Protein AF-A0A9D2DF94-F1 (afdb_monomer)

Secondary structure (DSSP, 8-state):
--------STTSSSS-------PPPPPPHHHHHHHHHHHHH-GGGTT-BTTSHHHHHHHHHHHHHHHHHTPEE-EEPTTS-EESEEEEEETTEEEEEEEEEE--S-TTTTTSEEEEEEE--B--EEEETTEEEE---IIIIIIHHHHHHHHHHHHHHTGGG-SSEEEEEEES-STTTSHHHHHHHHHS-GGGEEEEEEE-S-S-HHHH-SEEEE-GGGBTTHHHHHHHS--TT--EEEES-S--TT---THHHHHTTT--EEEEE--TTS-TTSTT--GGGS-HHHHHHHHHHHHHHHHHHHHSS---B--HHHHSPPSEEEEEEEEEEEEEE--TTSS--EEEEEEEEEEEEEEEESSSSEEEEEEEEEEEEEEEEE-B-TTT-SB---S-EEEEEEEEEEEEEEEEEEEESTTTSSEEEEEEEEEEEEEEEEEEETTEE----SEEEEEEEEEEEEETTEEEEEEEEEEEEESSTTPPEEEEEEEEEEEEEEE-

Nearest PDB structures (foldseek):
  6r2q-assembly1_B  TM=3.034E-01  e=2.262E-02  Shewanella baltica
  6sli-assembly1_B  TM=2.478E-01  e=3.093E-01  Porphyromonas gingivalis W83
  6wim-assembly1_A  TM=2.226E-01  e=1.630E-01  Escherichia coli
  6z8i-assembly1_B  TM=2.993E-01  e=1.001E+00  Bacteroides thetaiotaomicron VPI-5482
  6z2n-assembly1_AAA  TM=1.581E-01  e=5.274E-01  Pseudomonas aeruginosa PAO1

Mean predicted aligned error: 13.37 Å

Organism: NCBI:txid2838766

Foldseek 3Di:
DDDDDDPDDPPPPPPDDPPPPPDDPDDDLLRLLLVLLCVLLPVVLQQFAFLDPSVVVNLVVLQVLLVVLPFAADDADPVRDGHQWDWDDDPNGIGTKGKTKQAADAPVARLAEEEEEEESGGDGWDDDPPDIQGQRCSLFPSLQSSLLSVLSSVCSVVSVLFRYMYMRMHAGCFVVPLPRLLVVCVPDPLVRYQEYEYEHRQFACVVLVAWEKEQLLQFDVSVVLLVPQDQPPHDYHYFNHNDDPPDDGSQVSSLVVSHRYIYTHSDDPAPPPHSNSGSVNTDSVSSVSVSVSVNSSNSCVRNPPDTGGDRVVNVWDDQKWKWKKKWKFWKWFAQPPDQPGWDIDIKMKIWMKMWGDPGQFKIKIKIWIWIKHKTWGFDADPVPRHGDPDPDIKIKIWTKIKIWIWIWGWDADPRPFQKIKIKIKTKMKMATDFIDINRHGDDDDRIWMFMKIKTWMDGPFKIWIKIKTFTWDASDPPHDIDTGMIIMITMIMGID

Structure (mmCIF, N/CA/C/O backbone):
data_AF-A0A9D2DF94-F1
#
_entry.id   AF-A0A9D2DF94-F1
#
loop_
_atom_site.group_PDB
_atom_site.id
_atom_site.type_symbol
_atom_site.label_atom_id
_atom_site.label_alt_id
_atom_site.label_comp_id
_atom_site.label_asym_id
_atom_site.label_entity_id
_atom_site.label_seq_id
_atom_site.pdbx_PDB_ins_code
_atom_site.Cartn_x
_atom_site.Cartn_y
_atom_site.Cartn_z
_atom_site.occupancy
_atom_site.B_iso_or_equiv
_atom_site.auth_seq_id
_atom_site.auth_comp_id
_atom_site.auth_asym_id
_atom_site.auth_atom_id
_atom_site.pdbx_PDB_model_num
ATOM 1 N N . MET A 1 1 ? 2.032 -2.775 96.070 1.00 42.78 1 MET A N 1
ATOM 2 C CA . MET A 1 1 ? 0.635 -3.167 95.772 1.00 42.78 1 MET A CA 1
ATOM 3 C C . MET A 1 1 ? -0.093 -2.008 95.100 1.00 42.78 1 MET A C 1
ATOM 5 O O . MET A 1 1 ? -0.609 -1.140 95.788 1.00 42.78 1 MET A O 1
ATOM 9 N N . LYS A 1 2 ? -0.090 -1.944 93.763 1.00 35.66 2 LYS A N 1
ATOM 10 C CA . LYS A 1 2 ? -0.871 -0.963 92.993 1.00 35.66 2 LYS A CA 1
ATOM 11 C C . LYS A 1 2 ? -1.497 -1.677 91.794 1.00 35.66 2 LYS A C 1
ATOM 13 O O . LYS A 1 2 ? -0.820 -1.980 90.822 1.00 35.66 2 LYS A O 1
ATOM 18 N N . ARG A 1 3 ? -2.787 -1.989 91.918 1.00 43.31 3 ARG A N 1
ATOM 19 C CA . ARG A 1 3 ? -3.701 -2.318 90.820 1.00 43.31 3 ARG A CA 1
ATOM 20 C C . ARG A 1 3 ? -4.643 -1.129 90.706 1.00 43.31 3 ARG A C 1
ATOM 22 O O . ARG A 1 3 ? -5.334 -0.862 91.686 1.00 43.31 3 ARG A O 1
ATOM 29 N N . LYS A 1 4 ? -4.653 -0.455 89.555 1.00 44.94 4 LYS A N 1
ATOM 30 C CA . LYS A 1 4 ? -5.827 0.126 88.878 1.00 44.94 4 LYS A CA 1
ATOM 31 C C . LYS A 1 4 ? -5.368 1.094 87.781 1.00 44.94 4 LYS A C 1
ATOM 33 O O . LYS A 1 4 ? -4.530 1.950 88.029 1.00 44.94 4 LYS A O 1
ATOM 38 N N . THR A 1 5 ? -6.006 0.926 86.622 1.00 48.88 5 THR A N 1
ATOM 39 C CA . THR A 1 5 ? -6.172 1.908 85.540 1.00 48.88 5 THR A CA 1
ATOM 40 C C . THR A 1 5 ? -4.938 2.197 84.681 1.00 48.88 5 THR A C 1
ATOM 42 O O . THR A 1 5 ? -4.026 2.876 85.120 1.00 48.88 5 THR A O 1
ATOM 45 N N . ILE A 1 6 ? -4.946 1.694 83.442 1.00 45.94 6 ILE A N 1
ATOM 46 C CA . ILE A 1 6 ? -4.793 2.453 82.182 1.00 45.94 6 ILE A CA 1
ATOM 47 C C . ILE A 1 6 ? -5.205 1.473 81.070 1.00 45.94 6 ILE A C 1
ATOM 49 O O . ILE A 1 6 ? -4.428 0.663 80.579 1.00 45.94 6 ILE A O 1
ATOM 53 N N . LEU A 1 7 ? -6.496 1.505 80.747 1.00 44.06 7 LEU A N 1
ATOM 54 C CA . LEU A 1 7 ? -7.114 0.871 79.585 1.00 44.06 7 LEU A CA 1
ATOM 55 C C . LEU A 1 7 ? -7.745 2.015 78.781 1.00 44.06 7 LEU A C 1
ATOM 57 O O . LEU A 1 7 ? -8.958 2.192 78.816 1.00 44.06 7 LEU A O 1
ATOM 61 N N . SER A 1 8 ? -6.928 2.906 78.201 1.00 45.28 8 SER A N 1
ATOM 62 C CA . SER A 1 8 ? -7.443 4.091 77.477 1.00 45.28 8 SER A CA 1
ATOM 63 C C . SER A 1 8 ? -6.497 4.709 76.432 1.00 45.28 8 SER A C 1
ATOM 65 O O . SER A 1 8 ? -6.723 5.847 76.044 1.00 45.28 8 SER A O 1
ATOM 67 N N . VAL A 1 9 ? -5.449 4.022 75.950 1.00 42.62 9 VAL A N 1
ATOM 68 C CA . VAL A 1 9 ? -4.521 4.628 74.956 1.00 42.62 9 VAL A CA 1
ATOM 69 C C . VAL A 1 9 ? -4.419 3.853 73.633 1.00 42.62 9 VAL A C 1
ATOM 71 O O . VAL A 1 9 ? -3.905 4.384 72.659 1.00 42.62 9 VAL A O 1
ATOM 74 N N . LEU A 1 10 ? -4.997 2.652 73.509 1.00 40.09 10 LEU A N 1
ATOM 75 C CA . LEU A 1 10 ? -4.842 1.843 72.286 1.00 40.09 10 LEU A CA 1
ATOM 76 C C . LEU A 1 10 ? -5.990 1.934 71.260 1.00 40.09 10 LEU A C 1
ATOM 78 O O . LEU A 1 10 ? -6.009 1.144 70.326 1.00 40.09 10 LEU A O 1
ATOM 82 N N . CYS A 1 11 ? -6.926 2.882 71.401 1.00 39.53 11 CYS A N 1
ATOM 83 C CA . CYS A 1 11 ? -8.041 3.073 70.448 1.00 39.53 11 CYS A CA 1
ATOM 84 C C . CYS A 1 11 ? -8.144 4.492 69.856 1.00 39.53 11 CYS A C 1
ATOM 86 O O . CYS A 1 11 ? -9.167 4.832 69.273 1.00 39.53 11 CYS A O 1
ATOM 88 N N . LEU A 1 12 ? -7.104 5.326 69.976 1.00 42.69 12 LEU A N 1
ATOM 89 C CA . LEU A 1 12 ? -7.075 6.684 69.397 1.00 42.69 12 LEU A CA 1
ATOM 90 C C . LEU A 1 12 ? -5.973 6.892 68.343 1.00 42.69 12 LEU A C 1
ATOM 92 O O . LEU A 1 12 ? -5.789 8.002 67.862 1.00 42.69 12 LEU A O 1
ATOM 96 N N . GLY A 1 13 ? -5.275 5.825 67.941 1.00 39.75 13 GLY A N 1
ATOM 97 C CA . GLY A 1 13 ? -4.242 5.856 66.894 1.00 39.75 13 GLY A CA 1
ATOM 98 C C . GLY A 1 13 ? -4.671 5.276 65.541 1.00 39.75 13 GLY A C 1
ATOM 99 O O . GLY A 1 13 ? -3.809 4.980 64.725 1.00 39.75 13 GLY A O 1
ATOM 100 N N . LEU A 1 14 ? -5.971 5.056 65.314 1.00 43.41 14 LEU A N 1
ATOM 101 C CA . LEU A 1 14 ? -6.504 4.423 64.093 1.00 43.41 14 LEU A CA 1
ATOM 102 C C . LEU A 1 14 ? -7.499 5.303 63.316 1.00 43.41 14 LEU A C 1
ATOM 104 O O . LEU A 1 14 ? -8.155 4.831 62.395 1.00 43.41 14 LEU A O 1
ATOM 108 N N . CYS A 1 15 ? -7.563 6.597 63.637 1.00 47.00 15 CYS A N 1
ATOM 109 C CA . CYS A 1 15 ? -8.243 7.612 62.832 1.00 47.00 15 CYS A CA 1
ATOM 110 C C . CYS A 1 15 ? -7.205 8.632 62.360 1.00 47.00 15 CYS A C 1
ATOM 112 O O . CYS A 1 15 ? -6.947 9.613 63.051 1.00 47.00 15 CYS A O 1
ATOM 114 N N . GLY A 1 16 ? -6.569 8.387 61.215 1.00 47.66 16 GLY A N 1
ATOM 115 C CA . GLY A 1 16 ? -5.606 9.351 60.676 1.00 47.66 16 GLY A CA 1
ATOM 116 C C . GLY A 1 16 ? -4.729 8.870 59.530 1.00 47.66 16 GLY A C 1
ATOM 117 O O . GLY A 1 16 ? -3.616 9.354 59.401 1.00 47.66 16 GLY A O 1
ATOM 118 N N . LEU A 1 17 ? -5.192 7.929 58.710 1.00 45.47 17 LEU A N 1
ATOM 119 C CA . LEU A 1 17 ? -4.581 7.632 57.415 1.00 45.47 17 LEU A CA 1
ATOM 120 C C . LEU A 1 17 ? -5.717 7.518 56.402 1.00 45.47 17 LEU A C 1
ATOM 122 O O . LEU A 1 17 ? -6.112 6.435 55.984 1.00 45.47 17 LEU A O 1
ATOM 126 N N . THR A 1 18 ? -6.283 8.665 56.028 1.00 48.00 18 THR A N 1
ATOM 127 C CA . THR A 1 18 ? -6.866 8.800 54.695 1.00 48.00 18 THR A CA 1
ATOM 128 C C . THR A 1 18 ? -5.715 8.580 53.724 1.00 48.00 18 THR A C 1
ATOM 130 O O . THR A 1 18 ? -4.928 9.491 53.466 1.00 48.00 18 THR A O 1
ATOM 133 N N . ALA A 1 19 ? -5.562 7.342 53.257 1.00 48.56 19 ALA A N 1
ATOM 134 C CA . ALA A 1 19 ? -4.784 7.057 52.072 1.00 48.56 19 ALA A CA 1
ATOM 135 C C . ALA A 1 19 ? -5.438 7.856 50.943 1.00 48.56 19 ALA A C 1
ATOM 137 O O . ALA A 1 19 ? -6.475 7.469 50.408 1.00 48.56 19 ALA A O 1
ATOM 138 N N . ALA A 1 20 ? -4.869 9.020 50.633 1.00 47.56 20 ALA A N 1
ATOM 139 C CA . ALA A 1 20 ? -5.037 9.602 49.321 1.00 47.56 20 ALA A CA 1
ATOM 140 C C . ALA A 1 20 ? -4.431 8.573 48.366 1.00 47.56 20 ALA A C 1
ATOM 142 O O . ALA A 1 20 ? -3.210 8.479 48.248 1.00 47.56 20 ALA A O 1
ATOM 143 N N . ALA A 1 21 ? -5.276 7.718 47.789 1.00 46.78 21 ALA A N 1
ATOM 144 C CA . ALA A 1 21 ? -4.892 6.912 46.650 1.00 46.78 21 ALA A CA 1
ATOM 145 C C . ALA A 1 21 ? -4.476 7.917 45.576 1.00 46.78 21 ALA A C 1
ATOM 147 O O . ALA A 1 21 ? -5.322 8.587 44.987 1.00 46.78 21 ALA A O 1
ATOM 148 N N . GLN A 1 22 ? -3.169 8.113 45.415 1.00 48.66 22 GLN A N 1
ATOM 149 C CA . GLN A 1 22 ? -2.643 8.823 44.265 1.00 48.66 22 GLN A CA 1
ATOM 150 C C . GLN A 1 22 ? -3.040 7.970 43.066 1.00 48.66 22 GLN A C 1
ATOM 152 O O . GLN A 1 22 ? -2.504 6.881 42.870 1.00 48.66 22 GLN A O 1
ATOM 157 N N . THR A 1 23 ? -4.057 8.416 42.334 1.00 63.16 23 THR A N 1
ATOM 158 C CA . THR A 1 23 ? -4.373 7.887 41.013 1.00 63.16 23 THR A CA 1
ATOM 159 C C . THR A 1 23 ? -3.102 8.023 40.190 1.00 63.16 23 THR A C 1
ATOM 161 O O . THR A 1 23 ? -2.596 9.138 40.032 1.00 63.16 23 THR A O 1
ATOM 164 N N . LEU A 1 24 ? -2.539 6.893 39.759 1.00 66.31 24 LEU A N 1
ATOM 165 C CA . LEU A 1 24 ? -1.429 6.904 38.814 1.00 66.31 24 LEU A CA 1
ATOM 166 C C . LEU A 1 24 ? -1.848 7.758 37.605 1.00 66.31 24 LEU A C 1
ATOM 168 O O . LEU A 1 24 ? -3.020 7.702 37.225 1.00 66.31 24 LEU A O 1
ATOM 172 N N . PRO A 1 25 ? -0.946 8.585 37.052 1.00 75.62 25 PRO A N 1
ATOM 173 C CA . PRO A 1 25 ? -1.251 9.330 35.839 1.00 75.62 25 PRO A CA 1
ATOM 174 C C . PRO A 1 25 ? -1.626 8.358 34.717 1.00 75.62 25 PRO A C 1
ATOM 176 O O . PRO A 1 25 ? -1.071 7.258 34.645 1.00 75.62 25 PRO A O 1
ATOM 179 N N . ASP A 1 26 ? -2.563 8.766 33.860 1.00 84.69 26 ASP A N 1
ATOM 180 C CA . ASP A 1 26 ? -2.932 7.973 32.690 1.00 84.69 26 ASP A CA 1
ATOM 181 C C . ASP A 1 26 ? -1.690 7.730 31.817 1.00 84.69 26 ASP A C 1
ATOM 183 O O . ASP A 1 26 ? -0.894 8.657 31.617 1.00 84.69 26 ASP A O 1
ATOM 187 N N . PRO A 1 27 ? -1.500 6.501 31.302 1.00 90.88 27 PRO A N 1
ATOM 188 C CA . PRO A 1 27 ? -0.343 6.176 30.480 1.00 90.88 27 PRO A CA 1
ATOM 189 C C . PRO A 1 27 ? -0.313 7.061 29.234 1.00 90.88 27 PRO A C 1
ATOM 191 O O . PRO A 1 27 ? -1.351 7.328 28.619 1.00 90.88 27 PRO A O 1
ATOM 194 N N . THR A 1 28 ? 0.880 7.490 28.837 1.00 96.38 28 THR A N 1
ATOM 195 C CA . THR A 1 28 ? 1.116 8.214 27.581 1.00 96.38 28 THR A CA 1
ATOM 196 C C . THR A 1 28 ? 0.735 7.357 26.369 1.00 96.38 28 THR A C 1
ATOM 198 O O . THR A 1 28 ? 0.613 6.134 26.467 1.00 96.38 28 THR A O 1
ATOM 201 N N . LEU A 1 29 ? 0.559 7.979 25.195 1.00 97.38 29 LEU A N 1
ATOM 202 C CA . LEU A 1 29 ? 0.272 7.225 23.968 1.00 97.38 29 LEU A CA 1
ATOM 203 C C . LEU A 1 29 ? 1.370 6.189 23.669 1.00 97.38 29 LEU A C 1
ATOM 205 O O . LEU A 1 29 ? 1.054 5.046 23.362 1.00 97.38 29 LEU A O 1
ATOM 209 N N . GLU A 1 30 ? 2.646 6.554 23.812 1.00 98.19 30 GLU A N 1
ATOM 210 C CA . GLU A 1 30 ? 3.765 5.627 23.592 1.00 98.19 30 GLU A CA 1
ATOM 211 C C . GLU A 1 30 ? 3.714 4.416 24.535 1.00 98.19 30 GLU A C 1
ATOM 213 O O . GLU A 1 30 ? 3.973 3.290 24.112 1.00 98.19 30 GLU A O 1
ATOM 218 N N . GLU A 1 31 ? 3.349 4.626 25.803 1.00 98.19 31 GLU A N 1
ATOM 219 C CA . GLU A 1 31 ? 3.200 3.544 26.783 1.00 98.19 31 GLU A CA 1
ATOM 220 C C . GLU A 1 31 ? 2.021 2.625 26.448 1.00 98.19 31 GLU A C 1
ATOM 222 O O . GLU A 1 31 ? 2.153 1.407 26.574 1.00 98.19 31 GLU A O 1
ATOM 227 N N . ARG A 1 32 ? 0.892 3.170 25.975 1.00 98.31 32 ARG A N 1
ATOM 228 C CA . ARG A 1 32 ? -0.251 2.355 25.528 1.00 98.31 32 ARG A CA 1
ATOM 229 C C . ARG A 1 32 ? 0.069 1.565 24.262 1.00 98.31 32 ARG A C 1
ATOM 231 O O . ARG A 1 32 ? -0.202 0.369 24.215 1.00 98.31 32 ARG A O 1
ATOM 238 N N . LEU A 1 33 ? 0.712 2.194 23.276 1.00 98.81 33 LEU A N 1
ATOM 239 C CA . LEU A 1 33 ? 1.182 1.514 22.065 1.00 98.81 33 LEU A CA 1
ATOM 240 C C . LEU A 1 33 ? 2.133 0.364 22.414 1.00 98.81 33 LEU A C 1
ATOM 242 O O . LEU A 1 33 ? 1.956 -0.747 21.916 1.00 98.81 33 LEU A O 1
ATOM 246 N N . ARG A 1 34 ? 3.091 0.598 23.320 1.00 98.69 34 ARG A N 1
ATOM 247 C CA . ARG A 1 34 ? 3.986 -0.451 23.823 1.00 98.69 34 ARG A CA 1
ATOM 248 C C . ARG A 1 34 ? 3.229 -1.582 24.497 1.00 98.69 34 ARG A C 1
ATOM 250 O O . ARG A 1 34 ? 3.480 -2.735 24.167 1.00 98.69 34 ARG A O 1
ATOM 257 N N . LEU A 1 35 ? 2.271 -1.270 25.366 1.00 98.50 35 LEU A N 1
ATOM 258 C CA . LEU A 1 35 ? 1.453 -2.283 26.029 1.00 98.50 35 LEU A CA 1
ATOM 259 C C . LEU A 1 35 ? 0.700 -3.168 25.022 1.00 98.50 35 LEU A C 1
ATOM 261 O O . LEU A 1 35 ? 0.670 -4.389 25.186 1.00 98.50 35 LEU A O 1
ATOM 265 N N . HIS A 1 36 ? 0.110 -2.573 23.981 1.00 98.75 36 HIS A N 1
ATOM 266 C CA . HIS A 1 36 ? -0.574 -3.319 22.924 1.00 98.75 36 HIS A CA 1
ATOM 267 C C . HIS A 1 36 ? 0.383 -4.246 22.171 1.00 98.75 36 HIS A C 1
ATOM 269 O O . HIS A 1 36 ? 0.096 -5.438 22.045 1.00 98.75 36 HIS A O 1
ATOM 275 N N . VAL A 1 37 ? 1.537 -3.731 21.734 1.00 98.81 37 VAL A N 1
ATOM 276 C CA . VAL A 1 37 ? 2.544 -4.533 21.025 1.00 98.81 37 VAL A CA 1
ATOM 277 C C . VAL A 1 37 ? 3.058 -5.666 21.910 1.00 98.81 37 VAL A C 1
ATOM 279 O O . VAL A 1 37 ? 3.031 -6.817 21.484 1.00 98.81 37 VAL A O 1
ATOM 282 N N . GLU A 1 38 ? 3.480 -5.388 23.144 1.00 98.56 38 GLU A N 1
ATOM 283 C CA . GLU A 1 38 ? 3.994 -6.404 24.076 1.00 98.56 38 GLU A CA 1
ATOM 284 C C . GLU A 1 38 ? 2.948 -7.488 24.368 1.00 98.56 38 GLU A C 1
ATOM 286 O O . GLU A 1 38 ? 3.274 -8.673 24.418 1.00 98.56 38 GLU A O 1
ATOM 291 N N . THR A 1 39 ? 1.672 -7.107 24.490 1.00 98.62 39 THR A N 1
ATOM 292 C CA . THR A 1 39 ? 0.588 -8.075 24.699 1.00 98.62 39 THR A CA 1
ATOM 293 C C . THR A 1 39 ? 0.397 -8.977 23.484 1.00 98.62 39 THR A C 1
ATOM 295 O O . THR A 1 39 ? 0.301 -10.193 23.635 1.00 98.62 39 THR A O 1
ATOM 298 N N . LEU A 1 40 ? 0.355 -8.402 22.279 1.00 98.62 40 LEU A N 1
ATOM 299 C CA . LEU A 1 40 ? 0.165 -9.159 21.042 1.00 98.62 40 LEU A CA 1
ATOM 300 C C . LEU A 1 40 ? 1.382 -10.042 20.734 1.00 98.62 40 LEU A C 1
ATOM 302 O O . LEU A 1 40 ? 1.231 -11.151 20.231 1.00 98.62 40 LEU A O 1
ATOM 306 N N . THR A 1 41 ? 2.587 -9.596 21.070 1.00 98.31 41 THR A N 1
ATOM 307 C CA . THR A 1 41 ? 3.849 -10.300 20.779 1.00 98.31 41 THR A CA 1
ATOM 308 C C . THR A 1 41 ? 4.280 -11.295 21.855 1.00 98.31 41 THR A C 1
ATOM 310 O O . THR A 1 41 ? 5.284 -11.981 21.669 1.00 98.31 41 THR A O 1
ATOM 313 N N . ALA A 1 42 ? 3.530 -11.424 22.951 1.00 98.00 42 ALA A N 1
ATOM 314 C CA . ALA A 1 42 ? 3.865 -12.318 24.053 1.00 98.00 42 ALA A CA 1
ATOM 315 C C . ALA A 1 42 ? 4.059 -13.779 23.602 1.00 98.00 42 ALA A C 1
ATOM 317 O O . ALA A 1 42 ? 3.268 -14.311 22.820 1.00 98.00 42 ALA A O 1
ATOM 318 N N . ASP A 1 43 ? 5.046 -14.473 24.181 1.00 97.31 43 ASP A N 1
ATOM 319 C CA . ASP A 1 43 ? 5.338 -15.892 23.911 1.00 97.31 43 ASP A CA 1
ATOM 320 C C . ASP A 1 43 ? 4.103 -16.795 24.044 1.00 97.31 43 ASP A C 1
ATOM 322 O O . ASP A 1 43 ? 3.960 -17.772 23.310 1.00 97.31 43 ASP A O 1
ATOM 326 N N . SER A 1 44 ? 3.176 -16.462 24.951 1.00 97.19 44 SER A N 1
ATOM 327 C CA . SER A 1 44 ? 1.930 -17.213 25.144 1.00 97.19 44 SER A CA 1
ATOM 328 C C . SER A 1 44 ? 1.016 -17.215 23.918 1.00 97.19 44 SER A C 1
ATOM 330 O O . SER A 1 44 ? 0.159 -18.089 23.814 1.00 97.19 44 SER A O 1
ATOM 332 N N . LEU A 1 45 ? 1.190 -16.260 23.001 1.00 97.38 45 LEU A N 1
ATOM 333 C CA . LEU A 1 45 ? 0.445 -16.180 21.748 1.00 97.38 45 LEU A CA 1
ATOM 334 C C . LEU A 1 45 ? 1.151 -16.879 20.578 1.00 97.38 45 LEU A C 1
ATOM 336 O O . LEU A 1 45 ? 0.592 -16.930 19.485 1.00 97.38 45 LEU A O 1
ATOM 340 N N . LEU A 1 46 ? 2.340 -17.459 20.791 1.00 96.69 46 LEU A N 1
ATOM 341 C CA . LEU A 1 46 ? 3.027 -18.347 19.843 1.00 96.69 46 LEU A CA 1
ATOM 342 C C . LEU A 1 46 ? 3.066 -17.826 18.391 1.00 96.69 46 LEU A C 1
ATOM 344 O O . LEU A 1 46 ? 2.954 -18.612 17.455 1.00 96.69 46 LEU A O 1
ATOM 348 N N . GLY A 1 47 ? 3.188 -16.509 18.208 1.00 96.12 47 GLY A N 1
ATOM 349 C CA . GLY A 1 47 ? 3.249 -15.867 16.892 1.00 96.12 47 GLY A CA 1
ATOM 350 C C . GLY A 1 47 ? 1.927 -15.755 16.130 1.00 96.12 47 GLY A C 1
ATOM 351 O O . GLY A 1 47 ? 1.953 -15.445 14.949 1.00 96.12 47 GLY A O 1
ATOM 352 N N . ARG A 1 48 ? 0.783 -15.988 16.788 1.00 97.69 48 ARG A N 1
ATOM 353 C CA . ARG A 1 48 ? -0.567 -15.648 16.293 1.00 97.69 48 ARG A CA 1
ATOM 354 C C . ARG A 1 48 ? -0.895 -16.179 14.882 1.00 97.69 48 ARG A C 1
ATOM 356 O O . ARG A 1 48 ? -1.493 -15.454 14.101 1.00 97.69 48 ARG A O 1
ATOM 363 N N . GLU A 1 49 ? -0.543 -17.432 14.576 1.00 97.56 49 GLU A N 1
ATOM 364 C CA . GLU A 1 49 ? -0.873 -18.070 13.282 1.00 97.56 49 GLU A CA 1
ATOM 365 C C . GLU A 1 49 ? -2.365 -17.939 12.947 1.00 97.56 49 GLU A C 1
ATOM 367 O O . GLU A 1 49 ? -3.206 -18.199 13.817 1.00 97.56 49 GLU A O 1
ATOM 372 N N . GLY A 1 50 ? -2.693 -17.547 11.713 1.00 96.62 50 GLY A N 1
ATOM 373 C CA . GLY A 1 50 ? -4.063 -17.310 11.257 1.00 96.62 50 GLY A CA 1
ATOM 374 C C . GLY A 1 50 ? -5.018 -18.461 11.596 1.00 96.62 50 GLY A C 1
ATOM 375 O O . GLY A 1 50 ? -4.699 -19.642 11.464 1.00 96.62 50 GLY A O 1
ATOM 376 N N . GLY A 1 51 ? -6.200 -18.137 12.127 1.00 95.25 51 GLY A N 1
ATOM 377 C CA . GLY A 1 51 ? -7.210 -19.141 12.503 1.00 95.25 51 GLY A CA 1
ATOM 378 C C . GLY A 1 51 ? -6.831 -20.092 13.660 1.00 95.25 51 GLY A C 1
ATOM 379 O O . GLY A 1 51 ? -7.633 -20.950 14.060 1.00 95.25 51 GLY A O 1
ATOM 380 N N . SER A 1 52 ? -5.643 -19.949 14.255 1.00 96.62 52 SER A N 1
ATOM 381 C CA . SER A 1 52 ? -5.198 -20.755 15.396 1.00 96.62 52 SER A CA 1
ATOM 382 C C . SER A 1 52 ? -5.926 -20.399 16.705 1.00 96.62 52 SER A C 1
ATOM 384 O O . SER A 1 52 ? -6.715 -19.456 16.803 1.00 96.62 52 SER A O 1
ATOM 386 N N . GLU A 1 53 ? -5.680 -21.176 17.766 1.00 96.62 53 GLU A N 1
ATOM 387 C CA . GLU A 1 53 ? -6.152 -20.819 19.113 1.00 96.62 53 GLU A CA 1
ATOM 388 C C . GLU A 1 53 ? -5.524 -19.512 19.611 1.00 96.62 53 GLU A C 1
ATOM 390 O O . GLU A 1 53 ? -6.203 -18.717 20.257 1.00 96.62 53 GLU A O 1
ATOM 395 N N . THR A 1 54 ? -4.252 -19.263 19.303 1.00 96.94 54 THR A N 1
ATOM 396 C CA . THR A 1 54 ? -3.560 -18.071 19.794 1.00 96.94 54 THR A CA 1
ATOM 397 C C . THR A 1 54 ? -3.940 -16.815 19.014 1.00 96.94 54 THR A C 1
ATOM 399 O O . THR A 1 54 ? -4.084 -15.757 19.624 1.00 96.94 54 THR A O 1
ATOM 402 N N . ALA A 1 55 ? -4.240 -16.930 17.716 1.00 96.75 55 ALA A N 1
ATOM 403 C CA . ALA A 1 55 ? -4.911 -15.866 16.967 1.00 96.75 55 ALA A CA 1
ATOM 404 C C . ALA A 1 55 ? -6.273 -15.521 17.593 1.00 96.75 55 ALA A C 1
ATOM 406 O O . ALA A 1 55 ? -6.572 -14.352 17.818 1.00 96.75 55 ALA A O 1
ATOM 407 N N . ARG A 1 56 ? -7.072 -16.516 18.005 1.00 97.00 56 ARG A N 1
ATOM 408 C CA . ARG A 1 56 ? -8.344 -16.264 18.714 1.00 97.00 56 ARG A CA 1
ATOM 409 C C . ARG A 1 56 ? -8.162 -15.574 20.070 1.00 97.00 56 ARG A C 1
ATOM 411 O O . ARG A 1 56 ? -9.015 -14.782 20.467 1.00 97.00 56 ARG A O 1
ATOM 418 N N . GLN A 1 57 ? -7.063 -15.837 20.775 1.00 98.19 57 GLN A N 1
ATOM 419 C CA . GLN A 1 57 ? -6.722 -15.121 22.009 1.00 98.19 57 GLN A CA 1
ATOM 420 C C . GLN A 1 57 ? -6.341 -13.659 21.738 1.00 98.19 57 GLN A C 1
ATOM 422 O O . GLN A 1 57 ? -6.793 -12.778 22.472 1.00 98.19 57 GLN A O 1
ATOM 427 N N . ALA A 1 58 ? -5.576 -13.396 20.674 1.00 98.44 58 ALA A N 1
ATOM 428 C CA . ALA A 1 58 ? -5.274 -12.040 20.216 1.00 98.44 58 ALA A CA 1
ATOM 429 C C . ALA A 1 58 ? -6.556 -11.292 19.805 1.00 98.44 58 ALA A C 1
ATOM 431 O O . ALA A 1 58 ? -6.799 -10.178 20.266 1.00 98.44 58 ALA A O 1
ATOM 432 N N . ALA A 1 59 ? -7.443 -11.943 19.052 1.00 98.38 59 ALA A N 1
ATOM 433 C CA . ALA A 1 59 ? -8.739 -11.399 18.661 1.00 98.38 59 ALA A CA 1
ATOM 434 C C . ALA A 1 59 ? -9.593 -11.003 19.882 1.00 98.38 59 ALA A C 1
ATOM 436 O O . ALA A 1 59 ? -10.141 -9.905 19.932 1.00 98.38 59 ALA A O 1
ATOM 437 N N . ALA A 1 60 ? -9.638 -11.848 20.920 1.00 98.38 60 ALA A N 1
ATOM 438 C CA . ALA A 1 60 ? -10.350 -11.555 22.167 1.00 98.38 60 ALA A CA 1
ATOM 439 C C . ALA A 1 60 ? -9.714 -10.419 22.993 1.00 98.38 60 ALA A C 1
ATOM 441 O O . ALA A 1 60 ? -10.375 -9.815 23.840 1.00 98.38 60 ALA A O 1
ATOM 442 N N . TYR A 1 61 ? -8.418 -10.154 22.823 1.00 98.69 61 TYR A N 1
ATOM 443 C CA . TYR A 1 61 ? -7.771 -8.976 23.400 1.00 98.69 61 TYR A CA 1
ATOM 444 C C . TYR A 1 61 ? -8.205 -7.700 22.668 1.00 98.69 61 TYR A C 1
ATOM 446 O O . TYR A 1 61 ? -8.604 -6.733 23.315 1.00 98.69 61 TYR A O 1
ATOM 454 N N . ILE A 1 62 ? -8.203 -7.726 21.335 1.00 98.75 62 ILE A N 1
ATOM 455 C CA . ILE A 1 62 ? -8.594 -6.586 20.495 1.00 98.75 62 ILE A CA 1
ATOM 456 C C . ILE A 1 62 ? -10.084 -6.261 20.668 1.00 98.75 62 ILE A C 1
ATOM 458 O O . ILE A 1 62 ? -10.437 -5.098 20.833 1.00 98.75 62 ILE A O 1
ATOM 462 N N . GLU A 1 63 ? -10.951 -7.279 20.706 1.00 98.44 63 GLU A N 1
ATOM 463 C CA . GLU A 1 63 ? -12.385 -7.125 20.993 1.00 98.44 63 GLU A CA 1
ATOM 464 C C . GLU A 1 63 ? -12.604 -6.375 22.314 1.00 98.44 63 GLU A C 1
ATOM 466 O O . GLU A 1 63 ? -13.331 -5.384 22.343 1.00 98.44 63 GLU A O 1
ATOM 471 N N . ARG A 1 64 ? -11.898 -6.769 23.382 1.00 98.44 64 ARG A N 1
ATOM 472 C CA . ARG A 1 64 ? -11.964 -6.076 24.677 1.00 98.44 64 ARG A CA 1
ATOM 473 C C . ARG A 1 64 ? -11.458 -4.640 24.602 1.00 98.44 64 ARG A C 1
ATOM 475 O O . ARG A 1 64 ? -12.091 -3.757 25.168 1.00 98.44 64 ARG A O 1
ATOM 482 N N . ALA A 1 65 ? -10.367 -4.383 23.882 1.00 98.56 65 ALA A N 1
ATOM 483 C CA . ALA A 1 65 ? -9.872 -3.021 23.694 1.00 98.56 65 ALA A CA 1
ATOM 484 C C . ALA A 1 65 ? -10.909 -2.133 22.978 1.00 98.56 65 ALA A C 1
ATOM 486 O O . ALA A 1 65 ? -11.142 -0.997 23.391 1.00 98.56 65 ALA A O 1
ATOM 487 N N . PHE A 1 66 ? -11.577 -2.652 21.943 1.00 98.56 66 PHE A N 1
ATOM 488 C CA . PHE A 1 66 ? -12.652 -1.947 21.237 1.00 98.56 66 PHE A CA 1
ATOM 489 C C . PHE A 1 66 ? -13.876 -1.698 22.131 1.00 98.56 66 PHE A C 1
ATOM 491 O O . PHE A 1 66 ? -14.441 -0.599 22.099 1.00 98.56 66 PHE A O 1
ATOM 498 N N . GLU A 1 67 ? -14.263 -2.676 22.952 1.00 97.75 67 GLU A N 1
ATOM 499 C CA . GLU A 1 67 ? -15.329 -2.530 23.950 1.00 97.75 67 GLU A CA 1
ATOM 500 C C . GLU A 1 67 ? -14.997 -1.461 24.999 1.00 97.75 67 GLU A C 1
ATOM 502 O O . GLU A 1 67 ? -15.826 -0.592 25.271 1.00 97.75 67 GLU A O 1
ATOM 507 N N . GLU A 1 68 ? -13.782 -1.477 25.553 1.00 97.69 68 GLU A N 1
ATOM 508 C CA . GLU A 1 68 ? -13.316 -0.512 26.558 1.00 97.69 68 GLU A CA 1
ATOM 509 C C . GLU A 1 68 ? -13.235 0.919 26.011 1.00 97.69 68 GLU A C 1
ATOM 511 O O . GLU A 1 68 ? -13.497 1.877 26.739 1.00 97.69 68 GLU A O 1
ATOM 516 N N . ILE A 1 69 ? -12.906 1.077 24.726 1.00 98.19 69 ILE A N 1
ATOM 517 C CA . ILE A 1 69 ? -12.968 2.370 24.027 1.00 98.19 69 ILE A CA 1
ATOM 518 C C . ILE A 1 69 ? -14.427 2.831 23.847 1.00 98.19 69 ILE A C 1
ATOM 520 O O . ILE A 1 69 ? -14.694 4.029 23.765 1.00 98.19 69 ILE A O 1
ATOM 524 N N . GLY A 1 70 ? -15.393 1.911 23.810 1.00 97.75 70 GLY A N 1
ATOM 525 C CA . GLY A 1 70 ? -16.804 2.219 23.572 1.00 97.75 70 GLY A CA 1
ATOM 526 C C . GLY A 1 70 ? -17.157 2.319 22.086 1.00 97.75 70 GLY A C 1
ATOM 527 O O . GLY A 1 70 ? -18.009 3.133 21.701 1.00 97.75 70 GLY A O 1
ATOM 528 N N . LEU A 1 71 ? -16.488 1.520 21.247 1.00 97.88 71 LEU A N 1
ATOM 529 C CA . LEU A 1 71 ? -16.907 1.299 19.863 1.00 97.88 71 LEU A CA 1
ATOM 530 C C . LEU A 1 71 ? -18.223 0.510 19.818 1.00 97.88 71 LEU A C 1
ATOM 532 O O . LEU A 1 71 ? -18.573 -0.198 20.762 1.00 97.88 71 LEU A O 1
ATOM 536 N N . GLN A 1 72 ? -18.956 0.610 18.709 1.00 96.19 72 GLN A N 1
ATOM 537 C CA . GLN A 1 72 ? -20.125 -0.238 18.468 1.00 96.19 72 GLN A CA 1
ATOM 538 C C . GLN A 1 72 ? -19.725 -1.494 17.672 1.00 96.19 72 GLN A C 1
ATOM 540 O O . GLN A 1 72 ? -18.862 -1.405 16.797 1.00 96.19 72 GLN A O 1
ATOM 545 N N . PRO A 1 73 ? -20.337 -2.661 17.936 1.00 94.88 73 PRO A N 1
ATOM 546 C CA . PRO A 1 73 ? -20.036 -3.894 17.211 1.00 94.88 73 PRO A CA 1
ATOM 547 C C . PRO A 1 73 ? -20.487 -3.830 15.742 1.00 94.88 73 PRO A C 1
ATOM 549 O O . PRO A 1 73 ? -21.661 -3.605 15.450 1.00 94.88 73 PRO A O 1
ATOM 552 N N . GLY A 1 74 ? -19.570 -4.053 14.798 1.00 86.62 74 GLY A N 1
ATOM 553 C CA . GLY A 1 74 ? -19.812 -3.833 13.366 1.00 86.62 74 GLY A CA 1
ATOM 554 C C . GLY A 1 74 ? -20.278 -5.043 12.553 1.00 86.62 74 GLY A C 1
ATOM 555 O O . GLY A 1 74 ? -20.744 -4.861 11.430 1.00 86.62 74 GLY A O 1
ATOM 556 N N . SER A 1 75 ? -20.208 -6.267 13.084 1.00 83.25 75 SER A N 1
ATOM 557 C CA . SER A 1 75 ? -20.629 -7.476 12.363 1.00 83.25 75 SER A CA 1
ATOM 558 C C . SER A 1 75 ? -22.056 -7.881 12.727 1.00 83.25 75 SER A C 1
ATOM 560 O O . SER A 1 75 ? -22.336 -8.242 13.869 1.00 83.25 75 SER A O 1
ATOM 562 N N . ALA A 1 76 ? -22.954 -7.912 11.743 1.00 79.06 76 ALA A N 1
ATOM 563 C CA . ALA A 1 76 ? -24.308 -8.426 11.935 1.00 79.06 76 ALA A CA 1
ATOM 564 C C . ALA A 1 76 ? -24.305 -9.952 12.155 1.00 79.06 76 ALA A C 1
ATOM 566 O O . ALA A 1 76 ? -23.626 -10.705 11.449 1.00 79.06 76 ALA A O 1
ATOM 567 N N . ARG A 1 77 ? -25.093 -10.423 13.122 1.00 75.62 77 ARG A N 1
ATOM 568 C CA . ARG A 1 77 ? -25.383 -11.839 13.363 1.00 75.62 77 ARG A CA 1
ATOM 569 C C . ARG A 1 77 ? -26.691 -12.247 12.684 1.00 75.62 77 ARG A C 1
ATOM 571 O O . ARG A 1 77 ? -27.538 -11.426 12.342 1.00 75.62 77 ARG A O 1
ATOM 578 N N . LYS A 1 78 ? -26.870 -13.560 12.494 1.00 70.62 78 LYS A N 1
ATOM 579 C CA . LYS A 1 78 ? -28.057 -14.139 11.831 1.00 70.62 78 LYS A CA 1
ATOM 580 C C . LYS A 1 78 ? -29.371 -13.890 12.581 1.00 70.62 78 LYS A C 1
ATOM 582 O O . LYS A 1 78 ? -30.433 -13.981 11.977 1.00 70.62 78 LYS A O 1
ATOM 587 N N . ASP A 1 79 ? -29.298 -13.629 13.877 1.00 74.81 79 ASP A N 1
ATOM 588 C CA . ASP A 1 79 ? -30.422 -13.325 14.765 1.00 74.81 79 ASP A CA 1
ATOM 589 C C . ASP A 1 79 ? -30.759 -11.822 14.827 1.00 74.81 79 ASP A C 1
ATOM 591 O O . ASP A 1 79 ? -31.711 -11.445 15.506 1.00 74.81 79 ASP A O 1
ATOM 595 N N . 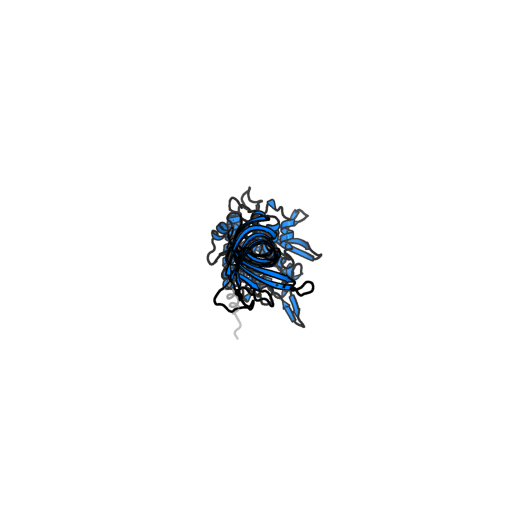GLY A 1 80 ? -30.030 -10.976 14.089 1.00 70.44 80 GLY A N 1
ATOM 596 C CA . GLY A 1 80 ? -30.213 -9.524 14.070 1.00 70.44 80 GLY A CA 1
ATOM 597 C C . GLY A 1 80 ? -29.443 -8.774 15.162 1.00 70.44 80 GLY A C 1
ATOM 598 O O . GLY A 1 80 ? -29.531 -7.550 15.212 1.00 70.44 80 GLY A O 1
ATOM 599 N N . ASP A 1 81 ? -28.691 -9.481 16.011 1.00 82.19 81 ASP A N 1
ATOM 600 C CA . ASP A 1 81 ? -27.752 -8.887 16.966 1.00 82.19 81 ASP A CA 1
ATOM 601 C C . ASP A 1 81 ? -26.452 -8.448 16.264 1.00 82.19 81 ASP A C 1
ATOM 603 O O . ASP A 1 81 ? -26.154 -8.869 15.143 1.00 82.19 81 ASP A O 1
ATOM 607 N N . HIS A 1 82 ? -25.655 -7.610 16.918 1.00 85.44 82 HIS A N 1
ATOM 608 C CA . HIS A 1 82 ? -24.353 -7.176 16.423 1.00 85.44 82 HIS A CA 1
ATOM 609 C C . HIS A 1 82 ? -23.226 -7.730 17.303 1.00 85.44 82 HIS A C 1
ATOM 611 O O . HIS A 1 82 ? -23.331 -7.809 18.521 1.00 85.44 82 HIS A O 1
ATOM 617 N N . SER A 1 83 ? -22.114 -8.115 16.682 1.00 92.44 83 SER A N 1
ATOM 618 C CA . SER A 1 83 ? -20.904 -8.582 17.361 1.00 92.44 83 SER A CA 1
ATOM 619 C C . SER A 1 83 ? -19.682 -7.888 16.781 1.00 92.44 83 SER A C 1
ATOM 621 O O . SER A 1 83 ? -19.678 -7.514 15.610 1.00 92.44 83 SER A O 1
ATOM 623 N N . PHE A 1 84 ? -18.627 -7.741 17.579 1.00 95.81 84 PHE A N 1
ATOM 624 C CA . PHE A 1 84 ? -17.330 -7.358 17.033 1.00 95.81 84 PHE A CA 1
ATOM 625 C C . PHE A 1 84 ? -16.769 -8.456 16.125 1.00 95.81 84 PHE A C 1
ATOM 627 O O . PHE A 1 84 ? -16.073 -8.170 15.165 1.00 95.81 84 PHE A O 1
ATOM 634 N N . VAL A 1 85 ? -17.109 -9.720 16.366 1.00 95.44 85 VAL A N 1
ATOM 635 C CA . VAL A 1 85 ? -16.468 -10.845 15.685 1.00 95.44 85 VAL A CA 1
ATOM 636 C C . VAL A 1 85 ? -17.199 -11.236 14.394 1.00 95.44 85 VAL A C 1
ATOM 638 O O . VAL A 1 85 ? -18.276 -11.846 14.445 1.00 95.44 85 VAL A O 1
ATOM 641 N N . GLN A 1 86 ? -16.569 -10.995 13.244 1.00 94.75 86 GLN A N 1
ATOM 642 C CA . GLN A 1 86 ? -16.985 -11.503 11.934 1.00 94.75 86 GLN A CA 1
ATOM 643 C C . GLN A 1 86 ? -16.271 -12.828 11.639 1.00 94.75 86 GLN A C 1
ATOM 645 O O . GLN A 1 86 ? -15.078 -12.860 11.356 1.00 94.75 86 GLN A O 1
ATOM 650 N N . ARG A 1 87 ? -17.009 -13.942 11.685 1.00 94.25 87 ARG A N 1
ATOM 651 C CA . ARG A 1 87 ? -16.459 -15.287 11.442 1.00 94.25 87 ARG A CA 1
ATOM 652 C C . ARG A 1 87 ? -16.565 -15.679 9.977 1.00 94.25 87 ARG A C 1
ATOM 654 O O . ARG A 1 87 ? -17.627 -15.510 9.380 1.00 94.25 87 ARG A O 1
ATOM 661 N N . PHE A 1 88 ? -15.518 -16.308 9.460 1.00 94.25 88 PHE A N 1
ATOM 662 C CA . PHE A 1 88 ? -15.491 -16.875 8.115 1.00 94.25 88 PHE A CA 1
ATOM 663 C C . PHE A 1 88 ? -14.642 -18.154 8.073 1.00 94.25 88 PHE A C 1
ATOM 665 O O . PHE A 1 88 ? -13.961 -18.501 9.039 1.00 94.25 88 PHE A O 1
ATOM 672 N N . GLU A 1 89 ? -14.748 -18.905 6.978 1.00 94.31 89 GLU A N 1
ATOM 673 C CA . GLU A 1 89 ? -14.058 -20.184 6.799 1.00 94.31 89 GLU A CA 1
ATOM 674 C C . GLU A 1 89 ? -13.334 -20.203 5.448 1.00 94.31 89 GLU A C 1
ATOM 676 O O . GLU A 1 89 ? -13.926 -19.889 4.410 1.00 94.31 89 GLU A O 1
ATOM 681 N N . ARG A 1 90 ? -12.057 -20.587 5.460 1.00 92.69 90 ARG A N 1
ATOM 682 C CA . ARG A 1 90 ? -11.218 -20.808 4.274 1.00 92.69 90 ARG A CA 1
ATOM 683 C C . ARG A 1 90 ? -10.439 -22.101 4.488 1.00 92.69 90 ARG A C 1
ATOM 685 O O . ARG A 1 90 ? -9.966 -22.368 5.582 1.00 92.69 90 ARG A O 1
ATOM 692 N N . HIS A 1 91 ? -10.369 -22.952 3.465 1.00 90.12 91 HIS A N 1
ATOM 693 C CA . HIS A 1 91 ? -9.627 -24.222 3.517 1.00 90.12 91 HIS A CA 1
ATOM 694 C C . HIS A 1 91 ? -9.933 -25.136 4.733 1.00 90.12 91 HIS A C 1
ATOM 696 O O . HIS A 1 91 ? -9.065 -25.873 5.187 1.00 90.12 91 HIS A O 1
ATOM 702 N N . ASN A 1 92 ? -11.187 -25.151 5.211 1.00 90.19 92 ASN A N 1
ATOM 703 C CA . ASN A 1 92 ? -11.652 -25.854 6.425 1.00 90.19 92 ASN A CA 1
ATOM 704 C C . ASN A 1 92 ? -11.079 -25.323 7.757 1.00 90.19 92 ASN A C 1
ATOM 706 O O . ASN A 1 92 ? -11.261 -25.958 8.799 1.00 90.19 92 ASN A O 1
ATOM 710 N N . THR A 1 93 ? -10.427 -24.162 7.742 1.00 93.50 93 THR A N 1
ATOM 711 C CA . THR A 1 93 ? -9.988 -23.424 8.930 1.00 93.50 93 THR A CA 1
ATOM 712 C C . THR A 1 93 ? -10.928 -22.245 9.165 1.00 93.50 93 THR A C 1
ATOM 714 O O . THR A 1 93 ? -11.420 -21.615 8.225 1.00 93.50 93 THR A O 1
ATOM 717 N N . ARG A 1 94 ? -11.227 -21.969 10.438 1.00 95.88 94 ARG A N 1
ATOM 718 C CA . ARG A 1 94 ? -12.096 -20.861 10.847 1.00 95.88 94 ARG A CA 1
ATOM 719 C C . ARG A 1 94 ? -11.254 -19.680 11.294 1.00 95.88 94 ARG A C 1
ATOM 721 O O . ARG A 1 94 ? -10.427 -19.838 12.184 1.00 95.88 94 ARG A O 1
ATOM 728 N N . TYR A 1 95 ? -11.579 -18.519 10.758 1.00 97.06 95 TYR A N 1
ATOM 729 C CA . TYR A 1 95 ? -10.917 -17.249 11.028 1.00 97.06 95 TYR A CA 1
ATOM 730 C C . TYR A 1 95 ? -11.935 -16.246 11.571 1.00 97.06 95 TYR A C 1
ATOM 732 O O . TYR A 1 95 ? -13.159 -16.473 11.505 1.00 97.06 95 TYR A O 1
ATOM 740 N N . ALA A 1 96 ? -11.441 -15.144 12.126 1.00 96.50 96 ALA A N 1
ATOM 741 C CA . ALA A 1 96 ? -12.297 -14.128 12.712 1.00 96.50 96 ALA A CA 1
ATOM 742 C C . ALA A 1 96 ? -11.727 -12.710 12.589 1.00 96.50 96 ALA A C 1
ATOM 744 O O . ALA A 1 96 ? -10.820 -12.347 13.321 1.00 96.50 96 ALA A O 1
ATOM 745 N N . ASN A 1 97 ? -12.354 -11.857 11.778 1.00 97.88 97 ASN A N 1
ATOM 746 C CA . ASN A 1 97 ? -12.069 -10.423 11.848 1.00 97.88 97 ASN A CA 1
ATOM 747 C C . ASN A 1 97 ? -12.736 -9.815 13.091 1.00 97.88 97 ASN A C 1
ATOM 749 O O . ASN A 1 97 ? -13.842 -10.225 13.473 1.00 97.88 97 ASN A O 1
ATOM 753 N N . ILE A 1 98 ? -12.115 -8.788 13.673 1.00 98.38 98 ILE A N 1
ATOM 754 C CA . ILE A 1 98 ? -12.701 -7.964 14.738 1.00 98.38 98 ILE A CA 1
ATOM 755 C C . ILE A 1 98 ? -13.083 -6.601 14.157 1.00 98.38 98 ILE A C 1
ATOM 757 O O . ILE A 1 98 ? -12.228 -5.846 13.714 1.00 98.38 98 ILE A O 1
ATOM 761 N N . VAL A 1 99 ? -14.376 -6.289 14.152 1.00 97.62 99 VAL A N 1
ATOM 762 C CA . VAL A 1 99 ? -14.985 -5.138 13.479 1.00 97.62 99 VAL A CA 1
ATOM 763 C C . VAL A 1 99 ? -15.690 -4.257 14.509 1.00 97.62 99 VAL A C 1
ATOM 765 O O . VAL A 1 99 ? -16.759 -4.607 15.015 1.00 97.62 99 VAL A O 1
ATOM 768 N N . GLY A 1 100 ? -15.117 -3.093 14.798 1.00 97.19 100 GLY A N 1
ATOM 769 C CA . GLY A 1 100 ? -15.767 -2.013 15.543 1.00 97.19 100 GLY A CA 1
ATOM 770 C C . GLY A 1 100 ? -16.181 -0.871 14.616 1.00 97.19 100 GLY A C 1
ATOM 771 O O . GLY A 1 100 ? -15.623 -0.716 13.532 1.00 97.19 100 GLY A O 1
ATOM 772 N N . PHE A 1 101 ? -17.146 -0.047 15.024 1.00 95.00 101 PHE A N 1
ATOM 773 C CA . PHE A 1 101 ? -17.475 1.170 14.287 1.00 95.00 101 PHE A CA 1
ATOM 774 C C . PHE A 1 101 ? -17.806 2.375 15.161 1.00 95.00 101 PHE A C 1
ATOM 776 O O . PHE A 1 101 ? -18.301 2.252 16.285 1.00 95.00 101 PHE A O 1
ATOM 783 N N . LEU A 1 102 ? -17.558 3.547 14.579 1.00 97.62 102 LEU A N 1
ATOM 784 C CA . LEU A 1 102 ? -17.971 4.860 15.057 1.00 97.62 102 LEU A CA 1
ATOM 785 C C . LEU A 1 102 ? -19.012 5.426 14.079 1.00 97.62 102 LEU A C 1
ATOM 787 O O . LEU A 1 102 ? -18.679 5.643 12.909 1.00 97.62 102 LEU A O 1
ATOM 791 N N . PRO A 1 103 ? -20.277 5.615 14.498 1.00 96.62 103 PRO A N 1
ATOM 792 C CA . PRO A 1 103 ? -21.334 6.072 13.607 1.00 96.62 103 PRO A CA 1
ATOM 793 C C . PRO A 1 103 ? -21.097 7.504 13.125 1.00 96.62 103 PRO A C 1
ATOM 795 O O . PRO A 1 103 ? -20.849 8.411 13.913 1.00 96.62 103 PRO A O 1
ATOM 798 N N . GLY A 1 104 ? -21.291 7.717 11.825 1.00 96.94 104 GLY A N 1
ATOM 799 C CA . GLY A 1 104 ? -21.347 9.058 11.257 1.00 96.94 104 GLY A CA 1
ATOM 800 C C . GLY A 1 104 ? -22.594 9.822 11.712 1.00 96.94 104 GLY A C 1
ATOM 801 O O . GLY A 1 104 ? -23.677 9.242 11.882 1.00 96.94 104 GLY A O 1
ATOM 802 N N . ASN A 1 105 ? -22.455 11.136 11.868 1.00 96.56 105 ASN A N 1
ATOM 803 C CA . ASN A 1 105 ? -23.515 12.020 12.351 1.00 96.56 105 ASN A CA 1
ATOM 804 C C . ASN A 1 105 ? -24.305 12.744 11.242 1.00 96.56 105 ASN A C 1
ATOM 806 O O . ASN A 1 105 ? -25.352 13.327 11.533 1.00 96.56 105 ASN A O 1
ATOM 810 N N . ASP A 1 106 ? -23.868 12.684 9.978 1.00 96.94 106 ASP A N 1
ATOM 811 C CA . ASP A 1 106 ? -24.587 13.304 8.860 1.00 96.94 106 ASP A CA 1
ATOM 812 C C . ASP A 1 106 ? -25.628 12.317 8.294 1.00 96.94 106 ASP A C 1
ATOM 814 O O . ASP A 1 106 ? -25.264 11.231 7.840 1.00 96.94 106 ASP A O 1
ATOM 818 N N . PRO A 1 107 ? -26.930 12.661 8.252 1.00 95.25 107 PRO A N 1
ATOM 819 C CA . PRO A 1 107 ? -27.977 11.763 7.758 1.00 95.25 107 PRO A CA 1
ATOM 820 C C . PRO A 1 107 ? -27.785 11.254 6.323 1.00 95.25 107 PRO A C 1
ATOM 822 O O . PRO A 1 107 ? -28.345 10.215 5.976 1.00 95.25 107 PRO A O 1
ATOM 825 N N . ARG A 1 108 ? -27.030 11.978 5.488 1.00 94.38 108 ARG A N 1
ATOM 826 C CA . ARG A 1 108 ? -26.736 11.605 4.098 1.00 94.38 108 ARG A CA 1
ATOM 827 C C . ARG A 1 108 ? -25.475 10.757 3.991 1.00 94.38 108 ARG A C 1
ATOM 829 O O . ARG A 1 108 ? -25.451 9.843 3.176 1.00 94.38 108 ARG A O 1
ATOM 836 N N . LEU A 1 109 ? -24.456 11.052 4.799 1.00 95.94 109 LEU A N 1
ATOM 837 C CA . LEU A 1 109 ? -23.133 10.425 4.683 1.00 95.94 109 LEU A CA 1
ATOM 838 C C . LEU A 1 109 ? -22.909 9.270 5.665 1.00 95.94 109 LEU A C 1
ATOM 840 O O . LEU A 1 109 ? -22.018 8.459 5.451 1.00 95.94 109 LEU A O 1
ATOM 844 N N . ARG A 1 110 ? -23.723 9.122 6.713 1.00 95.00 110 ARG A N 1
ATOM 845 C CA . ARG A 1 110 ? -23.525 8.093 7.751 1.00 95.00 110 ARG A CA 1
ATOM 846 C C . ARG A 1 110 ? -23.601 6.640 7.268 1.00 95.00 110 ARG A C 1
ATOM 848 O O . ARG A 1 110 ? -23.162 5.750 7.988 1.00 95.00 110 ARG A O 1
ATOM 855 N N . ASN A 1 111 ? -24.158 6.392 6.082 1.00 94.06 111 ASN A N 1
ATOM 856 C CA . ASN A 1 111 ? -24.187 5.063 5.454 1.00 94.06 111 ASN A CA 1
ATOM 857 C C . ASN A 1 111 ? -23.010 4.835 4.489 1.00 94.06 111 ASN A C 1
ATOM 859 O O . ASN A 1 111 ? -22.941 3.793 3.846 1.00 94.06 111 ASN A O 1
ATOM 863 N N . GLU A 1 112 ? -22.110 5.810 4.374 1.00 96.06 112 GLU A N 1
ATOM 864 C CA . GLU A 1 112 ? -20.826 5.679 3.702 1.00 96.06 112 GLU A CA 1
ATOM 865 C C . GLU A 1 112 ? -19.759 5.294 4.731 1.00 96.06 112 GLU A C 1
ATOM 867 O O . GLU A 1 112 ? -19.737 5.829 5.846 1.00 96.06 112 GLU A O 1
ATOM 872 N N . TYR A 1 113 ? -18.883 4.365 4.354 1.00 96.00 113 TYR A N 1
ATOM 873 C CA . TYR A 1 113 ? -17.896 3.764 5.241 1.00 96.00 113 TYR A CA 1
ATOM 874 C C . TYR A 1 113 ? -16.474 4.146 4.846 1.00 96.00 113 TYR A C 1
ATOM 876 O O . TYR A 1 113 ? -16.078 3.996 3.686 1.00 96.00 113 TYR A O 1
ATOM 884 N N . ILE A 1 114 ? -15.713 4.595 5.841 1.00 97.88 114 ILE A N 1
ATOM 885 C CA . ILE A 1 114 ? -14.253 4.696 5.802 1.00 97.88 114 ILE A CA 1
ATOM 886 C C . ILE A 1 114 ? -13.709 3.563 6.660 1.00 97.88 114 ILE A C 1
ATOM 888 O O . ILE A 1 114 ? -14.088 3.448 7.822 1.00 97.88 114 ILE A O 1
ATOM 892 N N . ILE A 1 115 ? -12.863 2.712 6.094 1.00 98.19 115 ILE A N 1
ATOM 893 C CA . ILE A 1 115 ? -12.305 1.559 6.802 1.00 98.19 115 ILE A CA 1
ATOM 894 C C . ILE A 1 115 ? -10.854 1.858 7.152 1.00 98.19 115 ILE A C 1
ATOM 896 O O . ILE A 1 115 ? -10.060 2.170 6.270 1.00 98.19 115 ILE A O 1
ATOM 900 N N . LEU A 1 116 ? -10.509 1.733 8.426 1.00 98.75 116 LEU A N 1
ATOM 901 C CA . LEU A 1 116 ? -9.130 1.586 8.872 1.00 98.75 116 LEU A CA 1
ATOM 902 C C . LEU A 1 116 ? -8.940 0.131 9.278 1.00 98.75 116 LEU A C 1
ATOM 904 O O . LEU A 1 116 ? -9.766 -0.402 10.025 1.00 98.75 116 LEU A O 1
ATOM 908 N N . GLY A 1 117 ? -7.878 -0.508 8.807 1.00 98.38 117 GLY A N 1
ATOM 909 C CA . GLY A 1 117 ? -7.601 -1.877 9.202 1.00 98.38 117 GLY A CA 1
ATOM 910 C C . GLY A 1 117 ? -6.130 -2.213 9.320 1.00 98.38 117 GLY A C 1
ATOM 911 O O . GLY A 1 117 ? -5.278 -1.522 8.774 1.00 98.38 117 GLY A O 1
ATOM 912 N N . ALA A 1 118 ? -5.867 -3.265 10.078 1.00 98.69 118 ALA A N 1
ATOM 913 C CA . ALA A 1 118 ? -4.555 -3.856 10.299 1.00 98.69 118 ALA A CA 1
ATOM 914 C C . ALA A 1 118 ? -4.761 -5.348 10.562 1.00 98.69 118 ALA A C 1
ATOM 916 O O . ALA A 1 118 ? -5.718 -5.706 11.253 1.00 98.69 118 ALA A O 1
ATOM 917 N N . HIS A 1 119 ? -3.905 -6.219 10.046 1.00 98.56 119 HIS A N 1
ATOM 918 C CA . HIS A 1 119 ? -3.979 -7.628 10.415 1.00 98.56 119 HIS A CA 1
ATOM 919 C C . HIS A 1 119 ? -3.327 -7.869 11.776 1.00 98.56 119 HIS A C 1
ATOM 921 O O . HIS A 1 119 ? -2.353 -7.211 12.153 1.00 98.56 119 HIS A O 1
ATOM 927 N N . TYR A 1 120 ? -3.904 -8.790 12.542 1.00 98.44 120 TYR A N 1
ATOM 928 C CA . TYR A 1 120 ? -3.391 -9.154 13.860 1.00 98.44 120 TYR A CA 1
ATOM 929 C C . TYR A 1 120 ? -2.717 -10.529 13.871 1.00 98.44 120 TYR A C 1
ATOM 931 O O . TYR A 1 120 ? -2.015 -10.843 14.840 1.00 98.44 120 TYR A O 1
ATOM 939 N N . ASP A 1 121 ? -2.938 -11.359 12.849 1.00 98.06 121 ASP A N 1
ATOM 940 C CA . ASP A 1 121 ? -2.237 -12.628 12.687 1.00 98.06 121 ASP A CA 1
ATOM 941 C C . ASP A 1 121 ? -0.767 -12.417 12.306 1.00 98.06 121 ASP A C 1
ATOM 943 O O . ASP A 1 121 ? -0.355 -11.320 11.927 1.00 98.06 121 ASP A O 1
ATOM 947 N N . HIS A 1 122 ? 0.036 -13.463 12.487 1.00 97.00 122 HIS A N 1
ATOM 948 C CA . HIS A 1 122 ? 1.401 -13.540 11.974 1.00 97.00 122 HIS A CA 1
ATOM 949 C C . HIS A 1 122 ? 1.784 -15.012 11.712 1.00 97.00 122 HIS A C 1
ATOM 951 O O . HIS A 1 122 ? 0.947 -15.906 11.772 1.00 97.00 122 HIS A O 1
ATOM 957 N N . LEU A 1 123 ? 3.056 -15.304 11.439 1.00 95.31 123 LEU A N 1
ATOM 958 C CA . LEU A 1 123 ? 3.549 -16.605 10.964 1.00 95.31 123 LEU A CA 1
ATOM 959 C C . LEU A 1 123 ? 3.549 -17.764 11.982 1.00 95.31 123 LEU A C 1
ATOM 961 O O . LEU A 1 123 ? 3.945 -18.881 11.631 1.00 95.31 123 LEU A O 1
ATOM 965 N N . GLY A 1 124 ? 3.202 -17.530 13.248 1.00 96.38 124 GLY A N 1
ATOM 966 C CA . GLY A 1 124 ? 3.223 -18.570 14.276 1.00 96.38 124 GLY A CA 1
ATOM 967 C C . GLY A 1 124 ? 4.626 -18.935 14.783 1.00 96.38 124 GLY A C 1
ATOM 968 O O . GLY A 1 124 ? 5.467 -18.084 15.084 1.00 96.38 124 GLY A O 1
ATOM 969 N N . PHE A 1 125 ? 4.902 -20.233 14.911 1.00 96.12 125 PHE A N 1
ATOM 970 C CA . PHE A 1 125 ? 6.185 -20.742 15.400 1.00 96.12 125 PHE A CA 1
ATOM 971 C C . PHE A 1 125 ? 6.687 -21.928 14.577 1.00 96.12 125 PHE A C 1
ATOM 973 O O . PHE A 1 125 ? 5.940 -22.618 13.888 1.00 96.12 125 PHE A O 1
ATOM 980 N N . ARG A 1 126 ? 7.989 -22.207 14.676 1.00 94.88 126 ARG A N 1
ATOM 981 C CA . ARG A 1 126 ? 8.625 -23.368 14.045 1.00 94.88 126 ARG A CA 1
ATOM 982 C C . ARG A 1 126 ? 9.451 -24.142 15.057 1.00 94.88 126 ARG A C 1
ATOM 984 O O . ARG A 1 126 ? 10.182 -23.560 15.851 1.00 94.88 126 ARG A O 1
ATOM 991 N N . VAL A 1 127 ? 9.389 -25.468 14.986 1.00 94.25 127 VAL A N 1
ATOM 992 C CA . VAL A 1 127 ? 10.246 -26.344 15.794 1.00 94.25 127 VAL A CA 1
ATOM 993 C C . VAL A 1 127 ? 11.558 -26.584 15.050 1.00 94.25 127 VAL A C 1
ATOM 995 O O . VAL A 1 127 ? 11.562 -27.082 13.922 1.00 94.25 127 VAL A O 1
ATOM 998 N N . LYS A 1 128 ? 12.687 -26.244 15.677 1.00 89.94 128 LYS A N 1
ATOM 999 C CA . LYS A 1 128 ? 14.035 -26.453 15.139 1.00 89.94 128 LYS A CA 1
ATOM 1000 C C . LYS A 1 128 ? 14.858 -27.283 16.121 1.00 89.94 128 LYS A C 1
ATOM 1002 O O . LYS A 1 128 ? 15.432 -26.772 17.075 1.00 89.94 128 LYS A O 1
ATOM 1007 N N . GLY A 1 129 ? 14.948 -28.586 15.861 1.00 90.56 129 GLY A N 1
ATOM 1008 C CA . GLY A 1 129 ? 15.601 -29.513 16.783 1.00 90.56 129 GLY A CA 1
ATOM 1009 C C . GLY A 1 129 ? 14.775 -29.674 18.058 1.00 90.56 129 GLY A C 1
ATOM 1010 O O . GLY A 1 129 ? 13.674 -30.210 17.995 1.00 90.56 129 GLY A O 1
ATOM 1011 N N . GLN A 1 130 ? 15.314 -29.228 19.195 1.00 87.81 130 GLN A N 1
ATOM 1012 C CA . GLN A 1 130 ? 14.606 -29.210 20.484 1.00 87.81 130 GLN A CA 1
ATOM 1013 C C . GLN A 1 130 ? 14.016 -27.834 20.824 1.00 87.81 130 GLN A C 1
ATOM 1015 O O . GLN A 1 130 ? 13.295 -27.719 21.811 1.00 87.81 130 GLN A O 1
ATOM 1020 N N . ASP A 1 131 ? 14.296 -26.818 20.005 1.00 91.25 131 ASP A N 1
ATOM 1021 C CA . ASP A 1 131 ? 13.901 -25.441 20.271 1.00 91.25 131 ASP A CA 1
ATOM 1022 C C . ASP A 1 131 ? 12.611 -25.081 19.528 1.00 91.25 131 ASP A C 1
ATOM 1024 O O . ASP A 1 131 ? 12.393 -25.489 18.381 1.00 91.25 131 ASP A O 1
ATOM 1028 N N . THR A 1 132 ? 11.780 -24.266 20.172 1.00 93.19 132 THR A N 1
ATOM 1029 C CA . THR A 1 132 ? 10.634 -23.600 19.547 1.00 93.19 132 THR A CA 1
ATOM 1030 C C . THR A 1 132 ? 11.043 -22.176 19.210 1.00 93.19 132 THR A C 1
ATOM 1032 O O . THR A 1 132 ? 11.397 -21.405 20.097 1.00 93.19 132 THR A O 1
ATOM 1035 N N . VAL A 1 133 ? 11.010 -21.834 17.927 1.00 96.06 133 VAL A N 1
ATOM 1036 C CA . VAL A 1 133 ? 11.321 -20.497 17.426 1.00 96.06 133 VAL A CA 1
ATOM 1037 C C . VAL A 1 133 ? 10.009 -19.800 17.102 1.00 96.06 133 VAL A C 1
ATOM 1039 O O . VAL A 1 133 ? 9.324 -20.189 16.156 1.00 96.06 133 VAL A O 1
ATOM 1042 N N . ILE A 1 134 ? 9.658 -18.797 17.900 1.00 97.06 134 ILE A N 1
ATOM 1043 C CA . ILE A 1 134 ? 8.449 -17.994 17.717 1.00 97.06 134 ILE A CA 1
ATOM 1044 C C . ILE A 1 134 ? 8.763 -16.837 16.767 1.00 97.06 134 ILE A C 1
ATOM 1046 O O . ILE A 1 134 ? 9.816 -16.208 16.862 1.00 97.06 134 ILE A O 1
ATOM 1050 N N . TYR A 1 135 ? 7.848 -16.572 15.843 1.00 97.56 135 TYR A N 1
ATOM 1051 C CA . TYR A 1 135 ? 7.849 -15.371 15.025 1.00 97.56 135 TYR A CA 1
ATOM 1052 C C . TYR A 1 135 ? 6.885 -14.405 15.706 1.00 97.56 135 TYR A C 1
ATOM 1054 O O . TYR A 1 135 ? 5.683 -14.632 15.704 1.00 97.56 135 TYR A O 1
ATOM 1062 N N . HIS A 1 136 ? 7.408 -13.395 16.401 1.00 98.00 136 HIS A N 1
ATOM 1063 C CA . HIS A 1 136 ? 6.580 -12.545 17.262 1.00 98.00 136 HIS A CA 1
ATOM 1064 C C . HIS A 1 136 ? 5.735 -11.540 16.480 1.00 98.00 136 HIS A C 1
ATOM 1066 O O . HIS A 1 136 ? 4.658 -11.171 16.957 1.00 98.00 136 HIS A O 1
ATOM 1072 N N . GLY A 1 137 ? 6.204 -11.111 15.306 1.00 97.44 137 GLY A N 1
ATOM 1073 C CA . GLY A 1 137 ? 5.473 -10.187 14.448 1.00 97.44 137 GLY A CA 1
ATOM 1074 C C . GLY A 1 137 ? 5.201 -8.856 15.138 1.00 97.44 137 GLY A C 1
ATOM 1075 O O . GLY A 1 137 ? 4.040 -8.477 15.328 1.00 97.44 137 GLY A O 1
ATOM 1076 N N . ALA A 1 138 ? 6.254 -8.233 15.671 1.00 98.50 138 ALA A N 1
ATOM 1077 C CA . ALA A 1 138 ? 6.145 -6.984 16.410 1.00 98.50 138 ALA A CA 1
ATOM 1078 C C . ALA A 1 138 ? 5.884 -5.801 15.481 1.00 98.50 138 ALA A C 1
ATOM 1080 O O . ALA A 1 138 ? 4.921 -5.066 15.691 1.00 98.50 138 ALA A O 1
ATOM 1081 N N . ASP A 1 139 ? 6.717 -5.621 14.460 1.00 98.19 139 ASP A N 1
ATOM 1082 C CA . ASP A 1 139 ? 6.441 -4.677 13.388 1.00 98.19 139 ASP A CA 1
ATOM 1083 C C . ASP A 1 139 ? 5.325 -5.223 12.494 1.00 98.19 139 ASP A C 1
ATOM 1085 O O . ASP A 1 139 ? 4.420 -4.464 12.163 1.00 98.19 139 ASP A O 1
ATOM 1089 N N . ASP A 1 140 ? 5.339 -6.530 12.217 1.00 96.88 140 ASP A N 1
ATOM 1090 C CA . ASP A 1 140 ? 4.458 -7.228 11.275 1.00 96.88 140 ASP A CA 1
ATOM 1091 C C . ASP A 1 140 ? 3.507 -8.235 11.968 1.00 96.88 140 ASP A C 1
ATOM 1093 O O . ASP A 1 140 ? 3.861 -9.372 12.243 1.00 96.88 140 ASP A O 1
ATOM 1097 N N . ASN A 1 141 ? 2.292 -7.871 12.368 1.00 98.06 141 ASN A N 1
ATOM 1098 C CA . ASN A 1 141 ? 1.740 -6.521 12.339 1.00 98.06 141 ASN A CA 1
ATOM 1099 C C . ASN A 1 141 ? 1.073 -6.122 13.666 1.00 98.06 141 ASN A C 1
ATOM 1101 O O . ASN A 1 141 ? 0.033 -5.454 13.730 1.00 98.06 141 ASN A O 1
ATOM 1105 N N . ALA A 1 142 ? 1.712 -6.491 14.785 1.00 98.75 142 ALA A N 1
ATOM 1106 C CA . ALA A 1 142 ? 1.303 -5.984 16.096 1.00 98.75 142 ALA A CA 1
ATOM 1107 C C . ALA A 1 142 ? 1.401 -4.448 16.169 1.00 98.75 142 ALA A C 1
ATOM 1109 O O . ALA A 1 142 ? 0.589 -3.819 16.850 1.00 98.75 142 ALA A O 1
ATOM 1110 N N . SER A 1 143 ? 2.348 -3.837 15.448 1.00 98.81 143 SER A N 1
ATOM 1111 C CA . SER A 1 143 ? 2.507 -2.383 15.374 1.00 98.81 143 SER A CA 1
ATOM 1112 C C . SER A 1 143 ? 1.298 -1.694 14.733 1.00 98.81 143 SER A C 1
ATOM 1114 O O . SER A 1 143 ? 0.759 -0.755 15.323 1.00 98.81 143 SER A O 1
ATOM 1116 N N . GLY A 1 144 ? 0.817 -2.179 13.582 1.00 98.69 144 GLY A N 1
ATOM 1117 C CA . GLY A 1 144 ? -0.359 -1.639 12.904 1.00 98.69 144 GLY A CA 1
ATOM 1118 C C . GLY A 1 144 ? -1.634 -1.883 13.694 1.00 98.69 144 GLY A C 1
ATOM 1119 O O . GLY A 1 144 ? -2.443 -0.967 13.839 1.00 98.69 144 GLY A O 1
ATOM 1120 N N . THR A 1 145 ? -1.771 -3.058 14.315 1.00 98.88 145 THR A N 1
ATOM 1121 C CA . THR A 1 145 ? -2.895 -3.349 15.219 1.00 98.88 145 THR A CA 1
ATOM 1122 C C . THR A 1 145 ? -2.909 -2.407 16.432 1.00 98.88 145 THR A C 1
ATOM 1124 O O . THR A 1 145 ? -3.966 -1.900 16.811 1.00 98.88 145 THR A O 1
ATOM 1127 N N . ALA A 1 146 ? -1.751 -2.114 17.032 1.00 98.94 146 ALA A N 1
ATOM 1128 C CA . ALA A 1 146 ? -1.649 -1.162 18.139 1.00 98.94 146 ALA A CA 1
ATOM 1129 C C . ALA A 1 146 ? -2.022 0.268 17.710 1.00 98.94 146 ALA A C 1
ATOM 1131 O O . ALA A 1 146 ? -2.784 0.939 18.411 1.00 98.94 146 ALA A O 1
ATOM 1132 N N . VAL A 1 147 ? -1.537 0.717 16.545 1.00 98.94 147 VAL A N 1
ATOM 1133 C CA . VAL A 1 147 ? -1.910 2.015 15.959 1.00 98.94 147 VAL A CA 1
ATOM 1134 C C . VAL A 1 147 ? -3.413 2.069 15.672 1.00 98.94 147 VAL A C 1
ATOM 1136 O O . VAL A 1 147 ? -4.052 3.056 16.019 1.00 98.94 147 VAL A O 1
ATOM 1139 N N . LEU A 1 148 ? -4.010 1.002 15.133 1.00 98.94 148 LEU A N 1
ATOM 1140 C CA . LEU A 1 148 ? -5.451 0.913 14.884 1.00 98.94 148 LEU A CA 1
ATOM 1141 C C . LEU A 1 148 ? -6.269 1.106 16.172 1.00 98.94 148 LEU A C 1
ATOM 1143 O O . LEU A 1 148 ? -7.221 1.891 16.181 1.00 98.94 148 LEU A O 1
ATOM 1147 N N . ILE A 1 149 ? -5.896 0.418 17.258 1.00 98.88 149 ILE A N 1
ATOM 1148 C CA . ILE A 1 149 ? -6.574 0.523 18.562 1.00 98.88 149 ILE A CA 1
ATOM 1149 C C . ILE A 1 149 ? -6.498 1.957 19.101 1.00 98.88 149 ILE A C 1
ATOM 1151 O O . ILE A 1 149 ? -7.509 2.521 19.526 1.00 98.88 149 ILE A O 1
ATOM 1155 N N . GLU A 1 150 ? -5.325 2.585 19.060 1.00 98.81 150 GLU A N 1
ATOM 1156 C CA . GLU A 1 150 ? -5.155 3.931 19.614 1.00 98.81 150 GLU A CA 1
ATOM 1157 C C . GLU A 1 150 ? -5.719 5.035 18.707 1.00 98.81 150 GLU A C 1
ATOM 1159 O O . GLU A 1 150 ? -6.257 6.027 19.210 1.00 98.81 150 GLU A O 1
ATOM 1164 N N . THR A 1 151 ? -5.724 4.847 17.385 1.00 98.88 151 THR A N 1
ATOM 1165 C CA . THR A 1 151 ? -6.494 5.695 16.467 1.00 98.88 151 THR A CA 1
ATOM 1166 C C . THR A 1 151 ? -7.989 5.589 16.769 1.00 98.88 151 THR A C 1
ATOM 1168 O O . THR A 1 151 ? -8.667 6.615 16.823 1.00 98.88 151 THR A O 1
ATOM 1171 N N . ALA A 1 152 ? -8.516 4.392 17.051 1.00 98.75 152 ALA A N 1
ATOM 1172 C CA . ALA A 1 152 ? -9.916 4.225 17.436 1.00 98.75 152 ALA A CA 1
ATOM 1173 C C . ALA A 1 152 ? -10.264 5.004 18.716 1.00 98.75 152 ALA A C 1
ATOM 1175 O O . ALA A 1 152 ? -11.308 5.657 18.775 1.00 98.75 152 ALA A O 1
ATOM 1176 N N . ARG A 1 153 ? -9.369 4.992 19.714 1.00 98.56 153 ARG A N 1
ATOM 1177 C CA . ARG A 1 153 ? -9.515 5.769 20.955 1.00 98.56 153 ARG A CA 1
ATOM 1178 C C . ARG A 1 153 ? -9.612 7.271 20.678 1.00 98.56 153 ARG A C 1
ATOM 1180 O O . ARG A 1 153 ? -10.536 7.918 21.163 1.00 98.56 153 ARG A O 1
ATOM 1187 N N . ARG A 1 154 ? -8.722 7.816 19.843 1.00 98.38 154 ARG A N 1
ATOM 1188 C CA . ARG A 1 154 ? -8.740 9.243 19.472 1.00 98.38 154 ARG A CA 1
ATOM 1189 C C . ARG A 1 154 ? -9.959 9.627 18.638 1.00 98.38 154 ARG A C 1
ATOM 1191 O O . ARG A 1 154 ? -10.570 10.668 18.867 1.00 98.38 154 ARG A O 1
ATOM 1198 N N . LEU A 1 155 ? -10.349 8.781 17.687 1.00 98.62 155 LEU A N 1
ATOM 1199 C CA . LEU A 1 155 ? -11.546 9.014 16.881 1.00 98.62 155 LEU A CA 1
ATOM 1200 C C . LEU A 1 155 ? -12.821 8.956 17.721 1.00 98.62 155 LEU A C 1
ATOM 1202 O O . LEU A 1 155 ? -13.758 9.695 17.433 1.00 98.62 155 LEU A O 1
ATOM 1206 N N . LYS A 1 156 ? -12.862 8.135 18.775 1.00 98.31 156 LYS A N 1
ATOM 1207 C CA . LYS A 1 156 ? -13.991 8.106 19.709 1.00 98.31 156 LYS A CA 1
ATOM 1208 C C . LYS A 1 156 ? -14.173 9.444 20.430 1.00 98.31 156 LYS A C 1
ATOM 1210 O O . LYS A 1 156 ? -15.299 9.915 20.563 1.00 98.31 156 LYS A O 1
ATOM 1215 N N . GLU A 1 157 ? -13.085 10.088 20.846 1.00 97.38 157 GLU A N 1
ATOM 1216 C CA . GLU A 1 157 ? -13.123 11.432 21.451 1.00 97.38 157 GLU A CA 1
ATOM 1217 C C . GLU A 1 157 ? -13.629 12.494 20.456 1.00 97.38 157 GLU A C 1
ATOM 1219 O O . GLU A 1 157 ? -14.301 13.459 20.833 1.00 97.38 157 GLU A O 1
ATOM 1224 N N . ARG A 1 158 ? -13.372 12.273 19.163 1.00 97.44 158 ARG A N 1
ATOM 1225 C CA . ARG A 1 158 ? -13.766 13.138 18.043 1.00 97.44 158 ARG A CA 1
ATOM 1226 C C . ARG A 1 158 ? -14.976 12.618 17.262 1.00 97.44 158 ARG A C 1
ATOM 1228 O O . ARG A 1 158 ? -15.234 13.079 16.156 1.00 97.44 158 ARG A O 1
ATOM 1235 N N . GLU A 1 159 ? -15.772 11.707 17.830 1.00 96.44 159 GLU A N 1
ATOM 1236 C CA . GLU A 1 159 ? -16.908 11.069 17.135 1.00 96.44 159 GLU A CA 1
ATOM 1237 C C . GLU A 1 159 ? -17.904 12.108 16.588 1.00 96.44 159 GLU A C 1
ATOM 1239 O O . GLU A 1 159 ? -18.475 11.952 15.512 1.00 96.44 159 GLU A O 1
ATOM 1244 N N . HIS A 1 160 ? -18.053 13.227 17.300 1.00 96.56 160 HIS A N 1
ATOM 1245 C CA . HIS A 1 160 ? -18.898 14.356 16.914 1.00 96.56 160 HIS A CA 1
ATOM 1246 C C . HIS A 1 160 ? -18.436 15.102 15.646 1.00 96.56 160 HIS A C 1
ATOM 1248 O O . HIS A 1 160 ? -19.198 15.906 15.111 1.00 96.56 160 HIS A O 1
ATOM 1254 N N . GLU A 1 161 ? -17.223 14.861 15.155 1.00 97.38 161 GLU A N 1
ATOM 1255 C CA . GLU A 1 161 ? -16.708 15.437 13.911 1.00 97.38 161 GLU A CA 1
ATOM 1256 C C . GLU A 1 161 ? -17.014 14.543 12.700 1.00 97.38 161 GLU A C 1
ATOM 1258 O O . GLU A 1 161 ? -17.101 15.035 11.577 1.00 97.38 161 GLU A O 1
ATOM 1263 N N . LEU A 1 162 ? -17.231 13.241 12.907 1.00 98.00 162 LEU A N 1
ATOM 1264 C CA . LEU A 1 162 ? -17.324 12.250 11.835 1.00 98.00 162 LEU A CA 1
ATOM 1265 C C . LEU A 1 162 ? -18.683 12.317 11.123 1.00 98.00 162 LEU A C 1
ATOM 1267 O O . LEU A 1 162 ? -19.722 11.982 11.695 1.00 98.00 162 LEU A O 1
ATOM 1271 N N . LYS A 1 163 ? -18.696 12.709 9.842 1.00 98.06 163 LYS A N 1
ATOM 1272 C CA . LYS A 1 163 ? -19.931 12.713 9.032 1.00 98.06 163 LYS A CA 1
ATOM 1273 C C . LYS A 1 163 ? -20.245 11.329 8.469 1.00 98.06 163 LYS A C 1
ATOM 1275 O O . LYS A 1 163 ? -21.408 10.921 8.464 1.00 98.06 163 LYS A O 1
ATOM 1280 N N . ARG A 1 164 ? -19.215 10.623 7.994 1.00 97.94 164 ARG A N 1
ATOM 1281 C CA . ARG A 1 164 ? -19.260 9.214 7.570 1.00 97.94 164 ARG A CA 1
ATOM 1282 C C . ARG A 1 164 ? -19.028 8.278 8.746 1.00 97.94 164 ARG A C 1
ATOM 1284 O O . ARG A 1 164 ? -18.428 8.668 9.742 1.00 97.94 164 ARG A O 1
ATOM 1291 N N . THR A 1 165 ? -19.489 7.041 8.611 1.00 97.44 165 THR A N 1
ATOM 1292 C CA . THR A 1 165 ? -19.199 5.998 9.598 1.00 97.44 165 THR A CA 1
ATOM 1293 C C . THR A 1 165 ? -17.778 5.482 9.383 1.00 97.44 165 THR A C 1
ATOM 1295 O O . THR A 1 165 ? -17.398 5.164 8.255 1.00 97.44 165 THR A O 1
ATOM 1298 N N . VAL A 1 166 ? -16.996 5.387 10.458 1.00 98.38 166 VAL A N 1
ATOM 1299 C CA . VAL A 1 166 ? -15.635 4.833 10.418 1.00 98.38 166 VAL A CA 1
ATOM 1300 C C . VAL A 1 166 ? -15.658 3.419 10.988 1.00 98.38 166 VAL A C 1
ATOM 1302 O O . VAL A 1 166 ? -16.109 3.215 12.115 1.00 98.38 166 VAL A O 1
ATOM 1305 N N . LEU A 1 167 ? -15.197 2.446 10.204 1.00 97.69 167 LEU A N 1
ATOM 1306 C CA . LEU A 1 167 ? -15.011 1.057 10.617 1.00 97.69 167 LEU A CA 1
ATOM 1307 C C . LEU A 1 167 ? -13.549 0.834 11.006 1.00 97.69 167 LEU A C 1
ATOM 1309 O O . LEU A 1 167 ? -12.645 1.230 10.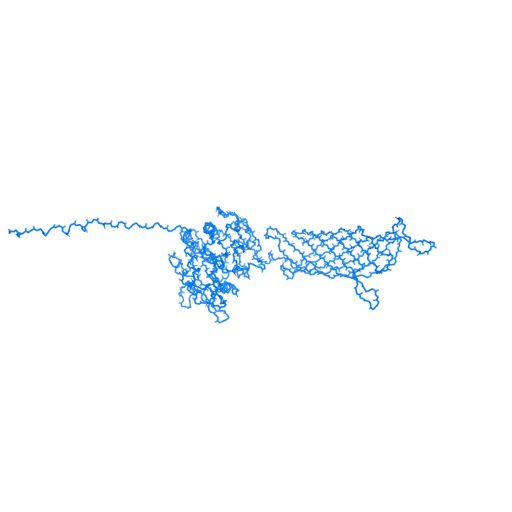274 1.00 97.69 167 LEU A O 1
ATOM 1313 N N . LEU A 1 168 ? -13.339 0.180 12.142 1.00 98.50 168 LEU A N 1
ATOM 1314 C CA . LEU A 1 168 ? -12.041 -0.220 12.667 1.00 98.50 168 LEU A CA 1
ATOM 1315 C C . LEU A 1 168 ? -11.988 -1.743 12.582 1.00 98.50 168 LEU A C 1
ATOM 1317 O O . LEU A 1 168 ? -12.796 -2.417 13.228 1.00 98.50 168 LEU A O 1
ATOM 1321 N N . VAL A 1 169 ? -11.095 -2.279 11.753 1.00 98.50 169 VAL A N 1
ATOM 1322 C CA . VAL A 1 169 ? -11.092 -3.706 11.416 1.00 98.50 169 VAL A CA 1
ATOM 1323 C C . VAL A 1 169 ? -9.730 -4.330 11.678 1.00 98.50 169 VAL A C 1
ATOM 1325 O O . VAL A 1 169 ? -8.764 -4.014 10.993 1.00 98.50 169 VAL A O 1
ATOM 1328 N N . ALA A 1 170 ? -9.661 -5.243 12.642 1.00 98.69 170 ALA A N 1
ATOM 1329 C CA . ALA A 1 170 ? -8.501 -6.107 12.802 1.00 98.69 170 ALA A CA 1
ATOM 1330 C C . ALA A 1 170 ? -8.707 -7.389 11.979 1.00 98.69 170 ALA A C 1
ATOM 1332 O O . ALA A 1 170 ? -9.647 -8.144 12.257 1.00 98.69 170 ALA A O 1
ATOM 1333 N N . PHE A 1 171 ? -7.882 -7.596 10.952 1.00 98.56 171 PHE A N 1
ATOM 1334 C CA . PHE A 1 171 ? -7.991 -8.720 10.017 1.00 98.56 171 PHE A CA 1
ATOM 1335 C C . PHE A 1 171 ? -7.247 -9.968 10.511 1.00 98.56 171 PHE A C 1
ATOM 1337 O O . PHE A 1 171 ? -6.260 -9.864 11.235 1.00 98.56 171 PHE A O 1
ATOM 1344 N N . ASP A 1 172 ? -7.746 -11.139 10.114 1.00 98.12 172 ASP A N 1
ATOM 1345 C CA . ASP A 1 172 ? -7.143 -12.456 10.363 1.00 98.12 172 ASP A CA 1
ATOM 1346 C C . ASP A 1 172 ? -6.797 -13.138 9.030 1.00 98.12 172 ASP A C 1
ATOM 1348 O O . ASP A 1 172 ? -7.564 -13.042 8.066 1.00 98.12 172 ASP A O 1
ATOM 1352 N N . GLY A 1 173 ? -5.697 -13.883 8.985 1.00 96.00 173 GLY A N 1
ATOM 1353 C CA . GLY A 1 173 ? -5.246 -14.638 7.815 1.00 96.00 173 GLY A CA 1
ATOM 1354 C C . GLY A 1 173 ? -4.703 -13.777 6.670 1.00 96.00 173 GLY A C 1
ATOM 1355 O O . GLY A 1 173 ? -4.899 -14.138 5.506 1.00 96.00 173 GLY A O 1
ATOM 1356 N N . GLU A 1 174 ? -4.066 -12.642 6.965 1.00 95.31 174 GLU A N 1
ATOM 1357 C CA . GLU A 1 174 ? -3.356 -11.837 5.957 1.00 95.31 174 GLU A CA 1
ATOM 1358 C C . GLU A 1 174 ? -2.192 -12.640 5.361 1.00 95.31 174 GLU A C 1
ATOM 1360 O O . GLU A 1 174 ? -2.131 -12.833 4.140 1.00 95.31 174 GLU A O 1
ATOM 1365 N N . GLU A 1 175 ? -1.398 -13.258 6.238 1.00 91.38 175 GLU A N 1
ATOM 1366 C CA . GLU A 1 175 ? -0.151 -13.971 5.923 1.00 91.38 175 GLU A CA 1
ATOM 1367 C C . GLU A 1 175 ? -0.374 -15.241 5.089 1.00 91.38 175 GLU A C 1
ATOM 1369 O O . GLU A 1 175 ? 0.530 -15.796 4.454 1.00 91.38 175 GLU A O 1
ATOM 1374 N N . GLU A 1 176 ? -1.613 -15.729 5.089 1.00 88.06 176 GLU A N 1
ATOM 1375 C CA . GLU A 1 176 ? -2.052 -16.908 4.346 1.00 88.06 176 GLU A CA 1
ATOM 1376 C C . GLU A 1 176 ? -2.660 -16.556 2.977 1.00 88.06 176 GLU A C 1
ATOM 1378 O O . GLU A 1 176 ? -2.939 -17.451 2.166 1.00 88.06 176 GLU A O 1
ATOM 1383 N N . GLY A 1 177 ? -2.821 -15.259 2.690 1.00 89.38 177 GLY A N 1
ATOM 1384 C CA . GLY A 1 177 ? -3.313 -14.735 1.419 1.00 89.38 177 GLY A CA 1
ATOM 1385 C C . GLY A 1 177 ? -4.516 -13.802 1.543 1.00 89.38 177 GLY A C 1
ATOM 1386 O O . GLY A 1 177 ? -5.464 -13.964 0.777 1.00 89.38 177 GLY A O 1
ATOM 1387 N N . LEU A 1 178 ? -4.477 -12.827 2.459 1.00 93.00 178 LEU A N 1
ATOM 1388 C CA . LEU A 1 178 ? -5.486 -11.762 2.610 1.00 93.00 178 LEU A CA 1
ATOM 1389 C C . LEU A 1 178 ? -6.903 -12.271 2.935 1.00 93.00 178 LEU A C 1
ATOM 1391 O O . LEU A 1 178 ? -7.906 -11.660 2.555 1.00 93.00 178 LEU A O 1
ATOM 1395 N N . TYR A 1 179 ? -7.024 -13.410 3.621 1.00 95.44 179 TYR A N 1
ATOM 1396 C CA . TYR A 1 179 ? -8.314 -14.087 3.785 1.00 95.44 179 TYR A CA 1
ATOM 1397 C C . TYR A 1 179 ? -9.345 -13.230 4.527 1.00 95.44 179 TYR A C 1
ATOM 1399 O O . TYR A 1 179 ? -10.521 -13.218 4.146 1.00 95.44 179 TYR A O 1
ATOM 1407 N N . GLY A 1 180 ? -8.915 -12.499 5.557 1.00 96.50 180 GLY A N 1
ATOM 1408 C CA . GLY A 1 180 ? -9.761 -11.610 6.346 1.00 96.50 180 GLY A CA 1
ATOM 1409 C C . GLY A 1 180 ? -10.308 -10.437 5.552 1.00 96.50 180 GLY A C 1
ATOM 1410 O O . GLY A 1 180 ? -11.521 -10.201 5.564 1.00 96.50 180 GLY A O 1
ATOM 1411 N N . SER A 1 181 ? -9.450 -9.716 4.838 1.00 95.69 181 SER A N 1
ATOM 1412 C CA . SER A 1 181 ? -9.863 -8.559 4.043 1.00 95.69 181 SER A CA 1
ATOM 1413 C C . SER A 1 181 ? -10.699 -8.955 2.824 1.00 95.69 181 SER A C 1
ATOM 1415 O O . SER A 1 181 ? -11.704 -8.293 2.542 1.00 95.69 181 SER A O 1
ATOM 1417 N N . GLU A 1 182 ? -10.397 -10.082 2.170 1.00 94.50 182 GLU A N 1
ATOM 1418 C CA . GLU A 1 182 ? -11.261 -10.655 1.130 1.00 94.50 182 GLU A CA 1
ATOM 1419 C C . GLU A 1 182 ? -12.654 -10.996 1.671 1.00 94.50 182 GLU A C 1
ATOM 1421 O O . GLU A 1 182 ? -13.666 -10.589 1.090 1.00 94.50 182 GLU A O 1
ATOM 1426 N N . ALA A 1 183 ? -12.724 -11.699 2.807 1.00 94.50 183 ALA A N 1
ATOM 1427 C CA . ALA A 1 183 ? -13.994 -12.060 3.427 1.00 94.50 183 ALA A CA 1
ATOM 1428 C C . ALA A 1 183 ? -14.800 -10.819 3.844 1.00 94.50 183 ALA A C 1
ATOM 1430 O O . ALA A 1 183 ? -16.026 -10.804 3.701 1.00 94.50 183 ALA A O 1
ATOM 1431 N N . MET A 1 184 ? -14.142 -9.765 4.330 1.00 93.50 184 MET A N 1
ATOM 1432 C CA . MET A 1 184 ? -14.804 -8.512 4.695 1.00 93.50 184 MET A CA 1
ATOM 1433 C C . MET A 1 184 ? -15.441 -7.846 3.471 1.00 93.50 184 MET A C 1
ATOM 1435 O O . MET A 1 184 ? -16.638 -7.555 3.478 1.00 93.50 184 MET A O 1
ATOM 1439 N N . VAL A 1 185 ? -14.674 -7.673 2.392 1.00 91.50 185 VAL A N 1
ATOM 1440 C CA . VAL A 1 185 ? -15.158 -7.083 1.135 1.00 91.50 185 VAL A CA 1
ATOM 1441 C C . VAL A 1 185 ? -16.292 -7.899 0.509 1.00 91.50 185 VAL A C 1
ATOM 1443 O O . VAL A 1 185 ? -17.229 -7.327 -0.045 1.00 91.50 185 VAL A O 1
ATOM 1446 N N . GLU A 1 186 ? -16.243 -9.229 0.599 1.00 89.44 186 GLU A N 1
ATOM 1447 C CA . GLU A 1 186 ? -17.301 -10.116 0.099 1.00 89.44 186 GLU A CA 1
ATOM 1448 C C . GLU A 1 186 ? -18.622 -9.981 0.869 1.00 89.44 186 GLU A C 1
ATOM 1450 O O . GLU A 1 186 ? -19.690 -10.145 0.277 1.00 89.44 186 GLU A O 1
ATOM 1455 N N . ASN A 1 187 ? -18.558 -9.671 2.166 1.00 84.50 187 ASN A N 1
ATOM 1456 C CA . ASN A 1 187 ? -19.726 -9.588 3.047 1.00 84.50 187 ASN A CA 1
ATOM 1457 C C . ASN A 1 187 ? -20.271 -8.162 3.230 1.00 84.50 187 ASN A C 1
ATOM 1459 O O . ASN A 1 187 ? -21.286 -7.976 3.905 1.00 84.50 187 ASN A O 1
ATOM 1463 N N . MET A 1 188 ? -19.632 -7.156 2.634 1.00 83.88 188 MET A N 1
ATOM 1464 C CA . MET A 1 188 ? -20.090 -5.770 2.660 1.00 83.88 188 MET A CA 1
ATOM 1465 C C . MET A 1 188 ? -20.743 -5.356 1.341 1.00 83.88 188 MET A C 1
ATOM 1467 O O . MET A 1 188 ? -20.372 -5.802 0.257 1.00 83.88 188 MET A O 1
ATOM 1471 N N . ALA A 1 189 ? -21.691 -4.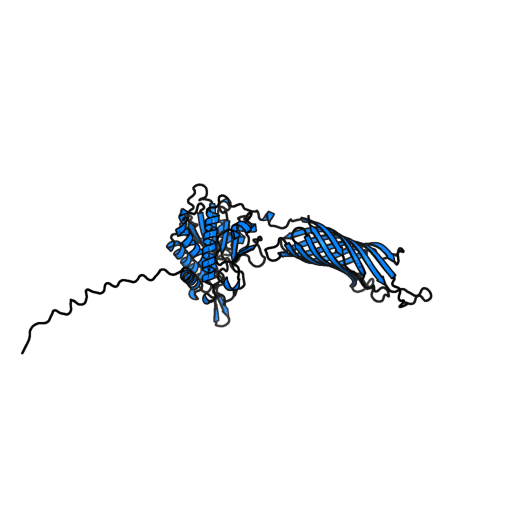421 1.420 1.00 82.12 189 ALA A N 1
ATOM 1472 C CA . ALA A 1 189 ? -22.146 -3.697 0.240 1.00 82.12 189 ALA A CA 1
ATOM 1473 C C . ALA A 1 189 ? -21.017 -2.765 -0.228 1.00 82.12 189 ALA A C 1
ATOM 1475 O O . ALA A 1 189 ? -20.846 -1.678 0.324 1.00 82.12 189 ALA A O 1
ATOM 1476 N N . ALA A 1 190 ? -20.242 -3.210 -1.222 1.00 78.06 190 ALA A N 1
ATOM 1477 C CA . ALA A 1 190 ? -19.061 -2.507 -1.728 1.00 78.06 190 ALA A CA 1
ATOM 1478 C C . ALA A 1 190 ? -19.334 -1.029 -2.064 1.00 78.06 190 ALA A C 1
ATOM 1480 O O . ALA A 1 190 ? -18.519 -0.175 -1.735 1.00 78.06 190 ALA A O 1
ATOM 1481 N N . ASP A 1 191 ? -20.516 -0.710 -2.604 1.00 85.62 191 ASP A N 1
ATOM 1482 C CA . ASP A 1 191 ? -20.920 0.662 -2.954 1.00 85.62 191 ASP A CA 1
ATOM 1483 C C . ASP A 1 191 ? -20.944 1.631 -1.758 1.00 85.62 191 ASP A C 1
ATOM 1485 O O . ASP A 1 191 ? -20.807 2.848 -1.934 1.00 85.62 191 ASP A O 1
ATOM 1489 N N . ASN A 1 192 ? -21.115 1.115 -0.538 1.00 92.19 192 ASN A N 1
ATOM 1490 C CA . ASN A 1 192 ? -21.106 1.923 0.678 1.00 92.19 192 ASN A CA 1
ATOM 1491 C C . ASN A 1 192 ? -19.683 2.192 1.180 1.00 92.19 192 ASN A C 1
ATOM 1493 O O . ASN A 1 192 ? -19.480 3.159 1.910 1.00 92.19 192 ASN A O 1
ATOM 1497 N N . VAL A 1 193 ? -18.693 1.386 0.791 1.00 94.88 193 VAL A N 1
ATOM 1498 C CA . VAL A 1 193 ? -17.297 1.570 1.200 1.00 94.88 193 VAL A CA 1
ATOM 1499 C C . VAL A 1 193 ? -16.643 2.594 0.280 1.00 94.88 193 VAL A C 1
ATOM 1501 O O . VAL A 1 193 ? -16.487 2.365 -0.916 1.00 94.88 193 VAL A O 1
ATOM 1504 N N . LYS A 1 194 ? -16.278 3.754 0.831 1.00 95.94 194 LYS A N 1
ATOM 1505 C CA . LYS A 1 194 ? -15.707 4.861 0.047 1.00 95.94 194 LYS A CA 1
ATOM 1506 C C . LYS A 1 194 ? -14.192 4.878 0.056 1.00 95.94 194 LYS A C 1
ATOM 1508 O O . LYS A 1 194 ? -13.592 5.399 -0.879 1.00 95.94 194 LYS A O 1
ATOM 1513 N N . PHE A 1 195 ? -13.590 4.330 1.105 1.00 96.88 195 PHE A N 1
ATOM 1514 C CA . PHE A 1 195 ? -12.149 4.282 1.250 1.00 96.88 195 PHE A CA 1
ATOM 1515 C C . PHE A 1 195 ? -11.728 3.204 2.249 1.00 96.88 195 PHE A C 1
ATOM 1517 O O . PHE A 1 195 ? -12.437 2.971 3.233 1.00 96.88 195 PHE A O 1
ATOM 1524 N N . MET A 1 196 ? -10.559 2.606 2.030 1.00 97.06 196 MET A N 1
ATOM 1525 C CA . MET A 1 196 ? -9.895 1.741 3.002 1.00 97.06 196 MET A CA 1
ATOM 1526 C C . MET A 1 196 ? -8.416 2.119 3.178 1.00 97.06 196 MET A C 1
ATOM 1528 O O . MET A 1 196 ? -7.698 2.330 2.208 1.00 97.06 196 MET A O 1
ATOM 1532 N N . ALA A 1 197 ? -7.946 2.196 4.418 1.00 97.81 197 ALA A N 1
ATOM 1533 C CA . ALA A 1 197 ? -6.531 2.312 4.748 1.00 97.81 197 ALA A CA 1
ATOM 1534 C C . ALA A 1 197 ? -6.077 1.047 5.486 1.00 97.81 197 ALA A C 1
ATOM 1536 O O . ALA A 1 197 ? -6.599 0.749 6.561 1.00 97.81 197 ALA A O 1
ATOM 1537 N N . SER A 1 198 ? -5.104 0.336 4.914 1.00 97.69 198 SER A N 1
ATOM 1538 C CA . SER A 1 198 ? -4.339 -0.701 5.609 1.00 97.69 198 SER A CA 1
ATOM 1539 C C . SER A 1 198 ? -3.200 -0.046 6.386 1.00 97.69 198 SER A C 1
ATOM 1541 O O . SER A 1 198 ? -2.522 0.837 5.855 1.00 97.69 198 SER A O 1
ATOM 1543 N N . ILE A 1 199 ? -2.996 -0.455 7.631 1.00 98.50 199 ILE A N 1
ATOM 1544 C CA . ILE A 1 199 ? -1.927 -0.005 8.521 1.00 98.50 199 ILE A CA 1
ATOM 1545 C C . ILE A 1 199 ? -1.045 -1.221 8.776 1.00 98.50 199 ILE A C 1
ATOM 1547 O O . ILE A 1 199 ? -1.465 -2.153 9.461 1.00 98.50 199 ILE A O 1
ATOM 1551 N N . ASP A 1 200 ? 0.156 -1.222 8.208 1.00 97.31 200 ASP A N 1
ATOM 1552 C CA . ASP A 1 200 ? 0.976 -2.428 8.164 1.00 97.31 200 ASP A CA 1
ATOM 1553 C C . ASP A 1 200 ? 2.472 -2.116 8.225 1.00 97.31 200 ASP A C 1
ATOM 1555 O O . ASP A 1 200 ? 2.993 -1.306 7.447 1.00 97.31 200 ASP A O 1
ATOM 1559 N N . MET A 1 201 ? 3.162 -2.734 9.185 1.00 97.00 201 MET A N 1
ATOM 1560 C CA . MET A 1 201 ? 4.573 -2.491 9.490 1.00 97.00 201 MET A CA 1
ATOM 1561 C C . MET A 1 201 ? 4.870 -1.009 9.760 1.00 97.00 201 MET A C 1
ATOM 1563 O O . MET A 1 201 ? 5.573 -0.331 9.000 1.00 97.00 201 MET A O 1
ATOM 1567 N N . VAL A 1 202 ? 4.294 -0.459 10.830 1.00 98.06 202 VAL A N 1
ATOM 1568 C CA . VAL A 1 202 ? 4.397 0.968 11.204 1.00 98.06 202 VAL A CA 1
ATOM 1569 C C . VAL A 1 202 ? 5.259 1.220 12.446 1.00 98.06 202 VAL A C 1
ATOM 1571 O O . VAL A 1 202 ? 5.335 2.344 12.941 1.00 98.06 202 VAL A O 1
ATOM 1574 N N . GLY A 1 203 ? 5.951 0.199 12.940 1.00 97.31 203 GLY A N 1
ATOM 1575 C CA . GLY A 1 203 ? 6.822 0.246 14.108 1.00 97.31 203 GLY A CA 1
ATOM 1576 C C . GLY A 1 203 ? 8.275 0.625 13.820 1.00 97.31 203 GLY A C 1
ATOM 1577 O O . GLY A 1 203 ? 9.033 0.824 14.767 1.00 97.31 203 GLY A O 1
ATOM 1578 N N . TRP A 1 204 ? 8.702 0.754 12.557 1.00 96.69 204 TRP A N 1
ATOM 1579 C CA . TRP A 1 204 ? 10.123 0.924 12.198 1.00 96.69 204 TRP A CA 1
ATOM 1580 C C . TRP A 1 204 ? 10.515 2.306 11.647 1.00 96.69 204 TRP A C 1
ATOM 1582 O O . TRP A 1 204 ? 11.505 2.438 10.912 1.00 96.69 204 TRP A O 1
ATOM 1592 N N . LEU A 1 205 ? 9.776 3.362 12.005 1.00 96.19 205 LEU A N 1
ATOM 1593 C CA . LEU A 1 205 ? 9.914 4.691 11.392 1.00 96.19 205 LEU A CA 1
ATOM 1594 C C . LEU A 1 205 ? 11.349 5.243 11.430 1.00 96.19 205 LEU A C 1
ATOM 1596 O O . LEU A 1 205 ? 11.872 5.620 10.383 1.00 96.19 205 LEU A O 1
ATOM 1600 N N . ARG A 1 206 ? 12.035 5.232 12.582 1.00 93.75 206 ARG A N 1
ATOM 1601 C CA . ARG A 1 206 ? 13.436 5.690 12.696 1.00 93.75 206 ARG A CA 1
ATOM 1602 C C . ARG A 1 206 ? 14.400 5.027 11.703 1.00 93.75 206 ARG A C 1
ATOM 1604 O O . ARG A 1 206 ? 15.339 5.675 11.252 1.00 93.75 206 ARG A O 1
ATOM 1611 N N . GLY A 1 207 ? 14.210 3.746 11.378 1.00 91.44 207 GLY A N 1
ATOM 1612 C CA . GLY A 1 207 ? 15.038 3.044 10.385 1.00 91.44 207 GLY A CA 1
ATOM 1613 C C . GLY A 1 207 ? 14.554 3.242 8.944 1.00 91.44 207 GLY A C 1
ATOM 1614 O O . GLY A 1 207 ? 15.343 3.212 7.992 1.00 91.44 207 GLY A O 1
ATOM 1615 N N . ALA A 1 208 ? 13.248 3.438 8.771 1.00 91.19 208 ALA A N 1
ATOM 1616 C CA . ALA A 1 208 ? 12.609 3.706 7.491 1.00 91.19 208 ALA A CA 1
ATOM 1617 C C . ALA A 1 208 ? 12.853 5.122 6.969 1.00 91.19 208 ALA A C 1
ATOM 1619 O O . ALA A 1 208 ? 12.970 5.276 5.752 1.00 91.19 208 ALA A O 1
ATOM 1620 N N . GLU A 1 209 ? 12.973 6.097 7.874 1.00 93.56 209 GLU A N 1
ATOM 1621 C CA . GLU A 1 209 ? 13.067 7.554 7.668 1.00 93.56 209 GLU A CA 1
ATOM 1622 C C . GLU A 1 209 ? 11.788 8.207 7.125 1.00 93.56 209 GLU A C 1
ATOM 1624 O O . GLU A 1 209 ? 11.621 9.418 7.236 1.00 93.56 209 GLU A O 1
ATOM 1629 N N . THR A 1 210 ? 10.875 7.423 6.549 1.00 95.19 210 THR A N 1
ATOM 1630 C CA . THR A 1 210 ? 9.647 7.921 5.922 1.00 95.19 210 THR A CA 1
ATOM 1631 C C . THR A 1 210 ? 8.461 7.020 6.239 1.00 95.19 210 THR A C 1
ATOM 1633 O O . THR A 1 210 ? 8.615 5.798 6.303 1.00 95.19 210 THR A O 1
ATOM 1636 N N . LEU A 1 211 ? 7.278 7.622 6.380 1.00 96.94 211 LEU A N 1
ATOM 1637 C CA . LEU A 1 211 ? 6.005 6.911 6.293 1.00 96.94 211 LEU A CA 1
ATOM 1638 C C . LEU A 1 211 ? 5.615 6.837 4.814 1.00 96.94 211 LEU A C 1
ATOM 1640 O O . LEU A 1 211 ? 5.424 7.862 4.158 1.00 96.94 211 LEU A O 1
ATOM 1644 N N . GLN A 1 212 ? 5.524 5.626 4.275 1.00 94.56 212 GLN A N 1
ATOM 1645 C CA . GLN A 1 212 ? 5.092 5.398 2.903 1.00 94.56 212 GLN A CA 1
ATOM 1646 C C . GLN A 1 212 ? 3.573 5.246 2.854 1.00 94.56 212 GLN A C 1
ATOM 1648 O O . GLN A 1 212 ? 3.004 4.478 3.624 1.00 94.56 212 GLN A O 1
ATOM 1653 N N . ILE A 1 213 ? 2.943 5.941 1.907 1.00 94.88 213 ILE A N 1
ATOM 1654 C CA . ILE A 1 213 ? 1.509 5.840 1.623 1.00 94.88 213 ILE A CA 1
ATOM 1655 C C . ILE A 1 213 ? 1.378 5.303 0.204 1.00 94.88 213 ILE A C 1
ATOM 1657 O O . ILE A 1 213 ? 1.568 6.037 -0.770 1.00 94.88 213 ILE A O 1
ATOM 1661 N N . LYS A 1 214 ? 1.135 4.001 0.072 1.00 91.00 214 LYS A N 1
ATOM 1662 C CA . LYS A 1 214 ? 1.010 3.337 -1.232 1.00 91.00 214 LYS A CA 1
ATOM 1663 C C . LYS A 1 214 ? -0.447 3.273 -1.662 1.00 91.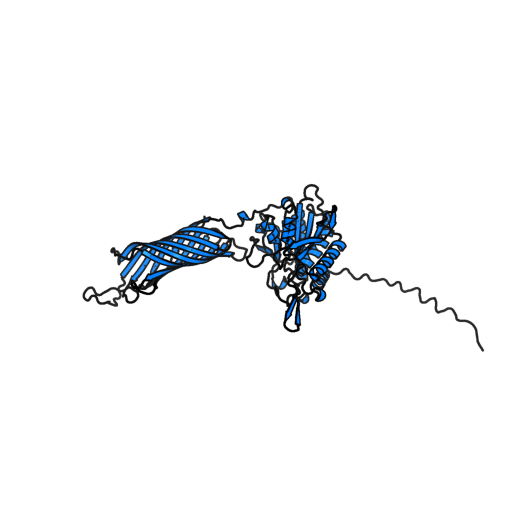00 214 LYS A C 1
ATOM 1665 O O . LYS A 1 214 ? -1.318 3.161 -0.816 1.00 91.00 214 LYS A O 1
ATOM 1670 N N . GLY A 1 215 ? -0.719 3.331 -2.963 1.00 89.31 215 GLY A N 1
ATOM 1671 C CA . GLY A 1 215 ? -2.081 3.292 -3.502 1.00 89.31 215 GLY A CA 1
ATOM 1672 C C . GLY A 1 215 ? -2.793 4.643 -3.568 1.00 89.31 215 GLY A C 1
ATOM 1673 O O . GLY A 1 215 ? -3.975 4.681 -3.904 1.00 89.31 215 GLY A O 1
ATOM 1674 N N . VAL A 1 216 ? -2.104 5.771 -3.344 1.00 90.88 216 VAL A N 1
ATOM 1675 C CA . VAL A 1 216 ? -2.743 7.107 -3.399 1.00 90.88 216 VAL A CA 1
ATOM 1676 C C . VAL A 1 216 ? -3.329 7.430 -4.776 1.00 90.88 216 VAL A C 1
ATOM 1678 O O . VAL A 1 216 ? -4.207 8.276 -4.907 1.00 90.88 216 VAL A O 1
ATOM 1681 N N . GLY A 1 217 ? -2.874 6.731 -5.821 1.00 87.56 217 GLY A N 1
ATOM 1682 C CA . GLY A 1 217 ? -3.394 6.870 -7.174 1.00 87.56 217 GLY A CA 1
ATOM 1683 C C . GLY A 1 217 ? -4.832 6.379 -7.335 1.00 87.56 217 GLY A C 1
ATOM 1684 O O . GLY A 1 217 ? -5.455 6.766 -8.323 1.00 87.56 217 GLY A O 1
ATOM 1685 N N . THR A 1 218 ? -5.349 5.579 -6.393 1.00 89.38 218 THR A N 1
ATOM 1686 C CA . THR A 1 218 ? -6.742 5.092 -6.367 1.00 89.38 218 THR A CA 1
ATOM 1687 C C . THR A 1 218 ? -7.757 6.198 -6.070 1.00 89.38 218 THR A C 1
ATOM 1689 O O . THR A 1 218 ? -8.950 6.028 -6.319 1.00 89.38 218 THR A O 1
ATOM 1692 N N . LEU A 1 219 ? -7.286 7.359 -5.608 1.00 90.94 219 LEU A N 1
ATOM 1693 C CA . LEU A 1 219 ? -8.056 8.589 -5.491 1.00 90.94 219 LEU A CA 1
ATOM 1694 C C . LEU A 1 219 ? -7.636 9.595 -6.567 1.00 90.94 219 LEU A C 1
ATOM 1696 O O . LEU A 1 219 ? -6.471 9.674 -6.979 1.00 90.94 219 LEU A O 1
ATOM 1700 N N . ARG A 1 220 ? -8.592 10.411 -7.017 1.00 88.38 220 ARG A N 1
ATOM 1701 C CA . ARG A 1 220 ? -8.265 11.639 -7.750 1.00 88.38 220 ARG A CA 1
ATOM 1702 C C . ARG A 1 220 ? -7.566 12.598 -6.792 1.00 88.38 220 ARG A C 1
ATOM 1704 O O . ARG A 1 220 ? -8.012 12.764 -5.665 1.00 88.38 220 ARG A O 1
ATOM 1711 N N . ASP A 1 221 ? -6.447 13.163 -7.239 1.00 87.81 221 ASP A N 1
ATOM 1712 C CA . ASP A 1 221 ? -5.604 14.076 -6.454 1.00 87.81 221 ASP A CA 1
ATOM 1713 C C . ASP A 1 221 ? -5.129 13.511 -5.099 1.00 87.81 221 ASP A C 1
ATOM 1715 O O . ASP A 1 221 ? -4.798 14.264 -4.187 1.00 87.81 221 ASP A O 1
ATOM 1719 N N . GLY A 1 222 ? -5.045 12.178 -4.975 1.00 90.69 222 GLY A N 1
ATOM 1720 C CA . GLY A 1 222 ? -4.695 11.513 -3.719 1.00 90.69 222 GLY A CA 1
ATOM 1721 C C . GLY A 1 222 ? -3.347 11.945 -3.139 1.00 90.69 222 GLY A C 1
ATOM 1722 O O . GLY A 1 222 ? -3.261 12.163 -1.941 1.00 90.69 222 GLY A O 1
ATOM 1723 N N . GLU A 1 223 ? -2.310 12.142 -3.963 1.00 90.56 223 GLU A N 1
ATOM 1724 C CA . GLU A 1 223 ? -1.010 12.661 -3.488 1.00 90.56 223 GLU A CA 1
ATOM 1725 C C . GLU A 1 223 ? -1.172 13.987 -2.735 1.00 90.56 223 GLU A C 1
ATOM 1727 O O . GLU A 1 223 ? -0.764 14.091 -1.582 1.00 90.56 223 GLU A O 1
ATOM 1732 N N . ALA A 1 224 ? -1.852 14.957 -3.353 1.00 92.25 224 ALA A N 1
ATOM 1733 C CA . ALA A 1 224 ? -2.096 16.261 -2.751 1.00 92.25 224 ALA A CA 1
ATOM 1734 C C . ALA A 1 224 ? -2.973 16.163 -1.493 1.00 92.25 224 ALA A C 1
ATOM 1736 O O . ALA A 1 224 ? -2.724 16.877 -0.525 1.00 92.25 224 ALA A O 1
ATOM 1737 N N . LEU A 1 225 ? -3.970 15.269 -1.486 1.00 94.06 225 LEU A N 1
ATOM 1738 C CA . LEU A 1 225 ? -4.809 15.013 -0.312 1.00 94.06 225 LEU A CA 1
ATOM 1739 C C . LEU A 1 225 ? -3.972 14.525 0.879 1.00 94.06 225 LEU A C 1
ATOM 1741 O O . LEU A 1 225 ? -4.061 15.096 1.963 1.00 94.06 225 LEU A O 1
ATOM 1745 N N . PHE A 1 226 ? -3.147 13.491 0.685 1.00 95.69 226 PHE A N 1
ATOM 1746 C CA . PHE A 1 226 ? -2.368 12.893 1.775 1.00 95.69 226 PHE A CA 1
ATOM 1747 C C . PHE A 1 226 ? -1.225 13.785 2.263 1.00 95.69 226 PHE A C 1
ATOM 1749 O O . PHE A 1 226 ? -0.912 13.757 3.453 1.00 95.69 226 PHE A O 1
ATOM 1756 N N . GLU A 1 227 ? -0.634 14.593 1.382 1.00 94.75 227 GLU A N 1
ATOM 1757 C CA . GLU A 1 227 ? 0.387 15.582 1.748 1.00 94.75 227 GLU A CA 1
ATOM 1758 C C . GLU A 1 227 ? -0.193 16.793 2.493 1.00 94.75 227 GLU A C 1
ATOM 1760 O O . GLU A 1 227 ? 0.502 17.399 3.308 1.00 94.75 227 GLU A O 1
ATOM 1765 N N . ALA A 1 228 ? -1.457 17.149 2.244 1.00 95.69 228 ALA A N 1
ATOM 1766 C CA . ALA A 1 228 ? -2.120 18.263 2.920 1.00 95.69 228 ALA A CA 1
ATOM 1767 C C . ALA A 1 228 ? -2.568 17.934 4.355 1.00 95.69 228 ALA A C 1
ATOM 1769 O O . ALA A 1 228 ? -2.740 18.852 5.160 1.00 95.69 228 ALA A O 1
ATOM 1770 N N . ILE A 1 229 ? -2.755 16.650 4.685 1.00 97.00 229 ILE A N 1
ATOM 1771 C CA . ILE A 1 229 ? -3.117 16.212 6.040 1.00 97.00 229 ILE A CA 1
ATOM 1772 C C . ILE A 1 229 ? -1.976 16.564 7.012 1.00 97.00 229 ILE A C 1
ATOM 1774 O O . ILE A 1 229 ? -0.816 16.275 6.701 1.00 97.00 229 ILE A O 1
ATOM 1778 N N . PRO A 1 230 ? -2.260 17.160 8.189 1.00 96.56 230 PRO A N 1
ATOM 1779 C CA . PRO A 1 230 ? -1.237 17.474 9.184 1.00 96.56 230 PRO A CA 1
ATOM 1780 C C . PRO A 1 230 ? -0.398 16.247 9.567 1.00 96.56 230 PRO A C 1
ATOM 1782 O O . PRO A 1 230 ? -0.933 15.210 9.949 1.00 96.56 230 PRO A O 1
ATOM 1785 N N . HIS A 1 231 ? 0.926 16.366 9.460 1.00 95.19 231 HIS A N 1
ATOM 1786 C CA . HIS A 1 231 ? 1.868 15.254 9.631 1.00 95.19 231 HIS A CA 1
ATOM 1787 C C . HIS A 1 231 ? 3.136 15.693 10.379 1.00 95.19 231 HIS A C 1
ATOM 1789 O O . HIS A 1 231 ? 4.264 15.446 9.949 1.00 95.19 231 HIS A O 1
ATOM 1795 N N . GLU A 1 232 ? 2.961 16.398 11.499 1.00 91.44 232 GLU A N 1
ATOM 1796 C CA . GLU A 1 232 ? 4.087 16.851 12.320 1.00 91.44 232 GLU A CA 1
ATOM 1797 C C . GLU A 1 232 ? 4.985 15.674 12.735 1.00 91.44 232 GLU A C 1
ATOM 1799 O O . GLU A 1 232 ? 4.519 14.634 13.192 1.00 91.44 232 GLU A O 1
ATOM 1804 N N . GLY A 1 233 ? 6.298 15.829 12.546 1.00 88.81 233 GLY A N 1
ATOM 1805 C CA . GLY A 1 233 ? 7.278 14.791 12.878 1.00 88.81 233 GLY A CA 1
ATOM 1806 C C . GLY A 1 233 ? 7.389 13.641 11.869 1.00 88.81 233 GLY A C 1
ATOM 1807 O O . GLY A 1 233 ? 8.238 12.771 12.057 1.00 88.81 233 GLY A O 1
ATOM 1808 N N . LEU A 1 234 ? 6.609 13.644 10.783 1.00 96.38 234 LEU A N 1
ATOM 1809 C CA . LEU A 1 234 ? 6.681 12.632 9.729 1.00 96.38 234 LEU A CA 1
ATOM 1810 C C . LEU A 1 234 ? 7.261 13.206 8.435 1.00 96.38 234 LEU A C 1
ATOM 1812 O O . LEU A 1 234 ? 6.975 14.330 8.040 1.00 96.38 234 LEU A O 1
ATOM 1816 N N . THR A 1 235 ? 8.048 12.394 7.731 1.00 96.56 235 THR A N 1
ATOM 1817 C CA . THR A 1 235 ? 8.344 12.620 6.311 1.00 96.56 235 THR A CA 1
ATOM 1818 C C . THR A 1 235 ? 7.515 11.633 5.503 1.00 96.56 235 THR A C 1
ATOM 1820 O O . THR A 1 235 ? 7.702 10.421 5.629 1.00 96.56 235 THR A O 1
ATOM 1823 N N . LEU A 1 236 ? 6.583 12.138 4.698 1.00 95.62 236 LEU A N 1
ATOM 1824 C CA . LEU A 1 236 ? 5.703 11.299 3.889 1.00 95.62 236 LEU A CA 1
AT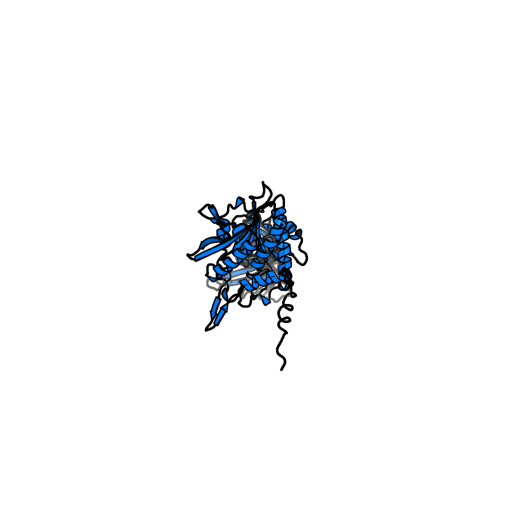OM 1825 C C . LEU A 1 236 ? 6.365 10.930 2.559 1.00 95.62 236 LEU A C 1
ATOM 1827 O O . LEU A 1 236 ? 7.068 11.731 1.943 1.00 95.62 236 LEU A O 1
ATOM 1831 N N . ARG A 1 237 ? 6.106 9.708 2.093 1.00 92.75 237 ARG A N 1
ATOM 1832 C CA . ARG A 1 237 ? 6.439 9.260 0.740 1.00 92.75 237 ARG A CA 1
ATOM 1833 C C . ARG A 1 237 ? 5.223 8.603 0.101 1.00 92.75 237 ARG A C 1
ATOM 1835 O O . ARG A 1 237 ? 4.918 7.440 0.364 1.00 92.75 237 ARG A O 1
ATOM 1842 N N . THR A 1 238 ? 4.548 9.336 -0.768 1.00 89.62 238 THR A N 1
ATOM 1843 C CA . THR A 1 238 ? 3.374 8.859 -1.500 1.00 89.62 238 THR A CA 1
ATOM 1844 C C . THR A 1 238 ? 3.786 7.992 -2.700 1.00 89.62 238 THR A C 1
ATOM 1846 O O . THR A 1 238 ? 4.840 8.195 -3.311 1.00 89.62 238 THR A O 1
ATOM 1849 N N . ARG A 1 239 ? 2.991 6.960 -3.017 1.00 82.31 239 ARG A N 1
ATOM 1850 C CA . ARG A 1 239 ? 3.149 6.125 -4.222 1.00 82.31 239 ARG A CA 1
ATOM 1851 C C . ARG A 1 239 ? 1.808 5.855 -4.884 1.00 82.31 239 ARG A C 1
ATOM 1853 O O . ARG A 1 239 ? 0.874 5.384 -4.234 1.00 82.31 239 ARG A O 1
ATOM 1860 N N . ARG A 1 240 ? 1.728 6.086 -6.197 1.00 75.88 240 ARG A N 1
ATOM 1861 C CA . ARG A 1 240 ? 0.465 5.973 -6.949 1.00 75.88 240 ARG A CA 1
ATOM 1862 C C . ARG A 1 240 ? -0.033 4.542 -7.097 1.00 75.88 240 ARG A C 1
ATOM 1864 O O . ARG A 1 240 ? -1.235 4.324 -6.969 1.00 75.88 240 ARG A O 1
ATOM 1871 N N . SER A 1 241 ? 0.862 3.595 -7.383 1.00 68.62 241 SER A N 1
ATOM 1872 C CA . SER A 1 241 ? 0.461 2.205 -7.606 1.00 68.62 241 SER A CA 1
ATOM 1873 C C . SER A 1 241 ? -0.023 1.569 -6.297 1.00 68.62 241 SER A C 1
ATOM 1875 O O . SER A 1 241 ? 0.693 1.656 -5.294 1.00 68.62 241 SER A O 1
ATOM 1877 N N . PRO A 1 242 ? -1.207 0.928 -6.288 1.00 58.72 242 PRO A N 1
ATOM 1878 C CA . PRO A 1 242 ? -1.646 0.118 -5.156 1.00 58.72 242 PRO A CA 1
ATOM 1879 C C . PRO A 1 242 ? -0.896 -1.219 -5.080 1.00 58.72 242 PRO A C 1
ATOM 1881 O O . PRO A 1 242 ? -0.781 -1.784 -3.996 1.00 58.72 242 PRO A O 1
ATOM 1884 N N . ASN A 1 243 ? -0.344 -1.692 -6.205 1.00 54.44 243 ASN A N 1
ATOM 1885 C CA . ASN A 1 243 ? 0.251 -3.016 -6.329 1.00 54.44 243 ASN A CA 1
ATOM 1886 C C . ASN A 1 243 ? 1.758 -2.900 -6.590 1.00 54.44 243 ASN A C 1
ATOM 1888 O O . ASN A 1 243 ? 2.185 -2.403 -7.632 1.00 54.44 243 ASN A O 1
ATOM 1892 N N . GLU A 1 244 ? 2.566 -3.414 -5.668 1.00 55.84 244 GLU A N 1
ATOM 1893 C CA . GLU A 1 244 ? 3.962 -3.774 -5.919 1.00 55.84 244 GLU A CA 1
ATOM 1894 C C . GLU A 1 244 ? 4.074 -5.292 -5.715 1.00 55.84 244 GLU A C 1
ATOM 1896 O O . GLU A 1 244 ? 3.534 -5.819 -4.743 1.00 55.84 244 GLU A O 1
ATOM 1901 N N . THR A 1 245 ? 4.764 -6.004 -6.615 1.00 40.56 245 THR A N 1
ATOM 1902 C CA . THR A 1 245 ? 4.849 -7.486 -6.679 1.00 40.56 245 THR A CA 1
ATOM 1903 C C . THR A 1 245 ? 5.299 -8.159 -5.373 1.00 40.56 245 THR A C 1
ATOM 1905 O O . THR A 1 245 ? 5.194 -9.374 -5.245 1.00 40.56 245 THR A O 1
ATOM 1908 N N . PHE A 1 246 ? 5.820 -7.386 -4.418 1.00 39.41 246 PHE A N 1
ATOM 1909 C CA . PHE A 1 246 ? 6.445 -7.859 -3.186 1.00 39.41 246 PHE A CA 1
ATOM 1910 C C . PHE A 1 246 ? 5.919 -7.174 -1.908 1.00 39.41 246 PHE A C 1
ATOM 1912 O O . PHE A 1 246 ? 6.532 -7.358 -0.864 1.00 39.41 246 PHE A O 1
ATOM 1919 N N . THR A 1 247 ? 4.843 -6.370 -1.965 1.00 56.16 247 THR A N 1
ATOM 1920 C CA . THR A 1 247 ? 4.250 -5.708 -0.774 1.00 56.16 247 THR A CA 1
ATOM 1921 C C . THR A 1 247 ? 2.717 -5.654 -0.840 1.00 56.16 247 THR A C 1
ATOM 1923 O O . THR A 1 247 ? 2.118 -4.585 -0.689 1.00 56.16 247 THR A O 1
ATOM 1926 N N . ALA A 1 248 ? 2.083 -6.774 -1.189 1.00 68.31 248 ALA A N 1
ATOM 1927 C CA . ALA A 1 248 ? 0.636 -6.901 -1.037 1.00 68.31 248 ALA A CA 1
ATOM 1928 C C . ALA A 1 248 ? 0.276 -6.848 0.456 1.00 68.31 248 ALA A C 1
ATOM 1930 O O . ALA A 1 248 ? 1.044 -7.358 1.253 1.00 68.31 248 ALA A O 1
ATOM 1931 N N . SER A 1 249 ? -0.836 -6.196 0.790 1.00 86.56 249 SER A N 1
ATOM 1932 C CA . SER A 1 249 ? -1.419 -6.121 2.138 1.00 86.56 249 SER A CA 1
ATOM 1933 C C . SER A 1 249 ? -2.944 -6.023 1.970 1.00 86.56 249 SER A C 1
ATOM 1935 O O . SER A 1 249 ? -3.447 -6.014 0.835 1.00 86.56 249 SER A O 1
ATOM 1937 N N . ASP A 1 250 ? -3.699 -5.925 3.062 1.00 92.44 250 ASP A N 1
ATOM 1938 C CA . ASP A 1 250 ? -5.168 -5.990 3.085 1.00 92.44 250 ASP A CA 1
ATOM 1939 C C . ASP A 1 250 ? -5.880 -4.990 2.158 1.00 92.44 250 ASP A C 1
ATOM 1941 O O . ASP A 1 250 ? -6.988 -5.253 1.679 1.00 92.44 250 ASP A O 1
ATOM 1945 N N . HIS A 1 251 ? -5.253 -3.852 1.833 1.00 92.06 251 HIS A N 1
ATOM 1946 C CA . HIS A 1 251 ? -5.810 -2.868 0.894 1.00 92.06 251 HIS A CA 1
ATOM 1947 C C . HIS A 1 251 ? -6.041 -3.452 -0.507 1.00 92.06 251 HIS A C 1
ATOM 1949 O O . HIS A 1 251 ? -6.911 -2.976 -1.243 1.00 92.06 251 HIS A O 1
ATOM 1955 N N . ASN A 1 252 ? -5.318 -4.510 -0.883 1.00 89.94 252 ASN A N 1
ATOM 1956 C CA . ASN A 1 252 ? -5.458 -5.159 -2.183 1.00 89.94 252 ASN A CA 1
ATOM 1957 C C . ASN A 1 252 ? -6.830 -5.812 -2.386 1.00 89.94 252 ASN A C 1
ATOM 1959 O O . ASN A 1 252 ? -7.364 -5.753 -3.496 1.00 89.94 252 ASN A O 1
ATOM 1963 N N . ALA A 1 253 ? -7.434 -6.378 -1.337 1.00 90.62 253 ALA A N 1
ATOM 1964 C CA . ALA A 1 253 ? -8.773 -6.963 -1.426 1.00 90.62 253 ALA A CA 1
ATOM 1965 C C . ALA A 1 253 ? -9.828 -5.907 -1.814 1.00 90.62 253 ALA A C 1
ATOM 1967 O O . ALA A 1 253 ? -10.757 -6.183 -2.578 1.00 90.62 253 ALA A O 1
ATOM 1968 N N . PHE A 1 254 ? -9.646 -4.671 -1.337 1.00 92.56 254 PHE A N 1
ATOM 1969 C CA . PHE A 1 254 ? -10.518 -3.533 -1.626 1.00 92.56 254 PHE A CA 1
ATOM 1970 C C . PHE A 1 254 ? -10.257 -2.959 -3.019 1.00 92.56 254 PHE A C 1
ATOM 1972 O O . PHE A 1 254 ? -11.201 -2.784 -3.796 1.00 92.56 254 PHE A O 1
ATOM 1979 N N . THR A 1 255 ? -8.989 -2.738 -3.387 1.00 89.12 255 THR A N 1
ATOM 1980 C CA . THR A 1 255 ? -8.668 -2.231 -4.731 1.00 89.12 255 THR A CA 1
ATOM 1981 C C . THR A 1 255 ? -9.124 -3.194 -5.825 1.00 89.12 255 THR A C 1
ATOM 1983 O O . THR A 1 255 ? -9.629 -2.744 -6.852 1.00 89.12 255 THR A O 1
ATOM 1986 N N . ALA A 1 256 ? -9.078 -4.512 -5.593 1.00 85.62 256 ALA A N 1
ATOM 1987 C CA . ALA A 1 256 ? -9.604 -5.523 -6.514 1.00 85.62 256 ALA A CA 1
ATOM 1988 C C . ALA A 1 256 ? -11.114 -5.388 -6.811 1.00 85.62 256 ALA A C 1
ATOM 1990 O O . ALA A 1 256 ? -11.593 -5.945 -7.803 1.00 85.62 256 ALA A O 1
ATOM 1991 N N . ARG A 1 257 ? -11.863 -4.642 -5.988 1.00 86.00 257 ARG A N 1
ATOM 1992 C CA . ARG A 1 257 ? -13.277 -4.287 -6.199 1.00 86.00 257 ARG A CA 1
ATOM 1993 C C . ARG A 1 257 ? -13.483 -2.816 -6.585 1.00 86.00 257 ARG A C 1
ATOM 1995 O O . ARG A 1 257 ? -14.582 -2.302 -6.409 1.00 86.00 257 ARG A O 1
ATOM 2002 N N . ASP A 1 258 ? -12.447 -2.148 -7.099 1.00 86.50 258 ASP A N 1
ATOM 2003 C CA . ASP A 1 258 ? -12.449 -0.721 -7.459 1.00 86.50 258 ASP A CA 1
ATOM 2004 C C . ASP A 1 258 ? -12.777 0.227 -6.280 1.00 86.50 258 ASP A C 1
ATOM 2006 O O . ASP A 1 258 ? -13.145 1.386 -6.488 1.00 86.50 258 ASP A O 1
ATOM 2010 N N . ILE A 1 259 ? -12.605 -0.234 -5.034 1.00 91.38 259 ILE A N 1
ATOM 2011 C CA . ILE A 1 259 ? -12.697 0.617 -3.844 1.00 91.38 259 ILE A CA 1
ATOM 2012 C C . ILE A 1 259 ? -11.344 1.322 -3.666 1.00 91.38 259 ILE A C 1
ATOM 2014 O O . ILE A 1 259 ? -10.311 0.644 -3.646 1.00 91.38 259 ILE A O 1
ATOM 2018 N N . PRO A 1 260 ? -11.308 2.661 -3.521 1.00 93.44 260 PRO A N 1
ATOM 2019 C CA . PRO A 1 260 ? -10.072 3.369 -3.228 1.00 93.44 260 PRO A CA 1
ATOM 2020 C C . PRO A 1 260 ? -9.445 2.873 -1.935 1.00 93.44 260 PRO A C 1
ATOM 2022 O O . PRO A 1 260 ? -10.114 2.817 -0.902 1.00 93.44 260 PRO A O 1
ATOM 2025 N N . ALA A 1 261 ? -8.164 2.528 -1.988 1.00 94.56 261 ALA A N 1
ATOM 2026 C CA . ALA A 1 261 ? -7.471 2.074 -0.804 1.00 94.56 261 ALA A CA 1
ATOM 2027 C C . ALA A 1 261 ? -5.987 2.421 -0.821 1.00 94.56 261 ALA A C 1
ATOM 2029 O O . ALA A 1 261 ? -5.364 2.516 -1.885 1.00 94.56 261 ALA A O 1
ATOM 2030 N N . VAL A 1 262 ? -5.437 2.597 0.377 1.00 95.50 262 VAL A N 1
ATOM 2031 C CA . VAL A 1 262 ? -4.014 2.853 0.591 1.00 95.50 262 VAL A CA 1
ATOM 2032 C C . VAL A 1 262 ? -3.425 1.912 1.626 1.00 95.50 262 VAL A C 1
ATOM 2034 O O . VAL A 1 262 ? -4.134 1.379 2.474 1.00 95.50 262 VAL A O 1
ATOM 2037 N N . LEU A 1 263 ? -2.107 1.773 1.576 1.00 96.19 263 LEU A N 1
ATOM 2038 C CA . LEU A 1 263 ? -1.298 1.141 2.606 1.00 96.19 263 LEU A CA 1
ATOM 2039 C C . LEU A 1 263 ? -0.404 2.193 3.271 1.00 96.19 263 LEU A C 1
ATOM 2041 O O . LEU A 1 263 ? 0.405 2.828 2.588 1.00 96.19 263 LEU A O 1
ATOM 2045 N N . LEU A 1 264 ? -0.531 2.338 4.589 1.00 97.50 264 LEU A N 1
ATOM 2046 C CA . LEU A 1 264 ? 0.383 3.067 5.464 1.00 97.50 264 LEU A CA 1
ATOM 2047 C C . LEU A 1 264 ? 1.446 2.099 5.987 1.00 97.50 264 LEU A C 1
ATOM 2049 O O . LEU A 1 264 ? 1.119 1.158 6.703 1.00 97.50 264 LEU A O 1
ATOM 2053 N N . THR A 1 265 ? 2.712 2.329 5.636 1.00 96.19 265 THR A N 1
ATOM 2054 C CA . THR A 1 265 ? 3.809 1.431 6.022 1.00 96.19 265 THR A CA 1
ATOM 2055 C C . THR A 1 265 ? 5.144 2.148 6.165 1.00 96.19 265 THR A C 1
ATOM 2057 O O . THR A 1 265 ? 5.439 3.110 5.454 1.00 96.19 265 THR A O 1
ATOM 2060 N N . THR A 1 266 ? 6.011 1.647 7.037 1.00 95.25 266 THR A N 1
ATOM 2061 C CA . THR A 1 266 ? 7.427 2.045 7.095 1.00 95.25 266 THR A CA 1
ATOM 2062 C C . THR A 1 266 ? 8.306 1.187 6.164 1.00 95.25 266 THR A C 1
ATOM 2064 O O . THR A 1 266 ? 9.484 1.481 5.937 1.00 95.25 266 THR A O 1
ATOM 2067 N N . GLY A 1 267 ? 7.708 0.205 5.481 1.00 89.88 267 GLY A N 1
ATOM 2068 C CA . GLY A 1 267 ? 8.357 -0.695 4.534 1.00 89.88 267 GLY A CA 1
ATOM 2069 C C . GLY A 1 267 ? 9.125 -1.832 5.210 1.00 89.88 267 GLY A C 1
ATOM 2070 O O . GLY A 1 267 ? 9.233 -1.916 6.423 1.00 89.88 267 GLY A O 1
ATOM 2071 N N . SER A 1 268 ? 9.742 -2.700 4.412 1.00 87.06 268 SER A N 1
ATOM 2072 C CA . SER A 1 268 ? 10.308 -3.974 4.876 1.00 87.06 268 SER A CA 1
ATOM 2073 C C . SER A 1 268 ? 11.748 -3.880 5.420 1.00 87.06 268 SER A C 1
ATOM 2075 O O . SER A 1 268 ? 12.565 -4.771 5.171 1.00 87.06 268 SER A O 1
ATOM 2077 N N . LYS A 1 269 ? 12.125 -2.760 6.059 1.00 88.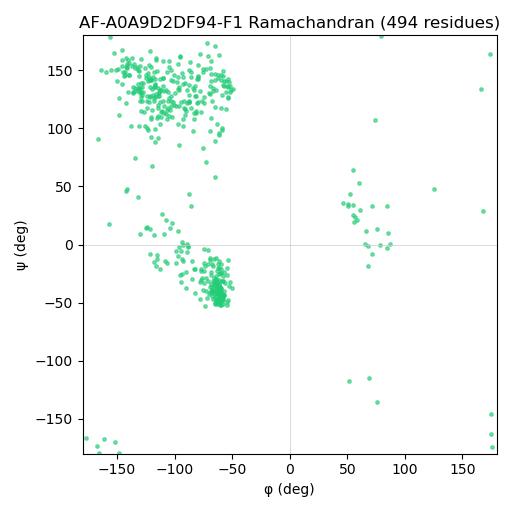00 269 LYS A N 1
ATOM 2078 C CA . LYS A 1 269 ? 13.485 -2.576 6.618 1.00 88.00 269 LYS A CA 1
ATOM 2079 C C . LYS A 1 269 ? 13.655 -3.222 7.997 1.00 88.00 269 LYS A C 1
ATOM 2081 O O . LYS A 1 269 ? 14.796 -3.457 8.403 1.00 88.00 269 LYS A O 1
ATOM 2086 N N . SER A 1 270 ? 12.561 -3.462 8.716 1.00 90.19 270 SER A N 1
ATOM 2087 C CA . SER A 1 270 ? 12.561 -4.252 9.946 1.00 90.19 270 SER A CA 1
ATOM 2088 C C . SER A 1 270 ? 12.934 -5.715 9.653 1.00 90.19 270 SER A C 1
ATOM 2090 O O . SER A 1 270 ? 13.078 -6.099 8.485 1.00 90.19 270 SER A O 1
ATOM 2092 N N . PRO A 1 271 ? 13.167 -6.555 10.678 1.00 92.31 271 PRO A N 1
ATOM 2093 C CA . PRO A 1 271 ? 13.390 -7.994 10.520 1.00 92.31 271 PRO A CA 1
ATOM 2094 C C . PRO A 1 271 ? 12.168 -8.773 9.980 1.00 92.31 271 PRO A C 1
ATOM 2096 O O . PRO A 1 271 ? 11.723 -9.735 10.592 1.00 92.31 271 PRO A O 1
ATOM 2099 N N . TYR A 1 272 ? 11.668 -8.396 8.804 1.00 90.50 272 TYR A N 1
ATOM 2100 C CA . TYR A 1 272 ? 10.474 -8.932 8.153 1.00 90.50 272 TYR A CA 1
ATOM 2101 C C . TYR A 1 272 ? 10.504 -10.458 8.015 1.00 90.50 272 TYR A C 1
ATOM 2103 O O . TYR A 1 272 ? 11.475 -11.017 7.484 1.00 90.50 272 TYR A O 1
ATOM 2111 N N . HIS A 1 273 ? 9.444 -11.119 8.492 1.00 91.19 273 HIS A N 1
ATOM 2112 C CA . HIS A 1 273 ? 9.303 -12.579 8.558 1.00 91.19 273 HIS A CA 1
ATOM 2113 C C . HIS A 1 273 ? 10.450 -13.279 9.304 1.00 91.19 273 HIS A C 1
ATOM 2115 O O . HIS A 1 273 ? 10.872 -14.388 8.942 1.00 91.19 273 HIS A O 1
ATOM 2121 N N . ARG A 1 274 ? 11.009 -12.634 10.336 1.00 94.25 274 ARG A N 1
ATOM 2122 C CA . ARG A 1 274 ? 12.076 -13.215 11.156 1.00 94.25 274 ARG A CA 1
ATOM 2123 C C . ARG A 1 274 ? 11.732 -13.208 12.645 1.00 94.25 274 ARG A C 1
ATOM 2125 O O . ARG A 1 274 ? 11.072 -12.288 13.113 1.00 94.25 274 ARG A O 1
ATOM 2132 N N . PRO A 1 275 ? 12.271 -14.165 13.424 1.00 94.81 275 PRO A N 1
ATOM 2133 C CA . PRO A 1 275 ? 12.105 -14.195 14.881 1.00 94.81 275 PRO A CA 1
ATOM 2134 C C . PRO A 1 275 ? 12.649 -12.944 15.580 1.00 94.81 275 PRO A C 1
ATOM 2136 O O . PRO A 1 275 ? 12.281 -12.644 16.708 1.00 94.81 275 PRO A O 1
ATOM 2139 N N . GLU A 1 276 ? 13.554 -12.216 14.921 1.00 96.38 276 GLU A N 1
ATOM 2140 C CA . GLU A 1 276 ? 14.109 -10.971 15.435 1.00 96.38 276 GLU A CA 1
ATOM 2141 C C . GLU A 1 276 ? 13.144 -9.777 15.365 1.00 96.38 276 GLU A C 1
ATOM 2143 O O . GLU A 1 276 ? 13.530 -8.701 15.833 1.00 96.38 276 GLU A O 1
ATOM 2148 N N . ASP A 1 277 ? 11.951 -9.920 14.787 1.00 96.56 277 ASP A N 1
ATOM 2149 C CA . ASP A 1 277 ? 10.918 -8.885 14.810 1.00 96.56 277 ASP A CA 1
ATOM 2150 C C . ASP A 1 277 ? 10.238 -8.824 16.190 1.00 96.56 277 ASP A C 1
ATOM 2152 O O . ASP A 1 277 ? 9.211 -9.459 16.427 1.00 96.56 277 ASP A O 1
ATOM 2156 N N . THR A 1 278 ? 10.873 -8.113 17.131 1.00 97.56 278 THR A N 1
ATOM 2157 C CA . THR A 1 278 ? 10.495 -8.069 18.553 1.00 97.56 278 THR A CA 1
ATOM 2158 C C . THR A 1 278 ? 10.150 -6.658 19.037 1.00 97.56 278 THR A C 1
ATOM 2160 O O . THR A 1 278 ? 10.662 -5.654 18.529 1.00 97.56 278 THR A O 1
ATOM 2163 N N . ALA A 1 279 ? 9.295 -6.586 20.063 1.00 97.69 279 ALA A N 1
ATOM 2164 C CA . ALA A 1 279 ? 8.706 -5.351 20.584 1.00 97.69 279 ALA A CA 1
ATOM 2165 C C . ALA A 1 279 ? 9.738 -4.307 21.045 1.00 97.69 279 ALA A C 1
ATOM 2167 O O . ALA A 1 279 ? 9.502 -3.103 20.931 1.00 97.69 279 ALA A O 1
ATOM 2168 N N . GLU A 1 280 ? 10.901 -4.730 21.543 1.00 97.31 280 GLU A N 1
ATOM 2169 C CA . GLU A 1 280 ? 11.922 -3.826 22.092 1.00 97.31 280 GLU A CA 1
ATOM 2170 C C . GLU A 1 280 ? 12.617 -2.990 21.013 1.00 97.31 280 GLU A C 1
ATOM 2172 O O . GLU A 1 280 ? 13.303 -2.012 21.323 1.00 97.31 280 GLU A O 1
ATOM 2177 N N . LYS A 1 281 ? 12.488 -3.388 19.744 1.00 96.19 281 LYS A N 1
ATOM 2178 C CA . LYS A 1 281 ? 13.167 -2.732 18.625 1.00 96.19 281 LYS A CA 1
ATOM 2179 C C . LYS A 1 281 ? 12.326 -1.649 17.959 1.00 96.19 281 LYS A C 1
ATOM 2181 O O . LYS A 1 281 ? 12.889 -0.856 17.200 1.00 96.19 281 LYS A O 1
ATOM 2186 N N . LEU A 1 282 ? 11.025 -1.614 18.247 1.00 98.06 282 LEU A N 1
ATOM 2187 C CA . LEU A 1 282 ? 10.104 -0.667 17.636 1.00 98.06 282 LEU A CA 1
ATOM 2188 C C . LEU A 1 282 ? 10.350 0.770 18.109 1.00 98.06 282 LEU A C 1
ATOM 2190 O O . LEU A 1 282 ? 10.821 1.041 19.217 1.00 98.06 282 LEU A O 1
ATOM 2194 N N . ASP A 1 283 ? 10.001 1.703 17.235 1.00 98.00 283 ASP A N 1
ATOM 2195 C CA . ASP A 1 283 ? 10.035 3.140 17.444 1.00 98.00 283 ASP A CA 1
ATOM 2196 C C . ASP A 1 283 ? 8.653 3.651 17.872 1.00 98.00 283 ASP A C 1
ATOM 2198 O O . ASP A 1 283 ? 7.848 4.096 17.056 1.00 98.00 283 ASP A O 1
ATOM 2202 N N . TYR A 1 284 ? 8.376 3.583 19.175 1.00 98.44 284 TYR A N 1
ATOM 2203 C CA . TYR A 1 284 ? 7.076 3.967 19.737 1.00 98.44 284 TYR A CA 1
ATOM 2204 C C . TYR A 1 284 ? 6.738 5.453 19.567 1.00 98.44 284 TYR A C 1
ATOM 2206 O O . TYR A 1 284 ? 5.568 5.787 19.401 1.00 98.44 284 TYR A O 1
ATOM 2214 N N . ALA A 1 285 ? 7.741 6.335 19.548 1.00 97.81 285 ALA A N 1
ATOM 2215 C CA . ALA A 1 285 ? 7.533 7.749 19.242 1.00 97.81 285 ALA A CA 1
ATOM 2216 C C . ALA A 1 285 ? 7.107 7.932 17.774 1.00 97.81 285 ALA A C 1
ATOM 2218 O O . ALA A 1 285 ? 6.178 8.685 17.479 1.00 97.81 285 ALA A O 1
ATOM 2219 N N . GLY A 1 286 ? 7.730 7.185 16.856 1.00 98.12 286 GLY A N 1
ATOM 2220 C CA . GLY A 1 286 ? 7.307 7.125 15.459 1.00 98.12 286 GLY A CA 1
ATOM 2221 C C . GLY A 1 286 ? 5.890 6.571 15.288 1.00 98.12 286 GLY A C 1
ATOM 2222 O O . GLY A 1 286 ? 5.080 7.173 14.586 1.00 98.12 286 GLY A O 1
ATOM 2223 N N . MET A 1 287 ? 5.553 5.483 15.985 1.00 98.62 287 MET A N 1
ATOM 2224 C CA . MET A 1 287 ? 4.191 4.930 16.000 1.00 98.62 287 MET A CA 1
ATOM 2225 C C . MET A 1 287 ? 3.165 5.932 16.541 1.00 98.62 287 MET A C 1
ATOM 2227 O O . MET A 1 287 ? 2.050 6.004 16.024 1.00 98.62 287 MET A O 1
ATOM 2231 N N . ALA A 1 288 ? 3.527 6.730 17.551 1.00 98.56 288 ALA A N 1
ATOM 2232 C CA . ALA A 1 288 ? 2.664 7.786 18.066 1.00 98.56 288 ALA A CA 1
ATOM 2233 C C . ALA A 1 288 ? 2.392 8.852 16.992 1.00 98.56 288 ALA A C 1
ATOM 2235 O O . ALA A 1 288 ? 1.234 9.131 16.707 1.00 98.56 288 ALA A O 1
ATOM 2236 N N . ALA A 1 289 ? 3.423 9.351 16.304 1.00 98.50 289 ALA A N 1
ATOM 2237 C CA . ALA A 1 289 ? 3.243 10.293 15.194 1.00 98.50 289 ALA A CA 1
ATOM 2238 C C . ALA A 1 289 ? 2.392 9.706 14.045 1.00 98.50 289 ALA A C 1
ATOM 2240 O O . ALA A 1 289 ? 1.555 10.398 13.466 1.00 98.50 289 ALA A O 1
ATOM 2241 N N . ILE A 1 290 ? 2.547 8.412 13.740 1.00 98.69 290 ILE A N 1
ATOM 2242 C CA . ILE A 1 290 ? 1.714 7.711 12.748 1.00 98.69 290 ILE A CA 1
ATOM 2243 C C . ILE A 1 290 ? 0.263 7.576 13.235 1.00 98.69 290 ILE A C 1
ATOM 2245 O O . ILE A 1 290 ? -0.659 7.713 12.432 1.00 98.69 290 ILE A O 1
ATOM 2249 N N . THR A 1 291 ? 0.033 7.364 14.533 1.00 98.75 291 THR A N 1
ATOM 2250 C CA . THR A 1 291 ? -1.314 7.340 15.135 1.00 98.75 291 THR A CA 1
ATOM 2251 C C . THR A 1 291 ? -2.007 8.693 14.977 1.00 98.75 291 THR A C 1
ATOM 2253 O O . THR A 1 291 ? -3.184 8.743 14.608 1.00 98.75 291 THR A O 1
ATOM 2256 N N . ASP A 1 292 ? -1.278 9.787 15.205 1.00 98.44 292 ASP A N 1
ATOM 2257 C CA . ASP A 1 292 ? -1.757 11.160 15.016 1.00 98.44 292 ASP A CA 1
ATOM 2258 C C . ASP A 1 292 ? -2.153 11.388 13.555 1.00 98.44 292 ASP A C 1
ATOM 2260 O O . ASP A 1 292 ? -3.299 11.741 13.273 1.00 98.44 292 ASP A O 1
ATOM 2264 N N . TYR A 1 293 ? -1.253 11.071 12.621 1.00 98.69 293 TYR A N 1
ATOM 2265 C CA . TYR A 1 293 ? -1.515 11.187 11.187 1.00 98.69 293 TYR A CA 1
ATOM 2266 C C . TYR A 1 293 ? -2.713 10.348 10.731 1.00 98.69 293 TYR A C 1
ATOM 2268 O O . TYR A 1 293 ? -3.581 10.838 10.012 1.00 98.69 293 TYR A O 1
ATOM 2276 N N . THR A 1 294 ? -2.796 9.091 11.173 1.00 98.69 294 THR A N 1
ATOM 2277 C CA . THR A 1 294 ? -3.897 8.180 10.818 1.00 98.69 294 THR A CA 1
ATOM 2278 C C . THR A 1 294 ? -5.233 8.705 11.351 1.00 98.69 294 THR A C 1
ATOM 2280 O O . THR A 1 294 ? -6.255 8.588 10.675 1.00 98.69 294 THR A O 1
ATOM 2283 N N . THR A 1 295 ? -5.225 9.342 12.526 1.00 98.69 295 THR A N 1
ATOM 2284 C CA . THR A 1 295 ? -6.407 10.005 13.096 1.00 98.69 295 THR A CA 1
ATOM 2285 C C . THR A 1 295 ? -6.847 11.182 12.226 1.00 98.69 295 THR A C 1
ATOM 2287 O O . THR A 1 295 ? -8.013 11.235 11.835 1.00 98.69 295 THR A O 1
ATOM 2290 N N . GLU A 1 296 ? -5.936 12.096 11.875 1.00 98.50 296 GLU A N 1
ATOM 2291 C CA . GLU A 1 296 ? -6.270 13.248 11.021 1.00 98.50 296 GLU A CA 1
ATOM 2292 C C . GLU A 1 296 ? -6.712 12.815 9.619 1.00 98.50 296 GLU A C 1
ATOM 2294 O O . GLU A 1 296 ? -7.698 13.330 9.096 1.00 98.50 296 GLU A O 1
ATOM 2299 N N . MET A 1 297 ? -6.056 11.808 9.039 1.00 98.31 297 MET A N 1
ATOM 2300 C CA . MET A 1 297 ? -6.447 11.209 7.763 1.00 98.31 297 MET A CA 1
ATOM 2301 C C . MET A 1 297 ? -7.879 10.668 7.811 1.00 98.31 297 MET A C 1
ATOM 2303 O O . MET A 1 297 ? -8.673 10.921 6.903 1.00 98.31 297 MET A O 1
ATOM 2307 N N . ALA A 1 298 ? -8.224 9.929 8.865 1.00 98.31 298 ALA A N 1
ATOM 2308 C CA . ALA A 1 298 ? -9.560 9.375 9.024 1.00 98.31 298 ALA A CA 1
ATOM 2309 C C . ALA A 1 298 ? -10.619 10.470 9.206 1.00 98.31 298 ALA A C 1
ATOM 2311 O O . ALA A 1 298 ? -11.693 10.365 8.614 1.00 98.31 298 ALA A O 1
ATOM 2312 N N . VAL A 1 299 ? -10.320 11.533 9.961 1.00 98.44 299 VAL A N 1
ATOM 2313 C CA . VAL A 1 299 ? -11.224 12.684 10.113 1.00 98.44 299 VAL A CA 1
ATOM 2314 C C . VAL A 1 299 ? -11.405 13.425 8.789 1.00 98.44 299 VAL A C 1
ATOM 2316 O O . VAL A 1 299 ? -12.545 13.695 8.405 1.00 98.44 299 VAL A O 1
ATOM 2319 N N . GLU A 1 300 ? -10.330 13.706 8.052 1.00 97.62 300 GLU A N 1
ATOM 2320 C CA . GLU A 1 300 ? -10.396 14.375 6.746 1.00 97.62 300 GLU A CA 1
ATOM 2321 C C . GLU A 1 300 ? -11.281 13.579 5.773 1.00 97.62 300 GLU A C 1
ATOM 2323 O O . GLU A 1 300 ? -12.262 14.096 5.238 1.00 97.62 300 GLU A O 1
ATOM 2328 N N . LEU A 1 301 ? -11.033 12.274 5.626 1.00 97.06 301 LEU A N 1
ATOM 2329 C CA . LEU A 1 301 ? -11.829 11.400 4.756 1.00 97.06 301 LEU A CA 1
ATOM 2330 C C . LEU A 1 301 ? -13.280 11.235 5.240 1.00 97.06 301 LEU A C 1
ATOM 2332 O O . LEU A 1 301 ? -14.218 11.154 4.438 1.00 97.06 301 LEU A O 1
ATOM 2336 N N . ALA A 1 302 ? -13.506 11.208 6.553 1.00 97.50 302 ALA A N 1
ATOM 2337 C CA . ALA A 1 302 ? -14.849 11.110 7.112 1.00 97.50 302 ALA A CA 1
ATOM 2338 C C . ALA A 1 302 ? -15.651 12.414 6.983 1.00 97.50 302 ALA A C 1
ATOM 2340 O O . ALA A 1 302 ? -16.879 12.371 7.092 1.00 97.50 302 ALA A O 1
ATOM 2341 N N . THR A 1 303 ? -15.000 13.559 6.752 1.00 96.62 303 THR A N 1
ATOM 2342 C CA . THR A 1 303 ? -15.641 14.886 6.733 1.00 96.62 303 THR A CA 1
ATOM 2343 C C . THR A 1 303 ? -15.669 15.557 5.365 1.00 96.62 303 THR A C 1
ATOM 2345 O O . THR A 1 303 ? -16.529 16.434 5.156 1.00 96.62 303 THR A O 1
ATOM 2348 N N . CYS A 1 304 ? -14.792 15.150 4.441 1.00 92.31 304 CYS A N 1
ATOM 2349 C CA . CYS A 1 304 ? -14.689 15.733 3.111 1.00 92.31 304 CYS A CA 1
ATOM 2350 C C . CYS A 1 304 ? -16.016 15.588 2.333 1.00 92.31 304 CYS A C 1
ATOM 2352 O O . CYS A 1 304 ? -16.743 14.604 2.506 1.00 92.31 304 CYS A O 1
ATOM 2354 N N . PRO A 1 305 ? -16.398 16.556 1.482 1.00 86.88 305 PRO A N 1
ATOM 2355 C CA . PRO A 1 305 ? -17.683 16.500 0.782 1.00 86.88 305 PRO A CA 1
ATOM 2356 C C . PRO A 1 305 ? -17.818 15.281 -0.136 1.00 86.88 305 PRO A C 1
ATOM 2358 O O . PRO A 1 305 ? -18.886 14.676 -0.204 1.00 86.88 305 PRO A O 1
ATOM 2361 N N . GLU A 1 306 ? -16.731 14.905 -0.804 1.00 88.50 306 GLU A N 1
ATOM 2362 C CA . GLU A 1 306 ? -16.694 13.846 -1.805 1.00 88.50 306 GLU A CA 1
ATOM 2363 C C . GLU A 1 306 ? -15.347 13.120 -1.748 1.00 88.50 306 GLU A C 1
ATOM 2365 O O . GLU A 1 306 ? -14.299 13.752 -1.634 1.00 88.50 306 GLU A O 1
ATOM 2370 N N . ILE A 1 307 ? -15.389 11.793 -1.864 1.00 91.69 307 ILE A N 1
ATOM 2371 C CA . ILE A 1 307 ? -14.214 10.951 -2.094 1.00 91.69 307 ILE A CA 1
ATOM 2372 C C . ILE A 1 307 ? -14.298 10.499 -3.544 1.00 91.69 307 ILE A C 1
ATOM 2374 O O . ILE A 1 307 ? -15.172 9.708 -3.894 1.00 91.69 307 ILE A O 1
ATOM 2378 N N . ALA A 1 308 ? -13.426 11.039 -4.391 1.00 89.50 308 ALA A N 1
ATOM 2379 C CA . ALA A 1 308 ? -13.470 10.803 -5.826 1.00 89.50 308 ALA A CA 1
ATOM 2380 C C . ALA A 1 308 ? -12.561 9.617 -6.212 1.00 89.50 308 ALA A C 1
ATOM 2382 O O . ALA A 1 308 ? -11.340 9.795 -6.305 1.00 89.50 308 ALA A O 1
ATOM 2383 N N . PRO A 1 309 ? -13.112 8.413 -6.465 1.00 89.50 309 PRO A N 1
ATOM 2384 C CA . PRO A 1 309 ? -12.317 7.269 -6.892 1.00 89.50 309 PRO A CA 1
ATOM 2385 C C . PRO A 1 309 ? -11.689 7.509 -8.272 1.00 89.50 309 PRO A C 1
ATOM 2387 O O . PRO A 1 309 ? -12.283 8.127 -9.165 1.00 89.50 309 PRO A O 1
ATOM 2390 N N . ARG A 1 310 ? -10.494 6.954 -8.475 1.00 82.75 310 ARG A N 1
ATOM 2391 C CA . ARG A 1 310 ? -9.903 6.720 -9.794 1.00 82.75 310 ARG A CA 1
ATOM 2392 C C . ARG A 1 310 ? -9.948 5.210 -10.075 1.00 82.75 310 ARG A C 1
ATOM 2394 O O . ARG A 1 310 ? -9.241 4.464 -9.402 1.00 82.75 310 ARG A O 1
ATOM 2401 N N . PRO A 1 311 ? -10.750 4.749 -11.055 1.00 72.50 311 PRO A N 1
ATOM 2402 C CA . PRO A 1 311 ? -10.844 3.333 -11.408 1.00 72.50 311 PRO A CA 1
ATOM 2403 C C . PRO A 1 311 ? -9.477 2.706 -11.702 1.00 72.50 311 PRO A C 1
ATOM 2405 O O . PRO A 1 311 ? -8.657 3.323 -12.386 1.00 72.50 311 PRO A O 1
ATOM 2408 N N . LEU A 1 312 ? -9.250 1.449 -11.300 1.00 68.00 312 LEU A N 1
ATOM 2409 C CA . LEU A 1 312 ? -7.957 0.782 -11.526 1.00 68.00 312 LEU A CA 1
ATOM 2410 C C . LEU A 1 312 ? -7.572 0.711 -13.007 1.00 68.00 312 LEU A C 1
ATOM 2412 O O . LEU A 1 312 ? -6.394 0.767 -13.352 1.00 68.00 312 LEU A O 1
ATOM 2416 N N . ARG A 1 313 ? -8.557 0.618 -13.908 1.00 62.31 313 ARG A N 1
ATOM 2417 C CA . ARG A 1 313 ? -8.323 0.643 -15.363 1.00 62.31 313 ARG A CA 1
ATOM 2418 C C . ARG A 1 313 ? -7.602 1.907 -15.846 1.00 62.31 313 ARG A C 1
ATOM 2420 O O . ARG A 1 313 ? -6.951 1.843 -16.876 1.00 62.31 313 ARG A O 1
ATOM 2427 N N . GLU A 1 314 ? -7.737 3.024 -15.130 1.00 59.50 314 GLU A N 1
ATOM 2428 C CA . GLU A 1 314 ? -7.058 4.293 -15.434 1.00 59.50 314 GLU A CA 1
ATOM 2429 C C . GLU A 1 314 ? -5.646 4.349 -14.830 1.00 59.50 314 GLU A C 1
ATOM 2431 O O . GLU A 1 314 ? -4.857 5.213 -15.196 1.00 59.50 314 GLU A O 1
ATOM 2436 N N . LEU A 1 315 ? -5.324 3.442 -13.902 1.00 60.44 315 LEU A N 1
ATOM 2437 C CA . LEU A 1 315 ? -3.981 3.265 -13.338 1.00 60.44 315 LEU A CA 1
ATOM 2438 C C . LEU A 1 315 ? -3.169 2.199 -14.081 1.00 60.44 315 LEU A C 1
ATOM 2440 O O . LEU A 1 315 ? -1.942 2.242 -14.061 1.00 60.44 315 LEU A O 1
ATOM 2444 N N . ARG A 1 316 ? -3.838 1.234 -14.724 1.00 62.03 316 ARG A N 1
ATOM 2445 C CA . ARG A 1 316 ? -3.179 0.216 -15.547 1.00 62.03 316 ARG A CA 1
ATOM 2446 C C . ARG A 1 316 ? -2.584 0.852 -16.793 1.00 62.03 316 ARG A C 1
ATOM 2448 O O . ARG A 1 316 ? -3.220 1.684 -17.439 1.00 62.03 316 ARG A O 1
ATOM 2455 N N . ARG A 1 317 ? -1.391 0.393 -17.178 1.00 65.56 317 ARG A N 1
ATOM 2456 C CA . ARG A 1 317 ? -0.800 0.788 -18.460 1.00 65.56 317 ARG A CA 1
ATOM 2457 C C . ARG A 1 317 ? -1.751 0.433 -19.598 1.00 65.56 317 ARG A C 1
ATOM 2459 O O . ARG A 1 317 ? -2.354 -0.645 -19.590 1.00 65.56 317 ARG A O 1
ATOM 2466 N N . GLU A 1 318 ? -1.847 1.313 -20.595 1.00 71.06 318 GLU A N 1
ATOM 2467 C CA . GLU A 1 318 ? -2.678 1.048 -21.766 1.00 71.06 318 GLU A CA 1
ATOM 2468 C C . GLU A 1 318 ? -2.305 -0.295 -22.387 1.00 71.06 318 GLU A C 1
ATOM 2470 O O . GLU A 1 318 ? -1.128 -0.627 -22.546 1.00 71.06 318 GLU A O 1
ATOM 2475 N N . ARG A 1 319 ? -3.311 -1.095 -22.742 1.00 81.25 319 ARG A N 1
ATOM 2476 C CA . ARG A 1 319 ? -3.087 -2.457 -23.241 1.00 81.25 319 ARG A CA 1
ATOM 2477 C C . ARG A 1 319 ? -2.270 -2.473 -24.533 1.00 81.25 319 ARG A C 1
ATOM 2479 O O . ARG A 1 319 ? -1.539 -3.429 -24.774 1.00 81.25 319 ARG A O 1
ATOM 2486 N N . PHE A 1 320 ? -2.390 -1.425 -25.342 1.00 88.88 320 PHE A N 1
ATOM 2487 C CA . PHE A 1 320 ? -1.607 -1.226 -26.549 1.00 88.88 320 PHE A CA 1
ATOM 2488 C C . PHE A 1 320 ? -1.046 0.193 -26.565 1.00 88.88 320 PHE A C 1
ATOM 2490 O O . PHE A 1 320 ? -1.807 1.127 -26.367 1.00 88.88 320 PHE A O 1
ATOM 2497 N N . ASN A 1 321 ? 0.248 0.344 -26.842 1.00 89.12 321 ASN A N 1
ATOM 2498 C CA . ASN A 1 321 ? 0.874 1.647 -27.064 1.00 89.12 321 ASN A CA 1
ATOM 2499 C C . ASN A 1 321 ? 1.558 1.629 -28.431 1.00 89.12 321 ASN A C 1
ATOM 2501 O O . ASN A 1 321 ? 2.352 0.729 -28.719 1.00 89.12 321 ASN A O 1
ATOM 2505 N N . GLY A 1 322 ? 1.255 2.614 -29.271 1.00 93.50 322 GLY A N 1
ATOM 2506 C CA . GLY A 1 322 ? 1.983 2.861 -30.514 1.00 93.50 322 GLY A CA 1
ATOM 2507 C C . GLY A 1 322 ? 3.031 3.944 -30.299 1.00 93.50 322 GLY A C 1
ATOM 2508 O O . GLY A 1 322 ? 2.882 4.783 -29.420 1.00 93.50 322 GLY A O 1
ATOM 2509 N N . GLY A 1 323 ? 4.089 3.964 -31.098 1.00 96.44 323 GLY A N 1
ATOM 2510 C CA . GLY A 1 323 ? 5.116 4.984 -30.948 1.00 96.44 323 GLY A CA 1
ATOM 2511 C C . GLY A 1 323 ? 6.076 5.088 -32.116 1.00 96.44 323 GLY A C 1
ATOM 2512 O O . GLY A 1 323 ? 6.006 4.342 -33.095 1.00 96.44 323 GLY A O 1
ATOM 2513 N N . ILE A 1 324 ? 7.020 6.007 -31.965 1.00 97.69 324 ILE A N 1
ATOM 2514 C CA . ILE A 1 324 ? 8.192 6.144 -32.826 1.00 97.69 324 ILE A CA 1
ATOM 2515 C C . ILE A 1 324 ? 9.454 5.857 -32.023 1.00 97.69 324 ILE A C 1
ATOM 2517 O O . ILE A 1 324 ? 9.520 6.122 -30.825 1.00 97.69 324 ILE A O 1
ATOM 2521 N N . THR A 1 325 ? 10.476 5.328 -32.680 1.00 97.50 325 THR A N 1
ATOM 2522 C CA . THR A 1 325 ? 11.782 5.110 -32.061 1.00 97.50 325 THR A CA 1
ATOM 2523 C C . THR A 1 325 ? 12.893 5.462 -33.035 1.00 97.50 325 THR A C 1
ATOM 2525 O O . THR A 1 325 ? 12.746 5.308 -34.249 1.00 97.50 325 THR A O 1
ATOM 2528 N N . ALA A 1 326 ? 13.995 5.979 -32.509 1.00 97.56 326 ALA A N 1
ATOM 2529 C CA . ALA A 1 326 ? 15.188 6.295 -33.272 1.00 97.56 326 ALA A CA 1
ATOM 2530 C C . ALA A 1 326 ? 16.432 6.008 -32.442 1.00 97.56 326 ALA A C 1
ATOM 2532 O O . ALA A 1 326 ? 16.453 6.224 -31.230 1.00 97.56 326 ALA A O 1
ATOM 2533 N N . GLY A 1 327 ? 17.490 5.553 -33.101 1.00 97.00 327 GLY A N 1
ATOM 2534 C CA . GLY A 1 327 ? 18.724 5.188 -32.436 1.00 97.00 327 GLY A CA 1
ATOM 2535 C C . GLY A 1 327 ? 19.966 5.540 -33.229 1.00 97.00 327 GLY A C 1
ATOM 2536 O O . GLY A 1 327 ? 19.988 5.504 -34.459 1.00 97.00 327 GLY A O 1
ATOM 2537 N N . ILE A 1 328 ? 21.031 5.845 -32.498 1.00 97.19 328 ILE A N 1
ATOM 2538 C CA . ILE A 1 328 ? 22.376 6.060 -33.033 1.00 97.19 328 ILE A CA 1
ATOM 2539 C C . ILE A 1 328 ? 23.354 5.133 -32.323 1.00 97.19 328 ILE A C 1
ATOM 2541 O O . ILE A 1 328 ? 23.202 4.837 -31.139 1.00 97.19 328 ILE A O 1
ATOM 2545 N N . GLY A 1 329 ? 24.368 4.660 -33.034 1.00 94.25 329 GLY A N 1
ATOM 2546 C CA . GLY A 1 329 ? 25.350 3.771 -32.434 1.00 94.25 329 GLY A CA 1
ATOM 2547 C C . GLY A 1 329 ? 26.359 3.223 -33.424 1.00 94.25 329 GLY A C 1
ATOM 2548 O O . GLY A 1 329 ? 26.763 3.922 -34.358 1.00 94.25 329 GLY A O 1
ATOM 2549 N N . SER A 1 330 ? 26.791 1.985 -33.206 1.00 91.62 330 SER A N 1
ATOM 2550 C CA . SER A 1 330 ? 27.809 1.330 -34.024 1.00 91.62 330 SER A CA 1
ATOM 2551 C C . SER A 1 330 ? 27.384 -0.061 -34.481 1.00 91.62 330 SER A C 1
ATOM 2553 O O . SER A 1 330 ? 26.557 -0.731 -33.861 1.00 91.62 330 SER A O 1
ATOM 2555 N N . SER A 1 331 ? 27.944 -0.493 -35.609 1.00 87.88 331 SER A N 1
ATOM 2556 C CA . SER A 1 331 ? 27.767 -1.851 -36.123 1.00 87.88 331 SER A CA 1
ATOM 2557 C C . SER A 1 331 ? 29.113 -2.457 -36.502 1.00 87.88 331 SER A C 1
ATOM 2559 O O . SER A 1 331 ? 29.957 -1.787 -37.101 1.00 87.88 331 SER A O 1
ATOM 2561 N N . ALA A 1 332 ? 29.300 -3.728 -36.163 1.00 83.44 332 ALA A N 1
ATOM 2562 C CA . ALA A 1 332 ? 30.448 -4.546 -36.525 1.00 83.44 332 ALA A CA 1
ATOM 2563 C C . ALA A 1 332 ? 29.983 -5.804 -37.262 1.00 83.44 332 ALA A C 1
ATOM 2565 O O . ALA A 1 332 ? 28.910 -6.347 -36.990 1.00 83.44 332 ALA A O 1
ATOM 2566 N N . LEU A 1 333 ? 30.812 -6.273 -38.192 1.00 77.75 333 LEU A N 1
ATOM 2567 C CA . LEU A 1 333 ? 30.573 -7.500 -38.944 1.00 77.75 333 LEU A CA 1
ATOM 2568 C C . LEU A 1 333 ? 31.772 -8.425 -38.750 1.00 77.75 333 LEU A C 1
ATOM 2570 O O . LEU A 1 333 ? 32.904 -8.049 -39.045 1.00 77.75 333 LEU A O 1
ATOM 2574 N N . VAL A 1 334 ? 31.521 -9.632 -38.265 1.00 69.00 334 VAL A N 1
ATOM 2575 C CA . VAL A 1 334 ? 32.522 -10.668 -38.024 1.00 69.00 334 VAL A CA 1
ATOM 2576 C C . VAL A 1 334 ? 32.233 -11.828 -38.965 1.00 69.00 334 VAL A C 1
ATOM 2578 O O . VAL A 1 334 ? 31.240 -12.537 -38.820 1.00 69.00 334 VAL A O 1
ATOM 2581 N N . ILE A 1 335 ? 33.107 -12.042 -39.944 1.00 64.12 335 ILE A N 1
ATOM 2582 C CA . ILE A 1 335 ? 33.012 -13.171 -40.870 1.00 64.12 335 ILE A CA 1
ATOM 2583 C C . ILE A 1 335 ? 34.203 -14.094 -40.589 1.00 64.12 335 ILE A C 1
ATOM 2585 O O . ILE A 1 335 ? 35.328 -13.777 -40.988 1.00 64.12 335 ILE A O 1
ATOM 2589 N N . PRO A 1 336 ? 33.990 -15.239 -39.910 1.00 54.53 336 PRO A N 1
ATOM 2590 C CA . PRO A 1 336 ? 35.067 -16.173 -39.598 1.00 54.53 336 PRO A CA 1
ATOM 2591 C C . PRO A 1 336 ? 35.829 -16.606 -40.853 1.00 54.53 336 PRO A C 1
ATOM 2593 O O . PRO A 1 336 ? 35.228 -16.887 -41.888 1.00 54.53 336 PRO A O 1
ATOM 2596 N N . HIS A 1 337 ? 37.160 -16.643 -40.754 1.00 55.12 337 HIS A N 1
ATOM 2597 C CA . HIS A 1 337 ? 38.077 -16.998 -41.847 1.00 55.12 337 HIS A CA 1
ATOM 2598 C C . HIS A 1 337 ? 37.947 -16.141 -43.121 1.00 55.12 337 HIS A C 1
ATOM 2600 O O . HIS A 1 337 ? 38.354 -16.570 -44.198 1.00 55.12 337 HIS A O 1
ATOM 2606 N N . SER A 1 338 ? 37.422 -14.917 -43.008 1.00 54.91 338 SER A N 1
ATOM 2607 C CA . SER A 1 338 ? 37.364 -13.956 -44.107 1.00 54.91 338 SER A CA 1
ATOM 2608 C C . SER A 1 338 ? 38.170 -12.699 -43.795 1.00 54.91 338 SER A C 1
ATOM 2610 O O . SER A 1 338 ? 38.234 -12.232 -42.660 1.00 54.91 338 SER A O 1
ATOM 2612 N N . ALA A 1 339 ? 38.727 -12.096 -44.843 1.00 51.38 339 ALA A N 1
ATOM 2613 C CA . ALA A 1 339 ? 39.304 -10.755 -44.800 1.00 51.38 339 ALA A CA 1
ATOM 2614 C C . ALA A 1 339 ? 38.294 -9.657 -44.442 1.00 51.38 339 ALA A C 1
ATOM 2616 O O . ALA A 1 339 ? 38.671 -8.524 -44.156 1.00 51.38 339 ALA A O 1
ATOM 2617 N N . LEU A 1 340 ? 37.004 -9.984 -44.501 1.00 54.09 340 LEU A N 1
ATOM 2618 C CA . LEU A 1 340 ? 35.878 -9.093 -44.272 1.00 54.09 340 LEU A CA 1
ATOM 2619 C C . LEU A 1 340 ? 35.493 -9.036 -42.782 1.00 54.09 340 LEU A C 1
ATOM 2621 O O . LEU A 1 340 ? 34.313 -9.075 -42.448 1.00 54.09 340 LEU A O 1
ATOM 2625 N N . ASN A 1 341 ? 36.472 -8.944 -41.878 1.00 58.06 341 ASN A N 1
ATOM 2626 C CA . ASN A 1 341 ? 36.200 -8.565 -40.490 1.00 58.06 341 ASN A CA 1
ATOM 2627 C C . ASN A 1 341 ? 36.134 -7.039 -40.408 1.00 58.06 341 ASN A C 1
ATOM 2629 O O . ASN A 1 341 ? 37.133 -6.339 -40.585 1.00 58.06 341 ASN A O 1
ATOM 2633 N N . GLY A 1 342 ? 34.921 -6.535 -40.214 1.00 61.00 342 GLY A N 1
ATOM 2634 C CA . GLY A 1 342 ? 34.593 -5.123 -40.257 1.00 61.00 342 GLY A CA 1
ATOM 2635 C C . GLY A 1 342 ? 34.786 -4.466 -38.902 1.00 61.00 342 GLY A C 1
ATOM 2636 O O . GLY A 1 342 ? 34.242 -4.946 -37.909 1.00 61.00 342 GLY A O 1
ATOM 2637 N N . ARG A 1 343 ? 35.525 -3.352 -38.849 1.00 67.06 343 ARG A N 1
ATOM 2638 C CA . ARG A 1 343 ? 35.593 -2.524 -37.631 1.00 67.06 343 ARG A CA 1
ATOM 2639 C C . ARG A 1 343 ? 34.318 -1.703 -37.455 1.00 67.06 343 ARG A C 1
ATOM 2641 O O . ARG A 1 343 ? 33.705 -1.299 -38.446 1.00 67.06 343 ARG A O 1
ATOM 2648 N N . GLU A 1 344 ? 33.992 -1.422 -36.194 1.00 72.31 344 GLU A N 1
ATOM 2649 C CA . GLU A 1 344 ? 32.847 -0.605 -35.796 1.00 72.31 344 GLU A CA 1
ATOM 2650 C C . GLU A 1 344 ? 32.807 0.750 -36.507 1.00 72.31 344 GLU A C 1
ATOM 2652 O O . GLU A 1 344 ? 33.816 1.453 -36.646 1.00 72.31 344 GLU A O 1
ATOM 2657 N N . ARG A 1 345 ? 31.611 1.128 -36.951 1.00 82.75 345 ARG A N 1
ATOM 2658 C CA . ARG A 1 345 ? 31.348 2.397 -37.626 1.00 82.75 345 ARG A CA 1
ATOM 2659 C C . ARG A 1 345 ? 29.958 2.903 -37.261 1.00 82.75 345 ARG A C 1
ATOM 2661 O O . ARG A 1 345 ? 29.066 2.120 -36.939 1.00 82.75 345 ARG A O 1
ATOM 2668 N N . PHE A 1 346 ? 29.804 4.225 -37.336 1.00 88.75 346 PHE A N 1
ATOM 2669 C CA . PHE A 1 346 ? 28.546 4.907 -37.055 1.00 88.75 346 PHE A CA 1
ATOM 2670 C C . PHE A 1 346 ? 27.390 4.295 -37.848 1.00 88.75 346 PHE A C 1
ATOM 2672 O O . PHE A 1 346 ? 27.486 4.096 -39.060 1.00 88.75 346 PHE A O 1
ATOM 2679 N N . SER A 1 347 ? 26.305 4.014 -37.149 1.00 93.69 347 SER A N 1
ATOM 2680 C CA . SER A 1 347 ? 25.084 3.444 -37.694 1.00 93.69 347 SER A CA 1
ATOM 2681 C C . SER A 1 347 ? 23.893 4.092 -37.003 1.00 93.69 347 SER A C 1
ATOM 2683 O O . SER A 1 347 ? 23.994 4.524 -35.855 1.00 93.69 347 SER A O 1
ATOM 2685 N N . TRP A 1 348 ? 22.762 4.155 -37.691 1.00 96.50 348 TRP A N 1
ATOM 2686 C CA . TRP A 1 348 ? 21.537 4.713 -37.131 1.00 96.50 348 TRP A CA 1
ATOM 2687 C C . TRP A 1 348 ? 20.321 3.896 -37.552 1.00 96.50 348 TRP A C 1
ATOM 2689 O O . TRP A 1 348 ? 20.361 3.144 -38.532 1.00 96.50 348 TRP A O 1
ATOM 2699 N N . ASN A 1 349 ? 19.251 4.021 -36.779 1.00 97.31 349 ASN A N 1
ATOM 2700 C CA . ASN A 1 349 ? 17.956 3.451 -37.095 1.00 97.31 349 ASN A CA 1
ATOM 2701 C C . ASN A 1 349 ? 16.830 4.426 -36.737 1.00 97.31 349 ASN A C 1
ATOM 2703 O O . ASN A 1 349 ? 17.014 5.328 -35.920 1.00 97.31 349 ASN A O 1
ATOM 2707 N N . ALA A 1 350 ? 15.687 4.268 -37.391 1.00 97.94 350 ALA A N 1
ATOM 2708 C CA . ALA A 1 350 ? 14.459 4.966 -37.039 1.00 97.94 350 ALA A CA 1
ATOM 2709 C C . ALA A 1 350 ? 13.250 4.168 -37.523 1.00 97.94 350 ALA A C 1
ATOM 2711 O O . ALA A 1 350 ? 13.332 3.466 -38.536 1.00 97.94 350 ALA A O 1
ATOM 2712 N N . GLY A 1 351 ? 12.128 4.281 -36.824 1.00 97.56 351 GLY A N 1
ATOM 2713 C CA . GLY A 1 351 ? 10.944 3.527 -37.184 1.00 97.56 351 GLY A CA 1
ATOM 2714 C C . GLY A 1 351 ? 9.778 3.654 -36.221 1.00 97.56 351 GLY A C 1
ATOM 2715 O O . GLY A 1 351 ? 9.704 4.576 -35.408 1.00 97.56 351 GLY A O 1
ATOM 2716 N N . LEU A 1 352 ? 8.858 2.705 -36.357 1.00 98.06 352 LEU A N 1
ATOM 2717 C CA . LEU A 1 352 ? 7.653 2.595 -35.544 1.00 98.06 352 LEU A CA 1
ATOM 2718 C C . LEU A 1 352 ? 7.852 1.530 -34.469 1.00 98.06 352 LEU A C 1
ATOM 2720 O O . LEU A 1 352 ? 8.498 0.515 -34.724 1.00 98.06 352 LEU A O 1
ATOM 2724 N N . THR A 1 353 ? 7.261 1.745 -33.299 1.00 96.88 353 THR A N 1
ATOM 2725 C CA . THR A 1 353 ? 7.199 0.761 -32.213 1.00 96.88 353 THR A CA 1
ATOM 2726 C C . THR A 1 353 ? 5.748 0.472 -31.853 1.00 96.88 353 THR A C 1
ATOM 2728 O O . THR A 1 353 ? 4.896 1.363 -31.887 1.00 96.88 353 THR A O 1
ATOM 2731 N N . GLY A 1 354 ? 5.456 -0.782 -31.531 1.00 96.06 354 GLY A N 1
ATOM 2732 C CA . GLY A 1 354 ? 4.182 -1.217 -30.978 1.00 96.06 354 GLY A CA 1
ATOM 2733 C C . GLY A 1 354 ? 4.423 -2.041 -29.723 1.00 96.06 354 GLY A C 1
ATOM 2734 O O . GLY A 1 354 ? 5.240 -2.961 -29.724 1.00 96.06 354 GLY A O 1
ATOM 2735 N N . GLN A 1 355 ? 3.706 -1.724 -28.652 1.00 94.31 355 GLN A N 1
ATOM 2736 C CA . GLN A 1 355 ? 3.777 -2.432 -27.380 1.00 94.31 355 GLN A CA 1
ATOM 2737 C C . GLN A 1 355 ? 2.414 -2.983 -27.008 1.00 94.31 355 GLN A C 1
ATOM 2739 O O . GLN A 1 355 ? 1.412 -2.280 -27.086 1.00 94.31 355 GLN A O 1
ATOM 2744 N N . TYR A 1 356 ? 2.394 -4.228 -26.557 1.00 93.00 356 TYR A N 1
ATOM 2745 C CA . TYR A 1 356 ? 1.224 -4.885 -26.009 1.00 93.00 356 TYR A CA 1
ATOM 2746 C C . TYR A 1 356 ? 1.512 -5.312 -24.572 1.00 93.00 356 TYR A C 1
ATOM 2748 O O . TYR A 1 356 ? 2.309 -6.223 -24.337 1.00 93.00 356 TYR A O 1
ATOM 2756 N N . ASN A 1 357 ? 0.880 -4.645 -23.611 1.00 88.50 357 ASN A N 1
ATOM 2757 C CA . ASN A 1 357 ? 1.061 -4.925 -22.191 1.00 88.50 357 ASN A CA 1
ATOM 2758 C C . ASN A 1 357 ? 0.184 -6.122 -21.801 1.00 88.50 357 ASN A C 1
ATOM 2760 O O . ASN A 1 357 ? -1.045 -6.050 -21.849 1.00 88.50 357 ASN A O 1
ATOM 2764 N N . LEU A 1 358 ? 0.822 -7.241 -21.448 1.00 83.62 358 LEU A N 1
ATOM 2765 C CA . LEU A 1 358 ? 0.143 -8.447 -20.965 1.00 83.62 358 LEU A CA 1
ATOM 2766 C C . LEU A 1 358 ? -0.329 -8.249 -19.520 1.00 83.62 358 LEU A C 1
ATOM 2768 O O . LEU A 1 358 ? -1.419 -8.693 -19.163 1.00 83.62 358 LEU A O 1
ATOM 2772 N N . ASN A 1 359 ? 0.498 -7.580 -18.713 1.00 77.69 359 ASN A N 1
ATOM 2773 C CA . ASN A 1 359 ? 0.218 -7.094 -17.363 1.00 77.69 359 ASN A CA 1
ATOM 2774 C C . ASN A 1 359 ? 1.238 -5.993 -16.994 1.00 77.69 359 ASN A C 1
ATOM 2776 O O . ASN A 1 359 ? 1.968 -5.519 -17.865 1.00 77.69 359 ASN A O 1
ATOM 2780 N N . ASP A 1 360 ? 1.311 -5.604 -15.720 1.00 71.44 360 ASP A N 1
ATOM 2781 C CA . ASP A 1 360 ? 2.182 -4.515 -15.243 1.00 71.44 360 ASP A CA 1
ATOM 2782 C C . ASP A 1 360 ? 3.692 -4.850 -15.292 1.00 71.44 360 ASP A C 1
ATOM 2784 O O . ASP A 1 360 ? 4.542 -3.964 -15.177 1.00 71.44 360 ASP A O 1
ATOM 2788 N N . HIS A 1 361 ? 4.045 -6.122 -15.515 1.00 80.94 361 HIS A N 1
ATOM 2789 C CA . HIS A 1 361 ? 5.428 -6.609 -15.550 1.00 80.94 361 HIS A CA 1
ATOM 2790 C C . HIS A 1 361 ? 5.865 -7.164 -16.899 1.00 80.94 361 HIS A C 1
ATOM 2792 O O . HIS A 1 361 ? 7.063 -7.303 -17.128 1.00 80.94 361 HIS A O 1
ATOM 2798 N N . PHE A 1 362 ? 4.936 -7.510 -17.783 1.00 88.62 362 PHE A N 1
ATOM 2799 C CA . PHE A 1 362 ? 5.249 -8.190 -19.030 1.00 88.62 362 PHE A CA 1
ATOM 2800 C C . PHE A 1 362 ? 4.633 -7.474 -20.223 1.00 88.62 362 PHE A C 1
ATOM 2802 O O . PHE A 1 362 ? 3.413 -7.331 -20.329 1.00 88.62 362 PHE A O 1
ATOM 2809 N N . THR A 1 363 ? 5.489 -7.104 -21.169 1.00 92.75 363 THR A N 1
ATOM 2810 C CA . THR A 1 363 ? 5.107 -6.399 -22.393 1.00 92.75 363 THR A CA 1
ATOM 2811 C C . THR A 1 363 ? 5.700 -7.108 -23.599 1.00 92.75 363 THR A C 1
ATOM 2813 O O . THR A 1 363 ? 6.879 -7.440 -23.619 1.00 92.75 363 THR A O 1
ATOM 2816 N N . LEU A 1 364 ? 4.907 -7.311 -24.644 1.00 95.81 364 LEU A N 1
ATOM 2817 C CA . LEU A 1 364 ? 5.413 -7.701 -25.955 1.00 95.81 364 LEU A CA 1
ATOM 2818 C C . LEU A 1 364 ? 5.665 -6.434 -26.777 1.00 95.81 364 LEU A C 1
ATOM 2820 O O . LEU A 1 364 ? 4.743 -5.645 -26.968 1.00 95.81 364 LEU A O 1
ATOM 2824 N N . ARG A 1 365 ? 6.883 -6.237 -27.278 1.00 96.00 365 ARG A N 1
ATOM 2825 C CA . ARG A 1 365 ? 7.234 -5.131 -28.177 1.00 96.00 365 ARG A CA 1
ATOM 2826 C C . ARG A 1 365 ? 7.559 -5.671 -29.563 1.00 96.00 365 ARG A C 1
ATOM 2828 O O . ARG A 1 365 ? 8.321 -6.625 -29.686 1.00 96.00 365 ARG A O 1
ATOM 2835 N N . ALA A 1 366 ? 6.994 -5.053 -30.591 1.00 96.56 366 ALA A N 1
ATOM 2836 C CA . ALA A 1 366 ? 7.329 -5.304 -31.983 1.00 96.56 366 ALA A CA 1
ATOM 2837 C C . ALA A 1 366 ? 7.608 -3.972 -32.680 1.00 96.56 366 ALA A C 1
ATOM 2839 O O . ALA A 1 366 ? 6.766 -3.073 -32.648 1.00 96.56 366 ALA A O 1
ATOM 2840 N N . ASP A 1 367 ? 8.766 -3.865 -33.328 1.00 96.44 367 ASP A N 1
ATOM 2841 C CA . ASP A 1 367 ? 9.173 -2.637 -34.010 1.00 96.44 367 ASP A CA 1
ATOM 2842 C C . ASP A 1 367 ? 9.296 -2.851 -35.521 1.00 96.44 367 ASP A C 1
ATOM 2844 O O . ASP A 1 367 ? 9.477 -3.966 -36.011 1.00 96.44 367 ASP A O 1
ATOM 2848 N N . LEU A 1 368 ? 9.221 -1.757 -36.275 1.00 97.50 368 LEU A N 1
ATOM 2849 C CA . LEU A 1 368 ? 9.507 -1.710 -37.704 1.00 97.50 368 LEU A CA 1
ATOM 2850 C C . LEU A 1 368 ? 10.556 -0.631 -37.949 1.00 97.50 368 LEU A C 1
ATOM 2852 O O . LEU A 1 368 ? 10.231 0.555 -37.966 1.00 97.50 368 LEU A O 1
ATOM 2856 N N . LEU A 1 369 ? 11.807 -1.045 -38.142 1.00 97.44 369 LEU A N 1
ATOM 2857 C CA . LEU A 1 369 ? 12.968 -0.161 -38.152 1.00 97.44 369 LEU A CA 1
ATOM 2858 C C . LEU A 1 369 ? 13.626 -0.110 -39.527 1.00 97.44 369 LEU A C 1
ATOM 2860 O O . LEU A 1 369 ? 14.035 -1.136 -40.071 1.00 97.44 369 LEU A O 1
ATOM 2864 N N . TYR A 1 370 ? 13.836 1.094 -40.050 1.00 97.50 370 TYR A N 1
ATOM 2865 C CA . TYR A 1 370 ? 14.840 1.312 -41.082 1.00 97.50 370 TYR A CA 1
ATOM 2866 C C . TYR A 1 370 ? 16.212 1.401 -40.413 1.00 97.50 370 TYR A C 1
ATOM 2868 O O . TYR A 1 370 ? 16.431 2.250 -39.552 1.00 97.50 370 TYR A O 1
ATOM 2876 N N . HIS A 1 371 ? 17.144 0.541 -40.815 1.00 95.12 371 HIS A N 1
ATOM 2877 C CA . HIS A 1 371 ? 18.533 0.582 -40.375 1.00 95.12 371 HIS A CA 1
ATOM 2878 C C . HIS A 1 371 ? 19.438 1.027 -41.512 1.00 95.12 371 HIS A C 1
ATOM 2880 O O . HIS A 1 371 ? 19.433 0.433 -42.593 1.00 95.12 371 HIS A O 1
ATOM 2886 N N . HIS A 1 372 ? 20.305 1.983 -41.202 1.00 94.56 372 HIS A N 1
ATOM 2887 C CA . HIS A 1 372 ? 21.469 2.311 -42.002 1.00 94.56 372 HIS A CA 1
ATOM 2888 C C . HIS A 1 372 ? 22.729 1.927 -41.223 1.00 94.56 372 HIS A C 1
ATOM 2890 O O . HIS A 1 372 ? 23.065 2.538 -40.203 1.00 94.56 372 HIS A O 1
ATOM 2896 N N . ARG A 1 373 ? 23.410 0.879 -41.688 1.00 90.69 373 ARG A N 1
ATOM 2897 C CA . ARG A 1 373 ? 24.619 0.340 -41.058 1.00 90.69 373 ARG A CA 1
ATOM 2898 C C . ARG A 1 373 ? 25.824 0.623 -41.925 1.00 90.69 373 ARG A C 1
ATOM 2900 O O . ARG A 1 373 ? 25.771 0.420 -43.137 1.00 90.69 373 ARG A O 1
ATOM 2907 N N . THR A 1 374 ? 26.918 1.052 -41.309 1.00 86.50 374 THR A N 1
ATOM 2908 C CA . THR A 1 374 ? 28.182 1.219 -42.029 1.00 86.50 374 THR A CA 1
ATOM 2909 C C . THR A 1 374 ? 29.290 0.390 -41.397 1.00 86.50 374 THR A C 1
ATOM 2911 O O . THR A 1 374 ? 29.346 0.232 -40.182 1.00 86.50 374 THR A O 1
ATOM 2914 N N . PHE A 1 375 ? 30.173 -0.151 -42.234 1.00 83.69 375 PHE A N 1
ATOM 2915 C CA . PHE A 1 375 ? 31.271 -1.031 -41.835 1.00 83.69 375 PHE A CA 1
ATOM 2916 C C . PHE A 1 375 ? 32.552 -0.645 -42.586 1.00 83.69 375 PHE A C 1
ATOM 2918 O O . PHE A 1 375 ? 32.497 -0.091 -43.690 1.00 83.69 375 PHE A O 1
ATOM 2925 N N . ARG A 1 376 ? 33.723 -0.938 -42.007 1.00 77.06 376 ARG A N 1
ATOM 2926 C CA . ARG A 1 376 ? 35.031 -0.757 -42.668 1.00 77.06 376 ARG A CA 1
ATOM 2927 C C . ARG A 1 376 ? 35.763 -2.079 -42.825 1.00 77.06 376 ARG A C 1
ATOM 2929 O O . ARG A 1 376 ? 36.030 -2.714 -41.810 1.00 77.06 376 ARG A O 1
ATOM 2936 N N . PHE A 1 377 ? 36.184 -2.413 -44.045 1.00 72.12 377 PHE A N 1
ATOM 2937 C CA . PHE A 1 377 ? 36.972 -3.620 -44.334 1.00 72.12 377 PHE A CA 1
ATOM 2938 C C . PHE A 1 377 ? 38.315 -3.296 -45.007 1.00 72.12 377 PHE A C 1
ATOM 2940 O O . PHE A 1 377 ? 38.413 -2.270 -45.689 1.00 72.12 377 PHE A O 1
ATOM 2947 N N . PRO A 1 378 ? 39.327 -4.173 -44.862 1.00 65.50 378 PRO A N 1
ATOM 2948 C CA . PRO A 1 378 ? 40.584 -4.082 -45.599 1.00 65.50 378 PRO A CA 1
ATOM 2949 C C . PRO A 1 378 ? 40.391 -4.102 -47.127 1.00 65.50 378 PRO A C 1
ATOM 2951 O O . PRO A 1 378 ? 39.455 -4.711 -47.671 1.00 65.50 378 PRO A O 1
ATOM 2954 N N . GLU A 1 379 ? 41.294 -3.421 -47.823 1.00 62.84 379 GLU A N 1
ATOM 2955 C CA . GLU A 1 379 ? 41.414 -3.418 -49.282 1.00 62.84 379 GLU A CA 1
ATOM 2956 C C . GLU A 1 379 ? 42.272 -4.608 -49.766 1.00 62.84 379 GLU A C 1
ATOM 2958 O O . GLU A 1 379 ? 43.159 -5.067 -49.054 1.00 62.84 379 GLU A O 1
ATOM 2963 N N . ALA A 1 380 ? 41.990 -5.154 -50.953 1.00 58.94 380 ALA A N 1
ATOM 2964 C CA . ALA A 1 380 ? 42.780 -6.238 -51.554 1.00 58.94 380 ALA A CA 1
ATOM 2965 C C . ALA A 1 380 ? 43.655 -5.694 -52.693 1.00 58.94 380 ALA A C 1
ATOM 2967 O O . ALA A 1 380 ? 43.283 -4.701 -53.316 1.00 58.94 380 ALA A O 1
ATOM 2968 N N . ASP A 1 381 ? 44.784 -6.349 -52.971 1.00 57.59 381 ASP A N 1
ATOM 2969 C CA . ASP A 1 381 ? 45.707 -5.975 -54.046 1.00 57.59 381 ASP A CA 1
ATOM 2970 C C . ASP A 1 381 ? 45.033 -6.148 -55.410 1.00 57.59 381 ASP A C 1
ATOM 2972 O O . ASP A 1 381 ? 44.707 -7.286 -55.769 1.00 57.59 381 ASP A O 1
ATOM 2976 N N . PRO A 1 382 ? 44.862 -5.076 -56.204 1.00 54.47 382 PRO A N 1
ATOM 2977 C CA . PRO A 1 382 ? 44.302 -5.188 -57.546 1.00 54.47 382 PRO A CA 1
ATOM 2978 C C . PRO A 1 382 ? 45.137 -6.069 -58.491 1.00 54.47 382 PRO A C 1
ATOM 2980 O O . PRO A 1 382 ? 44.587 -6.618 -59.441 1.00 54.47 382 PRO A O 1
ATOM 2983 N N . ALA A 1 383 ? 46.448 -6.205 -58.255 1.00 54.44 383 ALA A N 1
ATOM 2984 C CA . ALA A 1 383 ? 47.374 -6.924 -59.130 1.00 54.44 383 ALA A CA 1
ATOM 2985 C C . ALA A 1 383 ? 47.604 -8.387 -58.720 1.00 54.44 383 ALA A C 1
ATOM 2987 O O . ALA A 1 383 ? 47.835 -9.233 -59.582 1.00 54.44 383 ALA A O 1
ATOM 2988 N N . THR A 1 384 ? 47.560 -8.698 -57.421 1.00 61.47 384 THR A N 1
ATOM 2989 C CA . THR A 1 384 ? 47.917 -10.037 -56.911 1.00 61.47 384 THR A CA 1
ATOM 2990 C C . THR A 1 384 ? 46.755 -10.794 -56.269 1.00 61.47 384 THR A C 1
ATOM 2992 O O . THR A 1 384 ? 46.881 -11.990 -56.016 1.00 61.47 384 THR A O 1
ATOM 2995 N N . GLY A 1 385 ? 45.628 -10.129 -55.986 1.00 55.84 385 GLY A N 1
ATOM 2996 C CA . GLY A 1 385 ? 44.497 -10.718 -55.259 1.00 55.84 385 GLY A CA 1
ATOM 2997 C C . GLY A 1 385 ? 44.787 -11.024 -53.782 1.00 55.84 385 GLY A C 1
ATOM 2998 O O . GLY A 1 385 ? 43.891 -11.467 -53.062 1.00 55.84 385 GLY A O 1
ATOM 2999 N N . ASN A 1 386 ? 46.012 -10.770 -53.310 1.00 58.72 386 ASN A N 1
ATOM 3000 C CA . ASN A 1 386 ? 46.387 -10.916 -51.910 1.00 58.72 386 ASN A CA 1
ATOM 3001 C C . ASN A 1 386 ? 45.772 -9.792 -51.071 1.00 58.72 386 ASN A C 1
ATOM 3003 O O . ASN A 1 386 ? 45.565 -8.672 -51.537 1.00 58.72 386 ASN A O 1
ATOM 3007 N N . LEU A 1 387 ? 45.503 -10.072 -49.798 1.00 56.31 387 LEU A N 1
ATOM 3008 C CA . LEU A 1 387 ? 45.082 -9.042 -48.853 1.00 56.31 387 LEU A CA 1
ATOM 3009 C C . LEU A 1 387 ? 46.254 -8.103 -48.588 1.00 56.31 387 LEU A C 1
ATOM 3011 O O . LEU A 1 387 ? 47.211 -8.487 -47.917 1.00 56.31 387 LEU A O 1
ATOM 3015 N N . ILE A 1 388 ? 46.184 -6.874 -49.099 1.00 52.16 388 ILE A N 1
ATOM 3016 C CA . ILE A 1 388 ? 47.131 -5.840 -48.696 1.00 52.16 388 ILE A CA 1
ATOM 3017 C C . ILE A 1 388 ? 46.627 -5.281 -47.374 1.00 52.16 388 ILE A C 1
ATOM 3019 O O . ILE A 1 388 ? 45.500 -4.800 -47.268 1.00 52.16 388 ILE A O 1
ATOM 3023 N N . VAL A 1 389 ? 47.492 -5.249 -46.367 1.00 51.31 389 VAL A N 1
ATOM 3024 C CA . VAL A 1 389 ? 47.336 -4.297 -45.264 1.00 51.31 389 VAL A CA 1
ATOM 3025 C C . VAL A 1 389 ? 47.700 -2.909 -45.815 1.00 51.31 389 VAL A C 1
ATOM 3027 O O . VAL A 1 389 ? 48.786 -2.392 -45.575 1.00 51.31 389 VAL A O 1
ATOM 3030 N N . SER A 1 390 ? 46.837 -2.358 -46.674 1.00 50.81 390 SER A N 1
ATOM 3031 C CA . SER A 1 390 ? 46.954 -0.994 -47.196 1.00 50.81 390 SER A CA 1
ATOM 3032 C C . SER A 1 390 ? 46.434 -0.012 -46.126 1.00 50.81 390 SER A C 1
ATOM 3034 O O . SER A 1 390 ? 45.606 -0.398 -45.295 1.00 50.81 390 SER A O 1
ATOM 3036 N N . PRO A 1 391 ? 46.876 1.261 -46.105 1.00 52.91 391 PRO A N 1
ATOM 3037 C CA . PRO A 1 391 ? 46.276 2.293 -45.249 1.00 52.91 391 PRO A CA 1
ATOM 3038 C C . PRO A 1 391 ? 44.803 2.603 -45.601 1.00 52.91 391 PRO A C 1
ATOM 3040 O O . PRO A 1 391 ? 44.127 3.318 -44.857 1.00 52.91 391 PRO A O 1
ATOM 3043 N N . GLY A 1 392 ? 44.317 2.115 -46.748 1.00 57.53 392 GLY A N 1
ATOM 3044 C CA . GLY A 1 392 ? 42.976 2.323 -47.283 1.00 57.53 392 GLY A CA 1
ATOM 3045 C C . GLY A 1 392 ? 41.934 1.376 -46.684 1.00 57.53 392 GLY A C 1
ATOM 3046 O O . GLY A 1 392 ? 42.148 0.175 -46.533 1.00 57.53 392 GLY A O 1
ATOM 3047 N N . PHE A 1 393 ? 40.762 1.925 -46.355 1.00 66.06 393 PHE A N 1
ATOM 3048 C CA . PHE A 1 393 ? 39.600 1.164 -45.890 1.00 66.06 393 PHE A CA 1
ATOM 3049 C C . PHE A 1 393 ? 38.471 1.263 -46.913 1.00 66.06 393 PHE A C 1
ATOM 3051 O O . PHE A 1 393 ? 38.120 2.367 -47.334 1.00 66.06 393 PHE A O 1
ATOM 3058 N N . ARG A 1 394 ? 37.828 0.135 -47.233 1.00 73.56 394 ARG A N 1
ATOM 3059 C CA . ARG A 1 394 ? 36.565 0.131 -47.985 1.00 73.56 394 ARG A CA 1
ATOM 3060 C C . ARG A 1 394 ? 35.391 0.371 -47.041 1.00 73.56 394 ARG A C 1
ATOM 3062 O O . ARG A 1 394 ? 35.314 -0.261 -45.985 1.00 73.56 394 ARG A O 1
ATOM 3069 N N . LYS A 1 395 ? 34.483 1.277 -47.411 1.00 81.25 395 LYS A N 1
ATOM 3070 C CA . LYS A 1 395 ? 33.233 1.559 -46.689 1.00 81.25 395 LYS A CA 1
ATOM 3071 C C . LYS A 1 395 ? 32.127 0.688 -47.278 1.00 81.25 395 LYS A C 1
ATOM 3073 O O . LYS A 1 395 ? 31.811 0.845 -48.452 1.00 81.25 395 LYS A O 1
ATOM 3078 N N . LEU A 1 396 ? 31.560 -0.207 -46.474 1.00 83.38 396 LEU A N 1
ATOM 3079 C CA . LEU A 1 396 ? 30.304 -0.884 -46.799 1.00 83.38 396 LEU A CA 1
ATOM 3080 C C . LEU A 1 396 ? 29.165 -0.134 -46.118 1.00 83.38 396 LEU A C 1
ATOM 3082 O O . LEU A 1 396 ? 29.249 0.153 -44.924 1.00 83.38 396 LEU A O 1
ATOM 3086 N N . GLU A 1 397 ? 28.109 0.140 -46.863 1.00 88.31 397 GLU A N 1
ATOM 3087 C CA . GLU A 1 397 ? 26.867 0.725 -46.370 1.00 88.31 397 GLU A CA 1
ATOM 3088 C C . GLU A 1 397 ? 25.741 -0.256 -46.644 1.00 88.31 397 GLU A C 1
ATOM 3090 O O . GLU A 1 397 ? 25.669 -0.810 -47.738 1.00 88.31 397 GLU A O 1
ATOM 3095 N N . MET A 1 398 ? 24.886 -0.485 -45.655 1.00 89.31 398 MET A N 1
ATOM 3096 C CA . MET A 1 398 ? 23.735 -1.370 -45.765 1.00 89.31 398 MET A CA 1
ATOM 3097 C C . MET A 1 398 ? 22.480 -0.639 -45.309 1.00 89.31 398 MET A C 1
ATOM 3099 O O . MET A 1 398 ? 22.440 -0.094 -44.203 1.00 89.31 398 MET A O 1
ATOM 3103 N N . SER A 1 399 ? 21.457 -0.680 -46.153 1.00 93.75 399 SER A N 1
ATOM 3104 C CA . SER A 1 399 ? 20.111 -0.200 -45.863 1.00 93.75 399 SER A CA 1
ATOM 3105 C C . SER A 1 399 ? 19.174 -1.394 -45.749 1.00 93.75 399 SER A C 1
ATOM 3107 O O . SER A 1 399 ? 19.078 -2.220 -46.663 1.00 93.75 399 SER A O 1
ATOM 3109 N N . SER A 1 400 ? 18.506 -1.502 -44.605 1.00 93.94 400 SER A N 1
ATOM 3110 C CA . SER A 1 400 ? 17.679 -2.662 -44.277 1.00 93.94 400 SER A CA 1
ATOM 3111 C C . SER A 1 400 ? 16.409 -2.277 -43.536 1.00 93.94 400 SER A C 1
ATOM 3113 O O . SER A 1 400 ? 16.363 -1.263 -42.841 1.00 93.94 400 SER A O 1
ATOM 3115 N N . LEU A 1 401 ? 15.384 -3.108 -43.694 1.00 96.62 401 LEU A N 1
ATOM 3116 C CA . LEU A 1 401 ? 14.166 -3.078 -42.901 1.00 96.62 401 LEU A CA 1
ATOM 3117 C C . LEU A 1 401 ? 14.236 -4.215 -41.879 1.00 96.62 401 LEU A C 1
ATOM 3119 O O . LEU A 1 401 ? 14.332 -5.380 -42.265 1.00 96.62 401 LEU A O 1
ATOM 3123 N N . THR A 1 402 ? 14.209 -3.884 -40.593 1.00 95.31 402 THR A N 1
ATOM 3124 C CA . THR A 1 402 ? 14.353 -4.836 -39.486 1.00 95.31 402 THR A CA 1
ATOM 3125 C C . THR A 1 402 ? 13.099 -4.840 -38.627 1.00 95.31 402 THR A C 1
ATOM 3127 O O . THR A 1 402 ? 12.573 -3.784 -38.289 1.00 95.31 402 THR A O 1
ATOM 3130 N N . ILE A 1 403 ? 12.648 -6.037 -38.264 1.00 96.88 403 ILE A N 1
ATOM 3131 C CA . ILE A 1 403 ? 11.499 -6.279 -37.396 1.00 96.88 403 ILE A CA 1
ATOM 3132 C C . ILE A 1 403 ? 11.993 -7.072 -36.182 1.00 96.88 403 ILE A C 1
ATOM 3134 O O . ILE A 1 403 ? 12.106 -8.302 -36.271 1.00 96.88 403 ILE A O 1
ATOM 3138 N N . PRO A 1 404 ? 12.368 -6.404 -35.079 1.00 96.25 404 PRO A N 1
ATOM 3139 C CA . PRO A 1 404 ? 12.572 -7.063 -33.801 1.00 96.25 404 PRO A CA 1
ATOM 3140 C C . PRO A 1 404 ? 11.230 -7.308 -33.103 1.00 96.25 404 PRO A C 1
ATOM 3142 O O . PRO A 1 404 ? 10.318 -6.481 -33.155 1.00 96.25 404 PRO A O 1
ATOM 3145 N N . VAL A 1 405 ? 11.125 -8.457 -32.441 1.00 97.06 405 VAL A N 1
ATOM 3146 C CA . VAL A 1 405 ? 10.022 -8.805 -31.546 1.00 97.06 405 VAL A CA 1
ATOM 3147 C C . VAL A 1 405 ? 10.624 -9.271 -30.228 1.00 97.06 405 VAL A C 1
ATOM 3149 O O . VAL A 1 405 ? 11.296 -10.305 -30.180 1.00 97.06 405 VAL A O 1
ATOM 3152 N N . ALA A 1 406 ? 10.377 -8.510 -29.167 1.00 96.62 406 ALA A N 1
ATOM 3153 C CA . ALA A 1 406 ? 10.969 -8.712 -27.855 1.00 96.62 406 ALA A CA 1
ATOM 3154 C C . ALA A 1 406 ? 9.907 -8.849 -26.767 1.00 96.62 406 ALA A C 1
ATOM 3156 O O . ALA A 1 406 ? 8.879 -8.170 -26.769 1.00 96.62 406 ALA A O 1
ATOM 3157 N N . PHE A 1 407 ? 10.191 -9.720 -25.808 1.00 96.94 407 PHE A N 1
ATOM 3158 C CA . PHE A 1 407 ? 9.458 -9.800 -24.559 1.00 96.94 407 PHE A CA 1
ATOM 3159 C C . PHE A 1 407 ? 10.188 -8.955 -23.520 1.00 96.94 407 PHE A C 1
ATOM 3161 O O . PHE A 1 407 ? 11.377 -9.167 -23.275 1.00 96.94 407 PHE A O 1
ATOM 3168 N N . LEU A 1 408 ? 9.491 -7.981 -22.945 1.00 95.06 408 LEU A N 1
ATOM 3169 C CA . LEU A 1 408 ? 10.020 -7.058 -21.956 1.00 95.06 408 LEU A CA 1
ATOM 3170 C C . LEU A 1 408 ? 9.525 -7.456 -20.569 1.00 95.06 408 LEU A C 1
ATOM 3172 O O . LEU A 1 408 ? 8.320 -7.579 -20.350 1.00 95.06 408 LEU A O 1
ATOM 3176 N N . LEU A 1 409 ? 10.460 -7.593 -19.637 1.00 92.94 409 LEU A N 1
ATOM 3177 C CA . LEU A 1 409 ? 10.198 -7.532 -18.209 1.00 92.94 409 LEU A CA 1
ATOM 3178 C C . LEU A 1 409 ? 10.273 -6.068 -17.775 1.00 92.94 409 LEU A C 1
ATOM 3180 O O . LEU A 1 409 ? 11.303 -5.423 -17.982 1.00 92.94 409 LEU A O 1
ATOM 3184 N N . THR A 1 410 ? 9.210 -5.552 -17.169 1.00 86.81 410 THR A N 1
ATOM 3185 C CA . THR A 1 410 ? 9.113 -4.165 -16.715 1.00 86.81 410 THR A CA 1
ATOM 3186 C C . THR A 1 410 ? 8.967 -4.063 -15.203 1.00 86.81 410 THR A C 1
ATOM 3188 O O . THR A 1 410 ? 8.260 -4.850 -14.576 1.00 86.81 410 THR A O 1
ATOM 3191 N N . SER A 1 411 ? 9.597 -3.048 -14.622 1.00 81.06 411 SER A N 1
ATOM 3192 C CA . SER A 1 411 ? 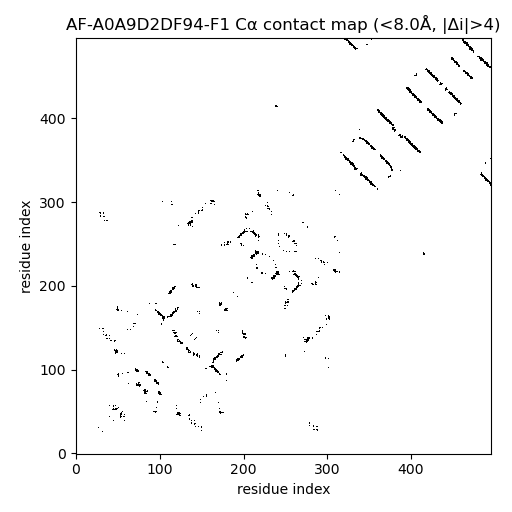9.489 -2.704 -13.204 1.00 81.06 411 SER A CA 1
ATOM 3193 C C . SER A 1 411 ? 9.288 -1.206 -13.071 1.00 81.06 411 SER A C 1
ATOM 3195 O O . SER A 1 411 ? 10.038 -0.438 -13.671 1.00 81.06 411 SER A O 1
ATOM 3197 N N . ASP A 1 412 ? 8.317 -0.780 -12.271 1.00 73.19 412 ASP A N 1
ATOM 3198 C CA . ASP A 1 412 ? 8.079 0.642 -12.033 1.00 73.19 412 ASP A CA 1
ATOM 3199 C C . ASP A 1 412 ? 9.289 1.299 -11.357 1.00 73.19 412 ASP A C 1
ATOM 3201 O O . ASP A 1 412 ? 9.987 0.698 -10.531 1.00 73.19 412 ASP A O 1
ATOM 3205 N N . LEU A 1 413 ? 9.566 2.546 -11.736 1.00 58.00 413 LEU A N 1
ATOM 3206 C CA . LEU A 1 413 ? 10.681 3.309 -11.191 1.00 58.00 413 LEU A CA 1
ATOM 3207 C C . LEU A 1 413 ? 10.270 3.965 -9.879 1.00 58.00 413 LEU A C 1
ATOM 3209 O O . LEU A 1 413 ? 9.701 5.051 -9.863 1.00 58.00 413 LEU A O 1
ATOM 3213 N N . TRP A 1 414 ? 10.623 3.321 -8.767 1.00 54.25 414 TRP A N 1
ATOM 3214 C CA . TRP A 1 414 ? 10.711 3.952 -7.443 1.00 54.25 414 TRP A CA 1
ATOM 3215 C C . TRP A 1 414 ? 9.439 4.667 -6.939 1.00 54.25 414 TRP A C 1
ATOM 3217 O O . TRP A 1 414 ? 9.528 5.469 -6.006 1.00 54.25 414 TRP A O 1
ATOM 3227 N N . GLY A 1 415 ? 8.269 4.353 -7.505 1.00 47.62 415 GLY A N 1
ATOM 3228 C CA . GLY A 1 415 ? 6.941 4.756 -7.032 1.00 47.62 415 GLY A CA 1
ATOM 3229 C C . GLY A 1 415 ? 6.560 6.233 -7.196 1.00 47.62 415 GLY A C 1
ATOM 3230 O O . GLY A 1 415 ? 5.403 6.557 -6.943 1.00 47.62 415 GLY A O 1
ATOM 3231 N N . THR A 1 416 ? 7.487 7.107 -7.603 1.00 43.88 416 THR A N 1
ATOM 3232 C CA . THR A 1 416 ? 7.299 8.574 -7.627 1.00 43.88 416 THR A CA 1
ATOM 3233 C C . THR A 1 416 ? 7.385 9.203 -9.017 1.00 43.88 416 THR A C 1
ATOM 3235 O O . THR A 1 416 ? 6.988 10.349 -9.195 1.00 43.88 416 THR A O 1
ATOM 3238 N N . LEU A 1 417 ? 7.900 8.483 -10.016 1.00 54.88 417 LEU A N 1
ATOM 3239 C CA . LEU A 1 417 ? 7.952 8.948 -11.401 1.00 54.88 417 LEU A CA 1
ATOM 3240 C C . LEU A 1 417 ? 7.025 8.079 -12.242 1.00 54.88 417 LEU A C 1
ATOM 3242 O O . LEU A 1 417 ? 7.068 6.855 -12.141 1.00 54.88 417 LEU A O 1
ATOM 3246 N N . ASP A 1 418 ? 6.204 8.717 -13.074 1.00 66.12 418 ASP A N 1
ATOM 3247 C CA . ASP A 1 418 ? 5.384 8.037 -14.074 1.00 66.12 418 ASP A CA 1
ATOM 3248 C C . ASP A 1 418 ? 6.315 7.378 -15.104 1.00 66.12 418 ASP A C 1
ATOM 3250 O O . ASP A 1 418 ? 6.780 8.019 -16.048 1.00 66.12 418 ASP A O 1
ATOM 3254 N N . GLY A 1 419 ? 6.730 6.137 -14.846 1.00 75.69 419 GLY A N 1
ATOM 3255 C CA . GLY A 1 419 ? 7.783 5.500 -15.618 1.00 75.69 419 GLY A CA 1
ATOM 3256 C C . GLY A 1 419 ? 8.239 4.136 -15.110 1.00 75.69 419 GLY A C 1
ATOM 3257 O O . GLY A 1 419 ? 7.996 3.742 -13.970 1.00 75.69 419 GLY A O 1
ATOM 3258 N N . TYR A 1 420 ? 8.939 3.407 -15.975 1.00 84.50 420 TYR A N 1
ATOM 3259 C CA . TYR A 1 420 ? 9.390 2.046 -15.713 1.00 84.50 420 TYR A CA 1
ATOM 3260 C C . TYR A 1 420 ? 10.756 1.742 -16.323 1.00 8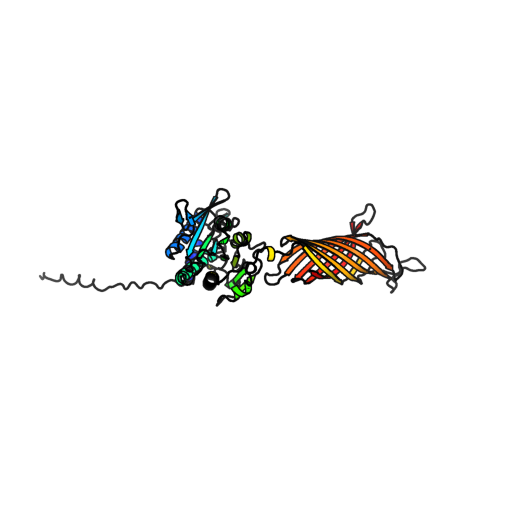4.50 420 TYR A C 1
ATOM 3262 O O . TYR A 1 420 ? 11.122 2.245 -17.383 1.00 84.50 420 TYR A O 1
ATOM 3270 N N . LEU A 1 421 ? 11.508 0.877 -15.650 1.00 90.62 421 LEU A N 1
ATOM 3271 C CA . LEU A 1 421 ? 12.659 0.182 -16.209 1.00 90.62 421 LEU A CA 1
ATOM 3272 C C . LEU A 1 421 ? 12.156 -1.014 -17.020 1.00 90.62 421 LEU A C 1
ATOM 3274 O O . LEU A 1 421 ? 11.222 -1.695 -16.595 1.00 90.62 421 LEU A O 1
ATOM 3278 N N . TYR A 1 422 ? 12.798 -1.312 -18.146 1.00 92.81 422 TYR A N 1
ATOM 3279 C CA . TYR A 1 422 ? 12.559 -2.540 -18.893 1.00 92.81 422 TYR A CA 1
ATOM 3280 C C . TYR A 1 422 ? 13.852 -3.267 -19.261 1.00 92.81 422 TYR A C 1
ATOM 3282 O O . TYR A 1 422 ? 14.871 -2.651 -19.583 1.00 92.81 422 TYR A O 1
ATOM 3290 N N . LEU A 1 423 ? 13.771 -4.597 -19.254 1.00 96.12 423 LEU A N 1
ATOM 3291 C CA . LEU A 1 423 ? 14.751 -5.521 -19.817 1.00 96.12 423 LEU A CA 1
ATOM 3292 C C . LEU A 1 423 ? 14.045 -6.385 -20.859 1.00 96.12 423 LEU A C 1
ATOM 3294 O O . LEU A 1 423 ? 13.060 -7.048 -20.550 1.00 96.12 423 LEU A O 1
ATOM 3298 N N . GLY A 1 424 ? 14.532 -6.360 -22.091 1.00 95.81 424 GLY A N 1
ATOM 3299 C CA . GLY A 1 424 ? 13.943 -7.029 -23.238 1.00 95.81 424 GLY A CA 1
ATOM 3300 C C . GLY A 1 424 ? 14.855 -8.090 -23.825 1.00 95.81 424 GLY A C 1
ATOM 3301 O O . GLY A 1 424 ? 16.051 -7.860 -24.001 1.00 95.81 424 GLY A O 1
ATOM 3302 N N . LEU A 1 425 ? 14.276 -9.232 -24.179 1.00 97.31 425 LEU A N 1
ATOM 3303 C CA . LEU A 1 425 ? 14.941 -10.254 -24.978 1.00 97.31 425 LEU A CA 1
ATOM 3304 C C . LEU A 1 425 ? 13.998 -10.731 -26.080 1.00 97.31 425 LEU A C 1
ATOM 3306 O O . LEU A 1 425 ? 12.819 -10.999 -25.842 1.00 97.31 425 LEU A O 1
ATOM 3310 N N . GLY A 1 426 ? 14.525 -10.836 -27.292 1.00 95.50 426 GLY A N 1
ATOM 3311 C CA . GLY A 1 426 ? 13.735 -11.090 -28.480 1.00 95.50 426 GLY A CA 1
ATOM 3312 C C . GLY A 1 426 ? 14.512 -11.718 -29.620 1.00 95.50 426 GLY A C 1
ATOM 3313 O O . GLY A 1 426 ? 15.721 -11.947 -29.550 1.00 95.50 426 GLY A O 1
ATOM 3314 N N . GLY A 1 427 ? 13.783 -11.987 -30.694 1.00 95.75 427 GLY A N 1
ATOM 3315 C CA . GLY A 1 427 ? 14.354 -12.315 -31.991 1.00 95.75 427 GLY A CA 1
ATOM 3316 C C . GLY A 1 427 ? 14.101 -11.178 -32.969 1.00 95.75 427 GLY A C 1
ATOM 3317 O O . GLY A 1 427 ? 13.158 -10.408 -32.806 1.00 95.75 427 GLY A O 1
ATOM 3318 N N . TYR A 1 428 ? 14.908 -11.091 -34.019 1.00 94.94 428 TYR A N 1
ATOM 3319 C CA . TYR A 1 428 ? 14.630 -10.173 -35.117 1.00 94.94 428 TYR A CA 1
ATOM 3320 C C . TYR A 1 428 ? 14.823 -10.835 -36.473 1.00 94.94 428 TYR A C 1
ATOM 3322 O O . TYR A 1 428 ? 15.609 -11.773 -36.634 1.00 94.94 428 TYR A O 1
ATOM 3330 N N . TYR A 1 429 ? 14.134 -10.282 -37.465 1.00 94.44 429 TYR A N 1
ATOM 3331 C CA . TYR A 1 429 ? 14.367 -10.538 -38.879 1.00 94.44 429 TYR A CA 1
ATOM 3332 C C . TYR A 1 429 ? 14.710 -9.226 -39.585 1.00 94.44 429 TYR A C 1
ATOM 3334 O O . TYR A 1 429 ? 14.151 -8.181 -39.264 1.00 94.44 429 TYR A O 1
ATOM 3342 N N . SER A 1 430 ? 15.639 -9.263 -40.535 1.00 92.56 430 SER A N 1
ATOM 3343 C CA . SER A 1 430 ? 16.088 -8.093 -41.284 1.00 92.56 430 SER A CA 1
ATOM 3344 C C . SER A 1 430 ? 16.203 -8.410 -42.770 1.00 92.56 430 SER A C 1
ATOM 3346 O O . SER A 1 430 ? 16.806 -9.414 -43.160 1.00 92.56 430 SER A O 1
ATOM 3348 N N . TYR A 1 431 ? 15.628 -7.534 -43.593 1.00 93.31 431 TYR A N 1
ATOM 3349 C CA . TYR A 1 431 ? 15.730 -7.565 -45.045 1.00 93.31 431 TYR A CA 1
ATOM 3350 C C . TYR A 1 431 ? 16.597 -6.405 -45.538 1.00 93.31 431 TYR A C 1
ATOM 3352 O O . TYR A 1 431 ? 16.220 -5.239 -45.411 1.00 93.31 431 TYR A O 1
ATOM 3360 N N . THR A 1 432 ? 17.759 -6.717 -46.104 1.00 89.75 432 THR A N 1
ATOM 3361 C CA . THR A 1 432 ? 18.664 -5.737 -46.714 1.00 89.75 432 THR A CA 1
ATOM 3362 C C . THR A 1 432 ? 18.302 -5.558 -48.181 1.00 89.75 432 THR A C 1
ATOM 3364 O O . THR A 1 432 ? 18.348 -6.513 -48.951 1.00 89.75 432 THR A O 1
ATOM 3367 N N . PHE A 1 433 ? 17.976 -4.326 -48.568 1.00 90.50 433 PHE A N 1
ATOM 3368 C CA . PHE A 1 433 ? 17.563 -3.980 -49.933 1.00 90.50 433 PHE A CA 1
ATOM 3369 C C . PHE A 1 433 ? 18.537 -3.040 -50.648 1.00 90.50 433 PHE A C 1
ATOM 3371 O O . PHE A 1 433 ? 18.390 -2.808 -51.843 1.00 90.50 433 PHE A O 1
ATOM 3378 N N . GLY A 1 434 ? 19.524 -2.500 -49.932 1.00 88.94 434 GLY A N 1
ATOM 3379 C CA . GLY A 1 434 ? 20.592 -1.699 -50.516 1.00 88.94 434 GLY A CA 1
ATOM 3380 C C . GLY A 1 434 ? 21.921 -2.018 -49.852 1.00 88.94 434 GLY A C 1
ATOM 3381 O O . GLY A 1 434 ? 22.013 -2.030 -48.622 1.00 88.94 434 GLY A O 1
ATOM 3382 N N . SER A 1 435 ? 22.948 -2.262 -50.662 1.00 87.38 435 SER A N 1
ATOM 3383 C CA . SER A 1 435 ? 24.315 -2.462 -50.189 1.00 87.38 435 SER A CA 1
ATOM 3384 C C . SER A 1 435 ? 25.326 -1.828 -51.134 1.00 87.38 435 SER A C 1
ATOM 3386 O O . SER A 1 435 ? 25.397 -2.196 -52.303 1.00 87.38 435 SER A O 1
ATOM 3388 N N . LEU A 1 436 ? 26.134 -0.906 -50.608 1.00 86.69 436 LEU A N 1
ATOM 3389 C CA . LEU A 1 436 ? 27.125 -0.143 -51.369 1.00 86.69 436 LEU A CA 1
ATOM 3390 C C . LEU A 1 436 ? 28.527 -0.376 -50.805 1.00 86.69 436 LEU A C 1
ATOM 3392 O O . LEU A 1 436 ? 28.748 -0.167 -49.614 1.00 86.69 436 LEU A O 1
ATOM 3396 N N . ILE A 1 437 ? 29.491 -0.745 -51.648 1.00 83.81 437 ILE A N 1
ATOM 3397 C CA . ILE A 1 437 ? 30.922 -0.741 -51.307 1.00 83.81 437 ILE A CA 1
ATOM 3398 C C . ILE A 1 437 ? 31.573 0.441 -52.013 1.00 83.81 437 ILE A C 1
ATOM 3400 O O . ILE A 1 437 ? 31.595 0.498 -53.238 1.00 83.81 437 ILE A O 1
ATOM 3404 N N . ASN A 1 438 ? 32.117 1.387 -51.243 1.00 83.50 438 ASN A N 1
ATOM 3405 C CA . ASN A 1 438 ? 32.700 2.629 -51.766 1.00 83.50 438 ASN A CA 1
ATOM 3406 C C . ASN A 1 438 ? 31.762 3.369 -52.747 1.00 83.50 438 ASN A C 1
ATOM 3408 O O . ASN A 1 438 ? 32.223 3.992 -53.698 1.00 83.50 438 ASN A O 1
ATOM 3412 N N . GLY A 1 439 ? 30.446 3.286 -52.517 1.00 80.50 439 GLY A N 1
ATOM 3413 C CA . GLY A 1 439 ? 29.424 3.911 -53.361 1.00 80.50 439 GLY A CA 1
ATOM 3414 C C . GLY A 1 439 ? 28.986 3.103 -54.588 1.00 80.50 439 GLY A C 1
ATOM 3415 O O . GLY A 1 439 ? 28.075 3.545 -55.277 1.00 80.50 439 GLY A O 1
ATOM 3416 N N . ALA A 1 440 ? 29.578 1.935 -54.856 1.00 83.00 440 ALA A N 1
ATOM 3417 C CA . ALA A 1 440 ? 29.142 1.031 -55.921 1.00 83.00 440 ALA A CA 1
ATOM 3418 C C . ALA A 1 440 ? 28.251 -0.090 -55.370 1.00 83.00 440 ALA A C 1
ATOM 3420 O O . ALA A 1 440 ? 28.548 -0.648 -54.309 1.00 83.00 440 ALA A O 1
ATOM 3421 N N . ASP A 1 441 ? 27.191 -0.443 -56.100 1.00 83.81 441 ASP A N 1
ATOM 3422 C CA . ASP A 1 441 ? 26.299 -1.545 -55.735 1.00 83.81 441 ASP A CA 1
ATOM 3423 C C . ASP A 1 441 ? 27.060 -2.864 -55.592 1.00 83.81 441 ASP A C 1
ATOM 3425 O O . ASP A 1 441 ? 27.904 -3.231 -56.414 1.00 83.81 441 ASP A O 1
ATOM 3429 N N . THR A 1 442 ? 26.736 -3.599 -54.533 1.00 78.94 442 THR A N 1
ATOM 3430 C CA . THR A 1 442 ? 27.260 -4.941 -54.290 1.00 78.94 442 THR A CA 1
ATOM 3431 C C . THR A 1 442 ? 26.132 -5.896 -53.932 1.00 78.94 442 THR A C 1
ATOM 3433 O O . THR A 1 442 ? 25.141 -5.496 -53.321 1.00 78.94 442 THR A O 1
ATOM 3436 N N . ALA A 1 443 ? 26.296 -7.174 -54.266 1.00 71.12 443 ALA A N 1
ATOM 3437 C CA . ALA A 1 443 ? 25.401 -8.222 -53.802 1.00 71.12 443 ALA A CA 1
ATOM 3438 C C . ALA A 1 443 ? 25.795 -8.635 -52.376 1.00 71.12 443 ALA A C 1
ATOM 3440 O O . ALA A 1 443 ? 26.873 -9.192 -52.151 1.00 71.12 443 ALA A O 1
ATOM 3441 N N . PHE A 1 444 ? 24.915 -8.380 -51.410 1.00 70.19 444 PHE A N 1
ATOM 3442 C CA . PHE A 1 444 ? 25.029 -8.896 -50.047 1.00 70.19 444 PHE A CA 1
ATOM 3443 C C . PHE A 1 444 ? 23.853 -9.829 -49.739 1.00 70.19 444 PHE A C 1
ATOM 3445 O O . PHE A 1 444 ? 22.838 -9.788 -50.429 1.00 70.19 444 PHE A O 1
ATOM 3452 N N . ASN A 1 445 ? 23.980 -10.691 -48.724 1.00 70.94 445 ASN A N 1
ATOM 3453 C CA . ASN A 1 445 ? 22.873 -11.559 -48.316 1.00 70.94 445 ASN A CA 1
ATOM 3454 C C . ASN A 1 445 ? 21.665 -10.689 -47.906 1.00 70.94 445 ASN A C 1
ATOM 3456 O O . ASN A 1 445 ? 21.789 -9.935 -46.936 1.00 70.94 445 ASN A O 1
ATOM 3460 N N . PRO A 1 446 ? 20.519 -10.788 -48.603 1.00 78.62 446 PRO A N 1
ATOM 3461 C CA . PRO A 1 446 ? 19.381 -9.925 -48.329 1.00 78.62 446 PRO A CA 1
ATOM 3462 C C . PRO A 1 446 ? 18.650 -10.305 -47.040 1.00 78.62 446 PRO A C 1
ATOM 3464 O O . PRO A 1 446 ? 17.891 -9.491 -46.531 1.00 78.62 446 PRO A O 1
ATOM 3467 N N . HIS A 1 447 ? 18.874 -11.501 -46.485 1.00 85.56 447 HIS A N 1
ATOM 3468 C CA . HIS A 1 447 ? 18.141 -11.996 -45.321 1.00 85.56 447 HIS A CA 1
ATOM 3469 C C . HIS A 1 447 ? 19.069 -12.243 -44.132 1.00 85.56 447 HIS A C 1
ATOM 3471 O O . HIS A 1 447 ? 20.003 -13.046 -44.211 1.00 85.56 447 HIS A O 1
ATOM 3477 N N . ALA A 1 448 ? 18.760 -11.605 -43.007 1.00 84.06 448 ALA A N 1
ATOM 3478 C CA . ALA A 1 448 ? 19.430 -11.825 -41.734 1.00 84.06 448 ALA A CA 1
ATOM 3479 C C . ALA A 1 448 ? 18.404 -12.039 -40.616 1.00 84.06 448 ALA A C 1
ATOM 3481 O O . ALA A 1 448 ? 17.300 -11.498 -40.648 1.00 84.06 448 ALA A O 1
ATOM 3482 N N . GLY A 1 449 ? 18.779 -12.825 -39.615 1.00 88.38 449 GLY A N 1
ATOM 3483 C CA . GLY A 1 449 ? 17.999 -13.007 -38.398 1.00 88.38 449 GLY A CA 1
ATOM 3484 C C . GLY A 1 449 ? 18.926 -13.108 -37.201 1.00 88.38 449 GLY A C 1
ATOM 3485 O O . GLY A 1 449 ? 20.123 -13.363 -37.355 1.00 88.38 449 GLY A O 1
ATOM 3486 N N . GLY A 1 450 ? 18.400 -12.879 -36.009 1.00 91.88 450 GLY A N 1
ATOM 3487 C CA . GLY A 1 450 ? 19.245 -12.847 -34.828 1.00 91.88 450 GLY A CA 1
ATOM 3488 C C . GLY A 1 450 ? 18.490 -12.645 -33.532 1.00 91.88 450 GLY A C 1
ATOM 3489 O O . GLY A 1 450 ? 17.267 -12.777 -33.485 1.00 91.88 450 GLY A O 1
ATOM 3490 N N . ILE A 1 451 ? 19.256 -12.342 -32.491 1.00 93.25 451 ILE A N 1
ATOM 3491 C CA . ILE A 1 451 ? 18.756 -12.048 -31.149 1.00 93.25 451 ILE A CA 1
ATOM 3492 C C . ILE A 1 451 ? 18.773 -10.538 -30.947 1.00 93.25 451 ILE A C 1
ATOM 3494 O O . ILE A 1 451 ? 19.705 -9.853 -31.369 1.00 93.25 451 ILE A O 1
ATOM 3498 N N . ASP A 1 452 ? 17.734 -10.048 -30.295 1.00 94.69 452 ASP A N 1
ATOM 3499 C CA . ASP A 1 452 ? 17.578 -8.669 -29.873 1.00 94.69 452 ASP A CA 1
ATOM 3500 C C . ASP A 1 452 ? 17.599 -8.602 -28.344 1.00 94.69 452 ASP A C 1
ATOM 3502 O O . ASP A 1 452 ? 16.869 -9.336 -27.676 1.00 94.69 452 ASP A O 1
ATOM 3506 N N . PHE A 1 453 ? 18.453 -7.748 -27.793 1.00 96.62 453 PHE A N 1
ATOM 3507 C CA . PHE A 1 453 ? 18.499 -7.446 -26.370 1.00 96.62 453 PHE A CA 1
ATOM 3508 C C . PHE A 1 453 ? 18.273 -5.954 -26.163 1.00 96.62 453 PHE A C 1
ATOM 3510 O O . PHE A 1 453 ? 18.991 -5.126 -26.724 1.00 96.62 453 PHE A O 1
ATOM 3517 N N . GLN A 1 454 ? 17.308 -5.613 -25.317 1.00 95.88 454 GLN A N 1
ATOM 3518 C CA . GLN A 1 454 ? 16.937 -4.235 -25.030 1.00 95.88 454 GLN A CA 1
ATOM 3519 C C . GLN A 1 454 ? 17.066 -3.970 -23.532 1.00 95.88 454 GLN A C 1
ATOM 3521 O O . GLN A 1 454 ? 16.689 -4.801 -22.711 1.00 95.88 454 GLN A O 1
ATOM 3526 N N . PHE A 1 455 ? 17.540 -2.793 -23.148 1.00 96.06 455 PHE A N 1
ATOM 3527 C CA . PHE A 1 455 ? 17.362 -2.301 -21.786 1.00 96.06 455 PHE A CA 1
ATOM 3528 C C . PHE A 1 455 ? 17.125 -0.801 -21.802 1.00 96.06 455 PHE A C 1
ATOM 3530 O O . PHE A 1 455 ? 17.699 -0.089 -22.625 1.00 96.06 455 PHE A O 1
ATOM 3537 N N . GLY A 1 456 ? 16.311 -0.296 -20.887 1.00 94.69 456 GLY A N 1
ATOM 3538 C CA . GLY A 1 456 ? 16.093 1.138 -20.815 1.00 94.69 456 GLY A CA 1
ATOM 3539 C C . GLY A 1 456 ? 15.058 1.553 -19.794 1.00 94.69 456 GLY A C 1
ATOM 3540 O O . GLY A 1 456 ? 14.535 0.743 -19.034 1.00 94.69 456 GLY A O 1
ATOM 3541 N N . TRP A 1 457 ? 14.771 2.844 -19.815 1.00 93.00 457 TRP A N 1
ATOM 3542 C CA . TRP A 1 457 ? 13.800 3.513 -18.971 1.00 93.00 457 TRP A CA 1
ATOM 3543 C C . TRP A 1 457 ? 12.745 4.174 -19.849 1.00 93.00 457 TRP A C 1
ATOM 3545 O O . TRP A 1 457 ? 13.067 4.722 -20.902 1.00 93.00 457 TRP A O 1
ATOM 3555 N N . GLN A 1 458 ? 11.497 4.137 -19.409 1.00 89.88 458 GLN A N 1
ATOM 3556 C CA . GLN A 1 458 ? 10.376 4.871 -19.977 1.00 89.88 458 GLN A CA 1
ATOM 3557 C C . GLN A 1 458 ? 9.880 5.859 -18.920 1.00 89.88 458 GLN A C 1
ATOM 3559 O O . GLN A 1 458 ? 9.649 5.454 -17.789 1.00 89.88 458 GLN A O 1
ATOM 3564 N N . PHE A 1 459 ? 9.725 7.129 -19.279 1.00 86.44 459 PHE A N 1
ATOM 3565 C CA . PHE A 1 459 ? 9.219 8.215 -18.440 1.00 86.44 459 PHE A CA 1
ATOM 3566 C C . PHE A 1 459 ? 8.024 8.856 -19.156 1.00 86.44 459 PHE A C 1
ATOM 3568 O O . PHE A 1 459 ? 8.197 9.619 -20.112 1.00 86.44 459 PHE A O 1
ATOM 3575 N N . GLY A 1 460 ? 6.807 8.497 -18.749 1.00 82.25 460 GLY A N 1
ATOM 3576 C CA . GLY A 1 460 ? 5.574 8.821 -19.461 1.00 82.25 460 GLY A CA 1
ATOM 3577 C C . GLY A 1 460 ? 5.685 8.417 -20.932 1.00 82.25 460 GLY A C 1
ATOM 3578 O O . GLY A 1 460 ? 5.935 7.255 -21.259 1.00 82.25 460 GLY A O 1
ATOM 3579 N N . HIS A 1 461 ? 5.599 9.399 -21.827 1.00 88.00 461 HIS A N 1
ATOM 3580 C CA . HIS A 1 461 ? 5.729 9.189 -23.270 1.00 88.00 461 HIS A CA 1
ATOM 3581 C C . HIS A 1 461 ? 7.174 8.987 -23.754 1.00 88.00 461 HIS A C 1
ATOM 3583 O O . HIS A 1 461 ? 7.367 8.394 -24.811 1.00 88.00 461 HIS A O 1
ATOM 3589 N N . LEU A 1 462 ? 8.204 9.416 -23.013 1.00 93.06 462 LEU A N 1
ATOM 3590 C CA . LEU A 1 462 ? 9.599 9.404 -23.471 1.00 93.06 462 LEU A CA 1
ATOM 3591 C C . LEU A 1 462 ? 10.400 8.225 -22.901 1.00 93.06 462 LEU A C 1
ATOM 3593 O O . LEU A 1 462 ? 10.585 8.110 -21.696 1.00 93.06 462 LEU A O 1
ATOM 3597 N N . GLY A 1 463 ? 10.968 7.401 -23.771 1.00 93.25 463 GLY A N 1
ATOM 3598 C CA . GLY A 1 463 ? 11.874 6.313 -23.427 1.00 93.25 463 GLY A CA 1
ATOM 3599 C C . GLY A 1 463 ? 13.307 6.577 -23.867 1.00 93.25 463 GLY A C 1
ATOM 3600 O O . GLY A 1 463 ? 13.546 7.107 -24.950 1.00 93.25 463 GLY A O 1
ATOM 3601 N N . ILE A 1 464 ? 14.265 6.152 -23.048 1.00 96.31 464 ILE A N 1
ATOM 3602 C CA . ILE A 1 464 ? 15.693 6.103 -23.373 1.00 96.31 464 ILE A CA 1
ATOM 3603 C C . ILE A 1 464 ? 16.227 4.706 -23.081 1.00 96.31 464 ILE A C 1
ATOM 3605 O O . ILE A 1 464 ? 15.875 4.087 -22.079 1.00 96.31 464 ILE A O 1
ATOM 3609 N N . GLY A 1 465 ? 17.083 4.182 -23.944 1.00 96.25 465 GLY A N 1
ATOM 3610 C CA . GLY A 1 465 ? 17.580 2.827 -23.771 1.00 96.25 465 GLY A CA 1
ATOM 3611 C C . GLY A 1 465 ? 18.757 2.492 -24.658 1.00 96.25 465 GLY A C 1
ATOM 3612 O O . GLY A 1 465 ? 19.320 3.336 -25.354 1.00 96.25 465 GLY A O 1
ATOM 3613 N N . CYS A 1 466 ? 19.125 1.226 -24.612 1.00 96.75 466 CYS A N 1
ATOM 3614 C CA . CYS A 1 466 ? 20.129 0.626 -25.454 1.00 96.75 466 CYS A CA 1
ATOM 3615 C C . CYS A 1 466 ? 19.565 -0.662 -26.050 1.00 96.75 466 CYS A C 1
ATOM 3617 O O . CYS A 1 466 ? 18.973 -1.481 -25.346 1.00 96.75 466 CYS A O 1
ATOM 3619 N N . THR A 1 467 ? 19.761 -0.823 -27.352 1.00 95.56 467 THR A N 1
ATOM 3620 C CA . THR A 1 467 ? 19.356 -2.000 -28.119 1.00 95.56 467 THR A CA 1
ATOM 3621 C C . THR A 1 467 ? 20.591 -2.644 -28.728 1.00 95.56 467 THR A C 1
ATOM 3623 O O . THR A 1 467 ? 21.382 -1.969 -29.392 1.00 95.56 467 THR A O 1
ATOM 3626 N N . VAL A 1 468 ? 20.750 -3.948 -28.523 1.00 94.50 468 VAL A N 1
ATOM 3627 C CA . VAL A 1 468 ? 21.851 -4.757 -29.043 1.00 94.50 468 VAL A CA 1
ATOM 3628 C C . VAL A 1 468 ? 21.280 -5.856 -29.930 1.00 94.50 468 VAL A C 1
ATOM 3630 O O . VAL A 1 468 ? 20.594 -6.760 -29.461 1.00 94.50 468 VAL A O 1
ATOM 3633 N N . LEU A 1 469 ? 21.610 -5.803 -31.217 1.00 92.88 469 LEU A N 1
ATOM 3634 C CA . LEU A 1 469 ? 21.254 -6.821 -32.200 1.00 92.88 469 LEU A CA 1
ATOM 3635 C C . LEU A 1 469 ? 22.458 -7.725 -32.458 1.00 92.88 469 LEU A C 1
ATOM 3637 O O . LEU A 1 469 ? 23.501 -7.250 -32.914 1.00 92.88 469 LEU A O 1
ATOM 3641 N N . GLY A 1 470 ? 22.305 -9.020 -32.197 1.00 89.81 470 GLY A N 1
ATOM 3642 C CA . GLY A 1 470 ? 23.278 -10.057 -32.535 1.00 89.81 470 GLY A CA 1
ATOM 3643 C C . GLY A 1 470 ? 22.810 -10.878 -33.734 1.00 89.81 470 GLY A C 1
ATOM 3644 O O . GLY A 1 470 ? 21.870 -11.661 -33.612 1.00 89.81 470 GLY A O 1
ATOM 3645 N N . GLU A 1 471 ? 23.472 -10.737 -34.882 1.00 86.50 471 GLU A N 1
ATOM 3646 C CA . GLU A 1 471 ? 23.148 -11.489 -36.101 1.00 86.50 471 GLU A CA 1
ATOM 3647 C C . GLU A 1 471 ? 23.621 -12.937 -35.992 1.00 86.50 471 GLU A C 1
ATOM 3649 O O . GLU A 1 471 ? 24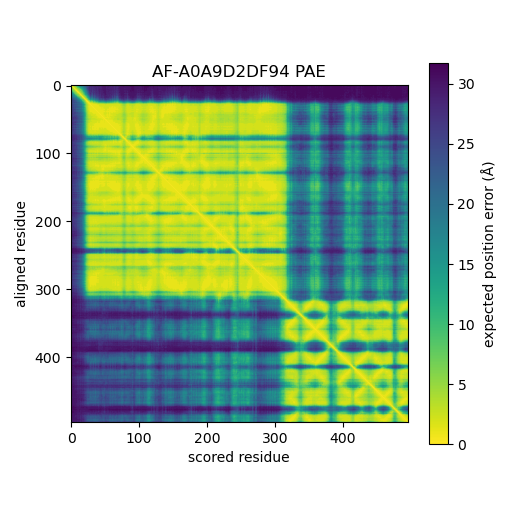.801 -13.194 -35.743 1.00 86.50 471 GLU A O 1
ATOM 3654 N N . LEU A 1 472 ? 22.716 -13.884 -36.235 1.00 81.44 472 LEU A N 1
ATOM 3655 C CA . LEU A 1 472 ? 22.988 -15.316 -36.217 1.00 81.44 472 LEU A CA 1
ATOM 3656 C C . LEU A 1 472 ? 22.996 -15.873 -37.642 1.00 81.44 472 LEU A C 1
ATOM 3658 O O . LEU A 1 472 ? 22.085 -15.638 -38.433 1.00 81.44 472 LEU A O 1
ATOM 3662 N N . SER A 1 473 ? 24.010 -16.674 -37.972 1.00 66.94 473 SER A N 1
ATOM 3663 C CA . SER A 1 473 ? 24.073 -17.377 -39.258 1.00 66.94 473 SER A CA 1
ATOM 3664 C C . SER A 1 473 ? 24.642 -18.789 -39.107 1.00 66.94 473 SER A C 1
ATOM 3666 O O . SER A 1 473 ? 25.383 -19.080 -38.164 1.00 66.94 473 SER A O 1
ATOM 3668 N N . ARG A 1 474 ? 24.291 -19.687 -40.038 1.00 54.34 474 ARG A N 1
ATOM 3669 C CA . ARG A 1 474 ? 24.939 -21.002 -40.159 1.00 54.34 474 ARG A CA 1
ATOM 3670 C C . ARG A 1 474 ? 26.249 -20.827 -40.921 1.00 54.34 474 ARG A C 1
ATOM 3672 O O . ARG A 1 474 ? 26.228 -20.383 -42.064 1.00 54.34 474 ARG A O 1
ATOM 3679 N N . LEU A 1 475 ? 27.370 -21.210 -40.309 1.00 46.94 475 LEU A N 1
ATOM 3680 C CA . LEU A 1 475 ? 28.697 -21.086 -40.929 1.00 46.94 475 LEU A CA 1
ATOM 3681 C C . LEU A 1 475 ? 28.858 -21.953 -42.191 1.00 46.94 475 LEU A C 1
ATOM 3683 O O . LEU A 1 475 ? 29.612 -21.588 -43.083 1.00 46.94 475 LEU A O 1
ATOM 3687 N N . PHE A 1 476 ? 28.114 -23.063 -42.289 1.00 45.75 476 PHE A N 1
ATOM 3688 C CA . PHE A 1 476 ? 28.054 -23.969 -43.444 1.00 45.75 476 PHE A CA 1
ATOM 3689 C C . PHE A 1 476 ? 26.682 -24.672 -43.490 1.00 45.75 476 PHE A C 1
ATOM 3691 O O . PHE A 1 476 ? 26.005 -24.717 -42.459 1.00 45.75 476 PHE A O 1
ATOM 3698 N N . PRO A 1 477 ? 26.277 -25.316 -44.607 1.00 46.81 477 PRO A N 1
ATOM 3699 C CA . PRO A 1 477 ? 25.000 -26.043 -44.711 1.00 46.81 477 PRO A CA 1
ATOM 3700 C C . PRO A 1 477 ? 24.779 -27.118 -43.626 1.00 46.81 477 PRO A C 1
ATOM 3702 O O . PRO A 1 477 ? 23.639 -27.490 -43.356 1.00 46.81 477 PRO A O 1
ATOM 3705 N N . LYS A 1 478 ? 25.863 -27.589 -42.985 1.00 51.62 478 LYS A N 1
ATOM 3706 C CA . LYS A 1 478 ? 25.883 -28.533 -41.850 1.00 51.62 478 LYS A CA 1
ATOM 3707 C C . LYS A 1 478 ? 26.639 -28.007 -40.604 1.00 51.62 478 LYS A C 1
ATOM 3709 O O . LYS A 1 478 ? 27.007 -28.802 -39.748 1.00 51.62 478 LYS A O 1
ATOM 3714 N N . GLY A 1 479 ? 26.937 -26.706 -40.521 1.00 54.47 479 GLY A N 1
ATOM 3715 C CA . GLY A 1 479 ? 27.777 -26.111 -39.464 1.00 54.47 479 GLY A CA 1
ATOM 3716 C C . GLY A 1 479 ? 27.004 -25.533 -38.270 1.00 54.47 479 GLY A C 1
ATOM 3717 O O . GLY A 1 479 ? 25.809 -25.253 -38.371 1.00 54.47 479 GLY A O 1
ATOM 3718 N N . THR A 1 480 ? 27.707 -25.322 -37.151 1.00 56.28 480 THR A N 1
ATOM 3719 C CA . THR A 1 480 ? 27.210 -24.659 -35.933 1.00 56.28 480 THR A CA 1
ATOM 3720 C C . THR A 1 480 ? 26.810 -23.202 -36.192 1.00 56.28 480 THR A C 1
ATOM 3722 O O . THR A 1 480 ? 27.395 -22.509 -37.028 1.00 56.28 480 THR A O 1
ATOM 3725 N N . MET A 1 481 ? 25.779 -22.743 -35.480 1.00 60.72 481 MET A N 1
ATOM 3726 C CA . MET A 1 481 ? 25.319 -21.354 -35.509 1.00 60.72 481 MET A CA 1
ATOM 3727 C C . MET A 1 481 ? 26.352 -20.460 -34.814 1.00 60.72 481 MET A C 1
ATOM 3729 O O . MET A 1 481 ? 26.783 -20.778 -33.708 1.00 60.72 481 MET A O 1
ATOM 3733 N N . ALA A 1 482 ? 26.748 -19.359 -35.452 1.00 65.31 482 ALA A N 1
ATOM 3734 C CA . ALA A 1 482 ? 27.692 -18.399 -34.882 1.00 65.31 482 ALA A CA 1
ATOM 3735 C C . ALA A 1 482 ? 27.212 -16.959 -35.081 1.00 65.31 482 ALA A C 1
ATOM 3737 O O . ALA A 1 482 ? 26.496 -16.654 -36.042 1.00 65.31 482 ALA A O 1
ATOM 3738 N N . MET A 1 483 ? 27.628 -16.082 -34.165 1.00 69.50 483 MET A N 1
ATOM 3739 C CA . MET A 1 483 ? 27.337 -14.654 -34.232 1.00 69.50 483 MET A CA 1
ATOM 3740 C C . MET A 1 483 ? 28.207 -14.000 -35.311 1.00 69.50 483 MET A C 1
ATOM 3742 O O . MET A 1 483 ? 29.433 -14.099 -35.266 1.00 69.50 483 MET A O 1
ATOM 3746 N N . ARG A 1 484 ? 27.565 -13.366 -36.295 1.00 74.88 484 ARG A N 1
ATOM 3747 C CA . ARG A 1 484 ? 28.210 -12.809 -37.496 1.00 74.88 484 ARG A CA 1
ATOM 3748 C C . ARG A 1 484 ? 28.255 -11.284 -37.506 1.00 74.88 484 ARG A C 1
ATOM 3750 O O . ARG A 1 484 ? 28.985 -10.683 -38.284 1.00 74.88 484 ARG A O 1
ATOM 3757 N N . GLY A 1 485 ? 27.494 -10.634 -36.642 1.00 79.00 485 GLY A N 1
ATOM 3758 C CA . GLY A 1 485 ? 27.469 -9.185 -36.560 1.00 79.00 485 GLY A CA 1
ATOM 3759 C C . GLY A 1 485 ? 26.845 -8.732 -35.260 1.00 79.00 485 GLY A C 1
ATOM 3760 O O . GLY A 1 485 ? 25.996 -9.423 -34.698 1.00 79.00 485 GLY A O 1
ATOM 3761 N N . THR A 1 486 ? 27.285 -7.576 -34.792 1.00 87.06 486 THR A N 1
ATOM 3762 C CA . THR A 1 486 ? 26.721 -6.914 -33.622 1.00 87.06 486 THR A CA 1
ATOM 3763 C C . THR A 1 486 ? 26.388 -5.483 -33.994 1.00 87.06 486 THR A C 1
ATOM 3765 O O . THR A 1 486 ? 27.148 -4.809 -34.688 1.00 87.06 486 THR A O 1
ATOM 3768 N N . SER A 1 487 ? 25.213 -5.017 -33.595 1.00 91.25 487 SER A N 1
ATOM 3769 C CA . SER A 1 487 ? 24.835 -3.611 -33.718 1.00 91.25 487 SER A CA 1
ATOM 3770 C C . SER A 1 487 ? 24.306 -3.126 -32.386 1.00 91.25 487 SER A C 1
ATOM 3772 O O . SER A 1 487 ? 23.357 -3.705 -31.872 1.00 91.25 487 SER A O 1
ATOM 3774 N N . THR A 1 488 ? 24.904 -2.069 -31.857 1.00 93.94 488 THR A N 1
ATOM 3775 C CA . THR A 1 488 ? 24.524 -1.476 -30.576 1.00 93.94 488 THR A CA 1
ATOM 3776 C C . THR A 1 488 ? 24.033 -0.065 -30.832 1.00 93.94 488 THR A C 1
ATOM 3778 O O . THR A 1 488 ? 24.738 0.719 -31.467 1.00 93.94 488 THR A O 1
ATOM 3781 N N . TYR A 1 489 ? 22.843 0.263 -30.343 1.00 96.19 489 TYR A N 1
ATOM 3782 C CA . TYR A 1 489 ? 22.206 1.562 -30.521 1.00 96.19 489 TYR A CA 1
ATOM 3783 C C . TYR A 1 489 ? 21.796 2.130 -29.172 1.00 96.19 489 TYR A C 1
ATOM 3785 O O . TYR A 1 489 ? 21.120 1.451 -28.409 1.00 96.19 489 TYR A O 1
ATOM 3793 N N . PHE A 1 490 ? 22.136 3.389 -28.914 1.00 97.31 490 PHE A N 1
ATOM 3794 C CA . PHE A 1 490 ? 21.403 4.195 -27.948 1.00 97.31 490 PHE A CA 1
ATOM 3795 C C . PHE A 1 490 ? 20.092 4.626 -28.605 1.00 97.31 490 PHE A C 1
ATOM 3797 O O . PHE A 1 490 ? 20.122 5.215 -29.687 1.00 97.31 490 PHE A O 1
ATOM 3804 N N . THR A 1 491 ? 18.962 4.304 -27.987 1.00 96.50 491 THR A N 1
ATOM 3805 C CA . THR A 1 491 ? 17.621 4.469 -28.557 1.00 96.50 491 THR A CA 1
ATOM 3806 C C . THR A 1 491 ? 16.796 5.455 -27.747 1.00 96.50 491 THR A C 1
ATOM 3808 O O . THR A 1 491 ? 16.768 5.384 -26.519 1.00 96.50 491 THR A O 1
ATOM 3811 N N . VAL A 1 492 ? 16.080 6.328 -28.446 1.00 97.50 492 VAL A N 1
ATOM 3812 C CA . VAL A 1 492 ? 15.040 7.195 -27.896 1.00 97.50 492 VAL A CA 1
ATOM 3813 C C . VAL A 1 492 ? 13.704 6.757 -28.481 1.00 97.50 492 VAL A C 1
ATOM 3815 O O . VAL A 1 492 ? 13.581 6.597 -29.695 1.00 97.50 492 VAL A O 1
ATOM 3818 N N . THR A 1 493 ? 12.706 6.576 -27.626 1.00 96.62 493 THR A N 1
ATOM 3819 C CA . THR A 1 493 ? 11.364 6.126 -28.004 1.00 96.62 493 THR A CA 1
ATOM 3820 C C . THR A 1 493 ? 10.336 7.144 -27.531 1.00 96.62 493 THR A C 1
ATOM 3822 O O . THR A 1 493 ? 10.467 7.687 -26.442 1.00 96.62 493 THR A O 1
ATOM 3825 N N . TYR A 1 494 ? 9.312 7.411 -28.334 1.00 95.56 494 TYR A N 1
ATOM 3826 C CA . TYR A 1 494 ? 8.157 8.205 -27.935 1.00 95.56 494 TYR A CA 1
ATOM 3827 C C . TYR A 1 494 ? 6.887 7.382 -28.150 1.00 95.56 494 TYR A C 1
ATOM 3829 O O . TYR A 1 494 ? 6.611 6.990 -29.284 1.00 95.56 494 TYR A O 1
ATOM 3837 N N . LEU A 1 495 ? 6.157 7.089 -27.076 1.00 91.94 495 LEU A N 1
ATOM 3838 C CA . LEU A 1 495 ? 4.879 6.371 -27.103 1.00 91.94 495 LEU A CA 1
ATOM 3839 C C . LEU A 1 495 ? 3.733 7.383 -27.088 1.00 91.94 495 LEU A C 1
ATOM 3841 O O . LEU A 1 495 ? 3.801 8.352 -26.335 1.00 91.94 495 LEU A O 1
ATOM 3845 N N . PHE A 1 496 ? 2.727 7.175 -27.931 1.00 85.81 496 PHE A N 1
ATOM 3846 C CA . PHE A 1 496 ? 1.533 8.015 -28.028 1.00 85.81 496 PHE A CA 1
ATOM 3847 C C . PHE A 1 496 ? 0.466 7.582 -27.040 1.00 85.81 496 PHE A C 1
ATOM 3849 O O . PHE A 1 496 ? 0.324 6.349 -26.872 1.00 85.81 496 PHE A O 1
#

Radius of gyration: 34.33 Å; Cα contacts (8 Å, |Δi|>4): 1222; chains: 1; bounding box: 78×48×155 Å

pLDDT: mean 86.54, std 15.94, range [35.66, 98.94]

Sequence (496 aa):
MKRKTILSVLCLGLCGLTAAAQTLPDPTLEERLRLHVETLTADSLLGREGGSETARQAAAYIERAFEEIGLQPGSARKDGDHSFVQRFERHNTRYANIVGFLPGNDPRLRNEYIILGAHYDHLGFRVKGQDTVIYHGADDNASGTAVLIETARRLKEREHELKRTVLLVAFDGEEEGLYGSEAMVENMAADNVKFMASIDMVGWLRGAETLQIKGVGTLRDGEALFEAIPHEGLTLRTRRSPNETFTASDHNAFTARDIPAVLLTTGSKSPYHRPEDTAEKLDYAGMAAITDYTTEMAVELATCPEIAPRPLRELRRERFNGGITAGIGSSALVIPHSALNGRERFSWNAGLTGQYNLNDHFTLRADLLYHHRTFRFPEADPATGNLIVSPGFRKLEMSSLTIPVAFLLTSDLWGTLDGYLYLGLGGYYSYTFGSLINGADTAFNPHAGGIDFQFGWQFGHLGIGCTVLGELSRLFPKGTMAMRGTSTYFTVTYLF

InterPro domains:
  IPR007484 Peptidase M28 [PF04389] (97-295)
  IPR045175 Peptidase M28 family [PTHR12147] (35-302)

Solvent-accessible surface area (backbone atoms only — not comparable to full-atom values): 25225 Å² total; per-residue (Å²): 144,87,88,79,88,88,92,83,74,90,83,74,85,82,80,84,74,83,75,74,77,75,75,74,77,80,77,50,67,45,54,49,40,47,51,43,20,48,62,58,35,32,75,91,27,43,15,15,28,52,53,38,74,36,23,52,52,48,47,56,50,52,47,47,52,41,53,75,63,64,47,42,51,57,24,79,44,97,86,74,50,64,31,35,65,41,73,51,76,56,99,94,42,55,36,51,26,38,25,32,30,48,72,24,73,32,94,84,39,32,74,32,31,38,36,41,32,16,38,60,26,28,85,10,62,46,79,58,92,92,45,79,48,48,25,28,22,17,32,51,16,23,27,13,36,24,35,51,55,54,25,50,46,55,45,55,80,44,38,92,66,25,24,20,16,39,36,43,33,38,26,22,23,48,93,83,68,31,49,26,37,40,53,50,54,72,75,45,68,60,90,32,44,59,35,35,37,23,32,42,28,36,16,40,28,83,83,44,66,29,47,31,35,32,6,32,46,23,30,63,66,24,58,62,54,64,67,67,42,72,48,75,99,59,44,81,42,67,19,41,59,69,76,51,103,88,63,81,56,53,26,50,46,39,43,76,70,62,29,25,24,26,37,42,23,23,58,82,80,54,53,71,98,33,61,76,17,41,62,90,74,47,30,45,70,44,29,43,44,50,26,54,30,52,36,49,48,49,48,50,68,25,54,50,95,73,81,54,68,35,56,59,79,79,72,49,76,64,55,63,36,47,32,41,36,38,27,46,37,35,23,32,37,44,41,87,100,46,79,58,47,24,44,72,26,72,22,39,37,40,37,43,35,36,34,38,42,80,52,90,42,38,31,43,36,43,37,47,30,43,34,43,40,26,33,37,24,68,39,63,34,91,87,74,72,46,78,38,93,52,98,54,68,42,43,39,38,36,36,28,47,33,39,42,41,27,47,27,47,38,43,72,41,85,52,73,50,69,34,30,38,39,44,28,49,27,42,30,43,33,44,43,82,43,37,27,49,75,82,39,84,50,94,67,81,39,73,48,36,31,41,35,39,36,40,35,41,33,47,71,44,46,27,45,35,40,39,40,38,40,31,49,43,61,81,41,103,90,44,68,76,43,76,35,29,43,33,43,26,48,32,42,33,42,47,103